Protein AF-D7G3A2-F1 (afdb_monomer_lite)

Structure (mmCIF, N/CA/C/O backbone):
data_AF-D7G3A2-F1
#
_entry.id   AF-D7G3A2-F1
#
loop_
_atom_site.group_PDB
_atom_site.id
_atom_site.type_symbol
_atom_site.label_atom_id
_atom_site.label_alt_id
_atom_site.label_comp_id
_atom_site.label_asym_id
_atom_site.label_entity_id
_atom_site.label_seq_id
_atom_site.pdbx_PDB_ins_code
_atom_site.Cartn_x
_atom_site.Cartn_y
_atom_site.Cartn_z
_atom_site.occupancy
_atom_site.B_iso_or_equiv
_atom_site.auth_seq_id
_atom_site.auth_comp_id
_atom_site.auth_asym_id
_atom_site.auth_atom_id
_atom_site.pdbx_PDB_model_num
ATOM 1 N N . MET A 1 1 ? 29.003 0.854 -50.034 1.00 80.81 1 MET A N 1
ATOM 2 C CA . MET A 1 1 ? 29.160 0.686 -48.576 1.00 80.81 1 MET A CA 1
ATOM 3 C C . MET A 1 1 ? 28.612 -0.667 -48.191 1.00 80.81 1 MET A C 1
ATOM 5 O O . MET A 1 1 ? 27.633 -1.093 -48.797 1.00 80.81 1 MET A O 1
ATOM 9 N N . VAL A 1 2 ? 29.247 -1.328 -47.236 1.00 87.69 2 VAL A N 1
ATOM 10 C CA . VAL A 1 2 ? 28.751 -2.548 -46.598 1.00 87.69 2 VAL A CA 1
ATOM 11 C C . VAL A 1 2 ? 28.602 -2.225 -45.119 1.00 87.69 2 VAL A C 1
ATOM 13 O O . VAL A 1 2 ? 29.496 -1.612 -44.547 1.00 87.69 2 VAL A O 1
ATOM 16 N N . TYR A 1 3 ? 27.470 -2.584 -44.533 1.00 91.50 3 TYR A N 1
ATOM 17 C CA . TYR A 1 3 ? 27.213 -2.417 -43.108 1.00 91.50 3 TYR A CA 1
ATOM 18 C C . TYR A 1 3 ? 27.202 -3.797 -42.465 1.00 91.50 3 TYR A C 1
ATOM 20 O O . TYR A 1 3 ? 26.539 -4.695 -42.995 1.00 91.50 3 TYR A O 1
ATOM 28 N N . SER A 1 4 ? 27.921 -3.951 -41.361 1.00 92.75 4 SER A N 1
ATOM 29 C CA . SER A 1 4 ? 27.917 -5.153 -40.531 1.00 92.75 4 SER A CA 1
ATOM 30 C C . SER A 1 4 ? 27.535 -4.789 -39.105 1.00 92.75 4 SER A C 1
ATOM 32 O O . SER A 1 4 ? 27.973 -3.767 -38.580 1.00 92.75 4 SER A O 1
ATOM 34 N N . TRP A 1 5 ? 26.710 -5.629 -38.495 1.00 93.62 5 TRP A N 1
ATOM 35 C CA . TRP A 1 5 ? 26.276 -5.492 -37.115 1.00 93.62 5 TRP A CA 1
ATOM 36 C C . TRP A 1 5 ? 26.764 -6.695 -36.325 1.00 93.62 5 TRP A C 1
ATOM 38 O O . TRP A 1 5 ? 26.601 -7.827 -36.780 1.00 93.62 5 TRP A O 1
ATOM 48 N N . THR A 1 6 ? 27.298 -6.455 -35.137 1.00 93.06 6 THR A N 1
ATOM 49 C CA . THR A 1 6 ? 27.676 -7.492 -34.180 1.00 93.06 6 THR A CA 1
ATOM 50 C C . THR A 1 6 ? 26.867 -7.281 -32.912 1.00 93.06 6 THR A C 1
ATOM 52 O O . THR A 1 6 ? 26.945 -6.218 -32.301 1.00 93.06 6 THR A O 1
ATOM 55 N N . VAL A 1 7 ? 26.100 -8.288 -32.508 1.00 89.62 7 VAL A N 1
ATOM 56 C CA . VAL A 1 7 ? 25.327 -8.282 -31.264 1.00 89.62 7 VAL A CA 1
ATOM 57 C C . VAL A 1 7 ? 25.908 -9.333 -30.332 1.00 89.62 7 VAL A C 1
ATOM 59 O O . VAL A 1 7 ? 25.965 -10.514 -30.675 1.00 89.62 7 VAL A O 1
ATOM 62 N N . ARG A 1 8 ? 26.350 -8.905 -29.151 1.00 88.44 8 ARG A N 1
ATOM 63 C CA . ARG A 1 8 ? 26.962 -9.772 -28.143 1.00 88.44 8 ARG A CA 1
ATOM 64 C C . ARG A 1 8 ? 26.253 -9.600 -26.797 1.00 88.44 8 ARG A C 1
ATOM 66 O O . ARG A 1 8 ? 26.230 -8.480 -26.290 1.00 88.44 8 ARG A O 1
ATOM 73 N N . PRO A 1 9 ? 25.729 -10.669 -26.185 1.00 83.62 9 PRO A N 1
ATOM 74 C CA . PRO A 1 9 ? 25.286 -10.642 -24.794 1.00 83.62 9 PRO A CA 1
ATOM 75 C C . PRO A 1 9 ? 26.445 -10.253 -23.870 1.00 83.62 9 PRO A C 1
ATOM 77 O O . PRO A 1 9 ? 27.557 -10.763 -24.007 1.00 83.62 9 PRO A O 1
ATOM 80 N N . VAL A 1 10 ? 26.212 -9.338 -22.932 1.00 77.81 10 VAL A N 1
ATOM 81 C CA . VAL A 1 10 ? 27.227 -8.960 -21.940 1.00 77.81 10 VAL A CA 1
ATOM 82 C C . VAL A 1 10 ? 27.063 -9.869 -20.728 1.00 77.81 10 VAL A C 1
ATOM 84 O O . VAL A 1 10 ? 26.243 -9.609 -19.849 1.00 77.81 10 VAL A O 1
ATOM 87 N N . THR A 1 11 ? 27.825 -10.961 -20.686 1.00 64.62 11 THR A N 1
ATOM 88 C CA . THR A 1 11 ? 27.866 -11.873 -19.538 1.00 64.62 11 THR A CA 1
ATOM 89 C C . THR A 1 11 ? 29.026 -11.507 -18.613 1.00 64.62 11 THR A C 1
ATOM 91 O O . THR A 1 11 ? 30.179 -11.492 -19.028 1.00 64.62 11 THR A O 1
ATOM 94 N N . GLU A 1 12 ? 28.748 -11.255 -17.332 1.00 57.28 12 GLU A N 1
ATOM 95 C CA . GLU A 1 12 ? 29.796 -11.025 -16.316 1.00 57.28 12 GLU A CA 1
ATOM 96 C C . GLU A 1 12 ? 30.506 -12.316 -15.858 1.00 57.28 12 GLU A C 1
ATOM 98 O O . GLU A 1 12 ? 31.401 -12.264 -15.019 1.00 57.28 12 GLU A O 1
ATOM 103 N N . VAL A 1 13 ? 30.095 -13.483 -16.364 1.00 49.91 13 VAL A N 1
ATOM 104 C CA . VAL A 1 13 ? 30.685 -14.784 -16.025 1.00 49.91 13 VAL A CA 1
ATOM 105 C C . VAL A 1 13 ? 31.540 -15.253 -17.202 1.00 49.91 13 VAL A C 1
ATOM 107 O O . VAL A 1 13 ? 31.019 -15.436 -18.298 1.00 49.91 13 VAL A O 1
ATOM 110 N N . GLU A 1 14 ? 32.837 -15.466 -16.966 1.00 46.47 14 GLU A N 1
ATOM 111 C CA . GLU A 1 14 ? 33.860 -15.894 -17.944 1.00 46.47 14 GLU A CA 1
ATOM 112 C C . GLU A 1 14 ? 33.610 -17.270 -18.617 1.00 46.47 14 GLU A C 1
ATOM 114 O O . GLU A 1 14 ? 34.461 -17.735 -19.369 1.00 46.47 14 GLU A O 1
ATOM 119 N N . GLU A 1 15 ? 32.482 -17.953 -18.384 1.00 43.78 15 GLU A N 1
ATOM 120 C CA . GLU A 1 15 ? 32.335 -19.381 -18.728 1.00 43.78 15 GLU A CA 1
ATOM 121 C C . GLU A 1 15 ? 31.338 -19.739 -19.842 1.00 43.78 15 GLU A C 1
ATOM 123 O O . GLU A 1 15 ? 31.163 -20.923 -20.132 1.00 43.78 15 GLU A O 1
ATOM 128 N N . GLN A 1 16 ? 30.747 -18.774 -20.552 1.00 50.62 16 GLN A N 1
ATOM 129 C CA . GLN A 1 16 ? 30.072 -19.071 -21.824 1.00 50.62 16 GLN A CA 1
ATOM 130 C C . GLN A 1 16 ? 30.489 -18.074 -22.907 1.00 50.62 16 GLN A C 1
ATOM 132 O O . GLN A 1 16 ? 29.977 -16.963 -22.982 1.00 50.62 16 GLN A O 1
ATOM 137 N N . ASP A 1 17 ? 31.426 -18.505 -23.759 1.00 52.22 17 ASP A N 1
ATOM 138 C CA . ASP A 1 17 ? 31.760 -17.879 -25.045 1.00 52.22 17 ASP A CA 1
ATOM 139 C C . ASP A 1 17 ? 30.542 -18.001 -25.985 1.00 52.22 17 ASP A C 1
ATOM 141 O O . ASP A 1 17 ? 30.496 -18.831 -26.900 1.00 52.22 17 ASP A O 1
ATOM 145 N N . GLU A 1 18 ? 29.492 -17.217 -25.735 1.00 65.31 18 GLU A N 1
ATOM 146 C CA . GLU A 1 18 ? 28.405 -17.090 -26.698 1.00 65.31 18 GLU A CA 1
ATOM 147 C C . GLU A 1 18 ? 28.941 -16.365 -27.932 1.00 65.31 18 GLU A C 1
ATOM 149 O O . GLU A 1 18 ? 29.471 -15.250 -27.877 1.00 65.31 18 GLU A O 1
ATOM 154 N N . THR A 1 19 ? 28.856 -17.049 -29.072 1.00 73.88 19 THR A N 1
ATOM 155 C CA . THR A 1 19 ? 29.357 -16.519 -30.336 1.00 73.88 19 THR A CA 1
ATOM 156 C C . THR A 1 19 ? 28.526 -15.287 -30.702 1.00 73.88 19 THR A C 1
ATOM 158 O O . THR A 1 19 ? 27.298 -15.392 -30.720 1.00 73.88 19 THR A O 1
ATOM 161 N N . PRO A 1 20 ? 29.146 -14.127 -30.990 1.00 81.25 20 PRO A N 1
ATOM 162 C CA . PRO A 1 20 ? 28.399 -12.934 -31.366 1.00 81.25 20 PRO A CA 1
ATOM 163 C C . PRO A 1 20 ? 27.511 -13.212 -32.576 1.00 81.25 20 PRO A C 1
ATOM 165 O O . PRO A 1 20 ? 27.952 -13.839 -33.541 1.00 81.25 20 PRO A O 1
ATOM 168 N N . ALA A 1 21 ? 26.274 -12.728 -32.537 1.00 87.81 21 ALA A N 1
ATOM 169 C CA . ALA A 1 21 ? 25.399 -12.786 -33.693 1.00 87.81 21 ALA A CA 1
ATOM 170 C C . ALA A 1 21 ? 25.807 -11.682 -34.678 1.00 87.81 21 ALA A C 1
ATOM 172 O O . ALA A 1 21 ? 25.877 -10.505 -34.313 1.00 87.81 21 ALA A O 1
ATOM 173 N N . GLU A 1 22 ? 26.087 -12.068 -35.921 1.00 91.94 22 GLU A N 1
ATOM 174 C CA . GLU A 1 22 ? 26.492 -11.155 -36.987 1.00 91.94 22 GLU A CA 1
ATOM 175 C C . GLU A 1 22 ? 25.373 -10.972 -38.008 1.00 91.94 22 GLU A C 1
ATOM 177 O O . GLU A 1 22 ? 24.740 -11.931 -38.454 1.00 91.94 22 GLU A O 1
ATOM 182 N N . TYR A 1 23 ? 25.164 -9.727 -38.421 1.00 93.00 23 TYR A N 1
ATOM 183 C CA . TYR A 1 23 ? 24.139 -9.358 -39.388 1.00 93.00 23 TYR A CA 1
ATOM 184 C C . TYR A 1 23 ? 24.705 -8.377 -40.419 1.00 93.00 23 TYR A C 1
ATOM 186 O O . TYR A 1 23 ? 25.680 -7.672 -40.164 1.00 93.00 23 TYR A O 1
ATOM 194 N N . GLY A 1 24 ? 24.085 -8.306 -41.599 1.00 92.12 24 GLY A N 1
ATOM 195 C CA . GLY A 1 24 ? 24.519 -7.428 -42.685 1.00 92.12 24 GLY A CA 1
ATOM 196 C C . GLY A 1 24 ? 23.375 -6.604 -43.259 1.00 92.12 24 GLY A C 1
ATOM 197 O O . GLY A 1 24 ? 22.268 -7.105 -43.431 1.00 92.12 24 GLY A O 1
ATOM 198 N N . GLY A 1 25 ? 23.661 -5.351 -43.611 1.00 91.75 25 GLY A N 1
ATOM 199 C CA . GLY A 1 25 ? 22.688 -4.437 -44.213 1.00 91.75 25 GLY A CA 1
ATOM 200 C C . GLY A 1 25 ? 22.557 -3.110 -43.465 1.00 91.75 25 GLY A C 1
ATOM 201 O O . GLY A 1 25 ? 23.063 -2.967 -42.357 1.00 91.75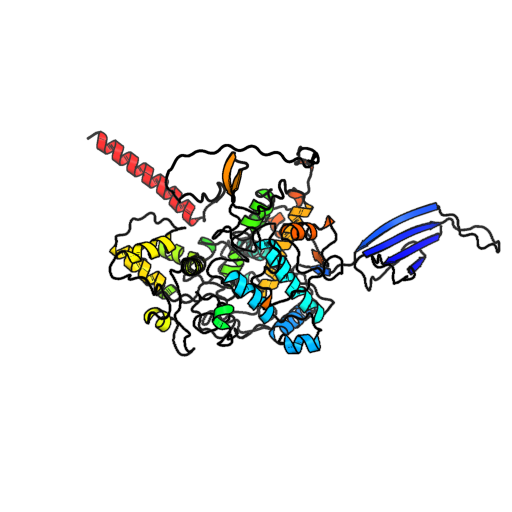 25 GLY A O 1
ATOM 202 N N . PRO A 1 26 ? 21.906 -2.103 -44.072 1.00 90.31 26 PRO A N 1
ATOM 203 C CA . PRO A 1 26 ? 21.779 -0.766 -43.484 1.00 90.31 26 PRO A CA 1
ATOM 204 C C . PRO A 1 26 ? 20.906 -0.724 -42.216 1.00 90.31 26 PRO A C 1
ATOM 206 O O . PRO A 1 26 ? 20.939 0.272 -41.501 1.00 90.31 26 PRO A O 1
ATOM 209 N N . SER A 1 27 ? 20.133 -1.779 -41.949 1.00 92.06 27 SER A N 1
ATOM 210 C CA . SER A 1 27 ? 19.292 -1.967 -40.765 1.00 92.06 27 SER A CA 1
ATOM 211 C C . SER A 1 27 ? 19.134 -3.459 -40.478 1.00 92.06 27 SER A C 1
ATOM 213 O O . SER A 1 27 ? 19.160 -4.262 -41.416 1.00 92.06 27 SER A O 1
ATOM 215 N N . VAL A 1 28 ? 18.950 -3.817 -39.207 1.00 92.00 28 VAL A N 1
ATOM 216 C CA . VAL A 1 28 ? 18.735 -5.196 -38.748 1.00 92.00 28 VAL A CA 1
ATOM 217 C C . VAL A 1 28 ? 17.681 -5.210 -37.646 1.00 92.00 28 VAL A C 1
ATOM 219 O O . VAL A 1 28 ? 17.677 -4.319 -36.801 1.00 92.00 28 VAL A O 1
ATOM 222 N N . ASP A 1 29 ? 16.819 -6.224 -37.659 1.00 91.12 29 ASP A N 1
ATOM 223 C CA . ASP A 1 29 ? 15.854 -6.481 -36.591 1.00 91.12 29 ASP A CA 1
ATOM 224 C C . ASP A 1 29 ? 16.385 -7.638 -35.743 1.00 91.12 29 ASP A C 1
ATOM 226 O O . ASP A 1 29 ? 16.700 -8.708 -36.271 1.00 91.12 29 ASP A O 1
ATOM 230 N N . VAL A 1 30 ? 16.515 -7.415 -34.437 1.00 87.12 30 VAL A N 1
ATOM 231 C CA . VAL A 1 30 ? 17.084 -8.387 -33.498 1.00 87.12 30 VAL A CA 1
ATOM 232 C C . VAL A 1 30 ? 16.123 -8.559 -32.331 1.00 87.12 30 VAL A C 1
ATOM 234 O O . VAL A 1 30 ? 15.716 -7.580 -31.712 1.00 87.12 30 VAL A O 1
ATOM 237 N N . VAL A 1 31 ? 15.769 -9.810 -32.036 1.00 86.62 31 VAL A N 1
ATOM 238 C CA . VAL A 1 31 ? 14.978 -10.176 -30.857 1.00 86.62 31 VAL A CA 1
ATOM 239 C C . VAL A 1 31 ? 15.934 -10.682 -29.785 1.00 86.62 31 VAL A C 1
ATOM 241 O O . VAL A 1 31 ? 16.692 -11.623 -30.015 1.00 86.62 31 VAL A O 1
ATOM 244 N N . PHE A 1 32 ? 15.910 -10.046 -28.619 1.00 82.12 32 PHE A N 1
ATOM 245 C CA . PHE A 1 32 ? 16.715 -10.441 -27.470 1.00 82.12 32 PHE A CA 1
ATOM 246 C C . PHE A 1 32 ? 15.974 -11.511 -26.669 1.00 82.12 32 PHE A C 1
ATOM 248 O O . PHE A 1 32 ? 14.980 -11.223 -26.011 1.00 82.12 32 PHE A O 1
ATOM 255 N N . GLU A 1 33 ? 16.437 -12.759 -26.735 1.00 71.88 33 GLU A N 1
ATOM 256 C CA . GLU A 1 33 ? 15.730 -13.882 -26.101 1.00 71.88 33 GLU A CA 1
ATOM 257 C C . GLU A 1 33 ? 16.113 -14.090 -24.627 1.00 71.88 33 GLU A C 1
ATOM 259 O O . GLU A 1 33 ? 15.381 -14.750 -23.891 1.00 71.88 33 GLU A O 1
ATOM 264 N N . ARG A 1 34 ? 17.287 -13.605 -24.195 1.00 67.00 34 ARG A N 1
ATOM 265 C CA . ARG A 1 34 ? 17.893 -13.866 -22.869 1.00 67.00 34 ARG A CA 1
ATOM 266 C C . ARG A 1 34 ? 18.817 -12.715 -22.464 1.00 67.00 34 ARG A C 1
ATOM 268 O O . ARG A 1 34 ? 19.132 -11.897 -23.299 1.00 67.00 34 ARG A O 1
ATOM 275 N N . ALA A 1 35 ? 19.301 -12.662 -21.229 1.00 62.78 35 ALA A N 1
ATOM 276 C CA . ALA A 1 35 ? 20.241 -11.653 -20.712 1.00 62.78 35 ALA A CA 1
ATOM 277 C C . ALA A 1 35 ? 19.757 -10.174 -20.731 1.00 62.78 35 ALA A C 1
ATOM 279 O O . ALA A 1 35 ? 19.276 -9.657 -21.736 1.00 62.78 35 ALA A O 1
ATOM 280 N N . PRO A 1 36 ? 19.936 -9.430 -19.627 1.00 75.06 36 PRO A N 1
ATOM 281 C CA . PRO A 1 36 ? 19.433 -8.062 -19.515 1.00 75.06 36 PRO A CA 1
ATOM 282 C C . PRO A 1 36 ? 20.279 -7.019 -20.263 1.00 75.06 36 PRO A C 1
ATOM 284 O O . PRO A 1 36 ? 19.882 -5.858 -20.292 1.00 75.06 36 PRO A O 1
ATOM 287 N N . LYS A 1 37 ? 21.441 -7.383 -20.837 1.00 84.06 37 LYS A N 1
ATOM 288 C CA . LYS A 1 37 ? 22.416 -6.446 -21.423 1.00 84.06 37 LYS A CA 1
ATOM 289 C C . LYS A 1 37 ? 23.107 -7.011 -22.670 1.00 84.06 37 LYS A C 1
ATOM 291 O O . LYS A 1 37 ? 23.589 -8.143 -22.661 1.00 84.06 37 LYS A O 1
ATOM 296 N N . TYR A 1 38 ? 23.231 -6.179 -23.700 1.00 86.50 38 TYR A N 1
ATOM 297 C CA . TYR A 1 38 ? 23.846 -6.482 -24.989 1.00 86.50 38 TYR A CA 1
ATOM 298 C C . TYR A 1 38 ? 24.784 -5.363 -25.432 1.00 86.50 38 TYR A C 1
ATOM 300 O O . TYR A 1 38 ? 24.446 -4.188 -25.326 1.00 86.50 38 TYR A O 1
ATOM 308 N N . GLN A 1 39 ? 25.927 -5.734 -25.999 1.00 90.19 39 GLN A N 1
ATOM 309 C CA . GLN A 1 39 ? 26.767 -4.839 -26.777 1.00 90.19 39 GLN A CA 1
ATOM 310 C C . GLN A 1 39 ? 26.377 -4.967 -28.249 1.00 90.19 39 GLN A C 1
ATOM 312 O O . GLN A 1 39 ? 26.469 -6.054 -28.827 1.00 90.19 39 GLN A O 1
ATOM 317 N N . VAL A 1 40 ? 25.972 -3.859 -28.862 1.00 92.62 40 VAL A N 1
ATOM 318 C CA . VAL A 1 40 ? 25.664 -3.780 -30.291 1.00 92.62 40 VAL A CA 1
ATOM 319 C C . VAL A 1 40 ? 26.714 -2.907 -30.963 1.00 92.62 40 VAL A C 1
ATOM 321 O O . VAL A 1 40 ? 26.897 -1.754 -30.589 1.00 92.62 40 VAL A O 1
ATOM 324 N N . VAL A 1 41 ? 27.408 -3.453 -31.957 1.00 94.62 41 VAL A N 1
ATOM 325 C CA . VAL A 1 41 ? 28.421 -2.747 -32.748 1.00 94.62 41 VAL A CA 1
ATOM 326 C C . VAL A 1 41 ? 27.940 -2.657 -34.189 1.00 94.62 41 VAL A C 1
ATOM 328 O O . VAL A 1 41 ? 27.618 -3.674 -34.793 1.00 94.62 41 VAL A O 1
ATOM 331 N N . LEU A 1 42 ? 27.902 -1.449 -34.742 1.00 94.88 42 LEU A N 1
ATOM 332 C CA . LEU A 1 42 ? 27.651 -1.164 -36.151 1.00 94.88 42 LEU A CA 1
ATOM 333 C C . LEU A 1 42 ? 28.952 -0.716 -36.808 1.00 94.88 42 LEU A C 1
ATOM 335 O O . LEU A 1 42 ? 29.500 0.328 -36.464 1.00 94.88 42 LEU A O 1
ATOM 339 N N . GLU A 1 43 ? 29.386 -1.440 -37.828 1.00 94.44 43 GLU A N 1
ATOM 340 C CA . GLU A 1 43 ? 30.523 -1.077 -38.660 1.00 94.44 43 GLU A CA 1
ATOM 341 C C . GLU A 1 43 ? 30.074 -0.716 -40.077 1.00 94.44 43 GLU A C 1
ATOM 343 O O . GLU A 1 43 ? 29.362 -1.464 -40.748 1.00 94.44 43 GLU A O 1
ATOM 348 N N . GLU A 1 44 ? 30.533 0.431 -40.572 1.00 92.75 44 GLU A N 1
ATOM 349 C CA . GLU A 1 44 ? 30.442 0.796 -41.981 1.00 92.75 44 GLU A CA 1
ATOM 350 C C . GLU A 1 44 ? 31.792 0.538 -42.646 1.00 92.75 44 GLU A C 1
ATOM 352 O O . GLU A 1 44 ? 32.815 1.114 -42.270 1.00 92.75 44 GLU A O 1
ATOM 357 N N . ARG A 1 45 ? 31.792 -0.303 -43.677 1.00 89.50 45 ARG A N 1
ATOM 358 C CA . ARG A 1 45 ? 32.975 -0.699 -44.441 1.00 89.50 45 ARG A CA 1
ATOM 359 C C . ARG A 1 45 ? 32.851 -0.270 -45.901 1.00 89.50 45 ARG A C 1
ATOM 361 O O . ARG A 1 45 ? 31.757 -0.181 -46.476 1.00 89.50 45 ARG A O 1
ATOM 368 N N . ALA A 1 46 ? 33.985 0.020 -46.533 1.00 87.25 46 ALA A N 1
ATOM 369 C CA . ALA A 1 46 ? 34.021 0.389 -47.943 1.00 87.25 46 ALA A CA 1
ATOM 370 C C . ALA A 1 46 ? 33.510 -0.772 -48.812 1.00 87.25 46 ALA A C 1
ATOM 372 O O . ALA A 1 46 ? 33.887 -1.920 -48.619 1.00 87.25 46 ALA A O 1
ATOM 373 N N . SER A 1 47 ? 32.661 -0.502 -49.807 1.00 76.62 47 SER A N 1
ATOM 374 C CA . SER A 1 47 ? 32.321 -1.543 -50.789 1.00 76.62 47 SER A CA 1
ATOM 375 C C . SER A 1 47 ? 33.551 -1.822 -51.646 1.00 76.62 47 SER A C 1
ATOM 377 O O . SER A 1 47 ? 33.954 -0.950 -52.416 1.00 76.62 47 SER A O 1
ATOM 379 N N . GLY A 1 48 ? 34.146 -3.007 -51.505 1.00 67.25 48 GLY A N 1
ATOM 380 C CA . GLY A 1 48 ? 35.300 -3.409 -52.301 1.00 67.25 48 GLY A CA 1
ATOM 381 C C . GLY A 1 48 ? 34.985 -3.355 -53.796 1.00 67.25 48 GLY A C 1
ATOM 382 O O . GLY A 1 48 ? 34.134 -4.089 -54.291 1.00 67.25 48 GLY A O 1
ATOM 383 N N . THR A 1 49 ? 35.674 -2.488 -54.536 1.00 54.97 49 THR A N 1
ATOM 384 C CA . THR A 1 49 ? 35.733 -2.536 -56.002 1.00 54.97 49 THR A CA 1
ATOM 385 C C . THR A 1 49 ? 37.043 -3.208 -56.401 1.00 54.97 49 THR A C 1
ATOM 387 O O . THR A 1 49 ? 38.001 -2.531 -56.764 1.00 54.97 49 THR A O 1
ATOM 390 N N . GLY A 1 50 ? 37.140 -4.530 -56.291 1.00 48.47 50 GLY A N 1
ATOM 391 C CA . GLY A 1 50 ? 38.372 -5.210 -56.684 1.00 48.47 50 GLY A CA 1
ATOM 392 C C . GLY A 1 50 ? 38.294 -6.712 -56.525 1.00 48.47 50 GLY A C 1
ATOM 393 O O . GLY A 1 50 ? 38.373 -7.218 -55.415 1.00 48.47 50 GLY A O 1
ATOM 394 N N . GLY A 1 51 ? 38.144 -7.418 -57.645 1.00 49.81 51 GLY A N 1
ATOM 395 C CA . GLY A 1 51 ? 38.358 -8.857 -57.691 1.00 49.81 51 GLY A CA 1
ATOM 396 C C . GLY A 1 51 ? 39.800 -9.183 -57.311 1.00 49.81 51 GLY A C 1
ATOM 397 O O . GLY A 1 51 ? 40.738 -8.656 -57.906 1.00 49.81 51 GLY A O 1
ATOM 398 N N . GLY A 1 52 ? 39.959 -10.053 -56.327 1.00 48.47 52 GLY A N 1
ATOM 399 C CA . GLY A 1 52 ? 41.244 -10.555 -55.875 1.00 48.47 52 GLY A CA 1
ATOM 400 C C . GLY A 1 52 ? 41.012 -11.509 -54.719 1.00 48.47 52 GLY A C 1
ATOM 401 O O . GLY A 1 52 ? 40.458 -11.120 -53.703 1.00 48.47 52 GLY A O 1
ATOM 402 N N . ASP A 1 53 ? 41.399 -12.761 -54.920 1.00 51.78 53 ASP A N 1
ATOM 403 C CA . ASP A 1 53 ? 41.242 -13.930 -54.045 1.00 51.78 53 ASP A CA 1
ATOM 404 C C . ASP A 1 53 ? 42.153 -13.862 -52.795 1.00 51.78 53 ASP A C 1
ATOM 406 O O . ASP A 1 53 ? 42.805 -14.825 -52.399 1.00 51.78 53 ASP A O 1
ATOM 410 N N . THR A 1 54 ? 42.273 -12.674 -52.205 1.00 52.69 54 THR A N 1
ATOM 411 C CA . THR A 1 54 ? 42.973 -12.417 -50.949 1.00 52.69 54 THR A CA 1
ATOM 412 C C . THR A 1 54 ? 41.901 -11.990 -49.967 1.00 52.69 54 THR A C 1
ATOM 414 O O . THR A 1 54 ? 41.315 -10.931 -50.160 1.00 52.69 54 THR A O 1
ATOM 417 N N . GLY A 1 55 ? 41.602 -12.813 -48.961 1.00 54.78 55 GLY A N 1
ATOM 418 C CA . GLY A 1 55 ? 40.587 -12.556 -47.929 1.00 54.78 55 GLY A CA 1
ATOM 419 C C . GLY A 1 55 ? 40.885 -11.359 -47.013 1.00 54.78 55 GLY A C 1
ATOM 420 O O . GLY A 1 55 ? 40.750 -11.476 -45.802 1.00 54.78 55 GLY A O 1
ATOM 421 N N . GLU A 1 56 ? 41.331 -10.233 -47.569 1.00 59.31 56 GLU A N 1
ATOM 422 C CA . GLU A 1 56 ? 41.416 -8.949 -46.889 1.00 59.31 56 GLU A CA 1
ATOM 423 C C . GLU A 1 56 ? 40.000 -8.404 -46.704 1.00 59.31 56 GLU A C 1
ATOM 425 O O . GLU A 1 56 ? 39.263 -8.171 -47.667 1.00 59.31 56 GLU A O 1
ATOM 430 N N . GLU A 1 57 ? 39.614 -8.219 -45.445 1.00 64.25 57 GLU A N 1
ATOM 431 C CA . GLU A 1 57 ? 38.362 -7.567 -45.098 1.00 64.25 57 GLU A CA 1
ATOM 432 C C . GLU A 1 57 ? 38.296 -6.156 -45.691 1.00 64.25 57 GLU A C 1
ATOM 434 O O . GLU A 1 57 ? 39.280 -5.412 -45.721 1.00 64.25 57 GLU A O 1
ATOM 439 N N . ALA A 1 58 ? 37.101 -5.760 -46.130 1.00 76.25 58 ALA A N 1
ATOM 440 C CA . ALA A 1 58 ? 36.849 -4.406 -46.595 1.00 76.25 58 ALA A CA 1
ATOM 441 C C . ALA A 1 58 ? 37.275 -3.362 -45.535 1.00 76.25 58 ALA A C 1
ATOM 443 O O . ALA A 1 58 ? 36.936 -3.539 -44.358 1.00 76.25 58 ALA A O 1
ATOM 444 N N . PRO A 1 59 ? 37.953 -2.260 -45.931 1.00 85.75 59 PRO A N 1
ATOM 445 C CA . PRO A 1 59 ? 38.400 -1.232 -44.997 1.00 85.75 59 PRO A CA 1
ATOM 446 C C . PRO A 1 59 ? 37.251 -0.669 -44.157 1.00 85.75 59 PRO A C 1
ATOM 448 O O . PRO A 1 59 ? 36.242 -0.215 -44.710 1.00 85.75 59 PRO A O 1
ATOM 451 N N . LEU A 1 60 ? 37.430 -0.665 -42.834 1.00 88.69 60 LEU A N 1
ATOM 452 C CA . LEU A 1 60 ? 36.545 0.007 -41.885 1.00 88.69 60 LEU A CA 1
ATOM 453 C C . LEU A 1 60 ? 36.588 1.521 -42.117 1.00 88.69 60 LEU A C 1
ATOM 455 O O . LEU A 1 60 ? 37.656 2.131 -42.103 1.00 88.69 60 LEU A O 1
ATOM 459 N N . ILE A 1 61 ? 35.421 2.120 -42.346 1.00 93.50 61 ILE A N 1
ATOM 460 C CA . ILE A 1 61 ? 35.251 3.566 -42.534 1.00 93.50 61 ILE A CA 1
ATOM 461 C C . ILE A 1 61 ? 34.914 4.218 -41.196 1.00 93.50 61 ILE A C 1
ATOM 463 O O . ILE A 1 61 ? 35.530 5.212 -40.818 1.00 93.50 61 ILE A O 1
ATOM 467 N N . ARG A 1 62 ? 33.936 3.655 -40.482 1.00 93.88 62 ARG A N 1
ATOM 468 C CA . ARG A 1 62 ? 33.533 4.077 -39.137 1.00 93.88 62 ARG A CA 1
ATOM 469 C C . ARG A 1 62 ? 32.881 2.919 -38.394 1.00 93.88 62 ARG A C 1
ATOM 471 O O . ARG A 1 62 ? 32.334 2.015 -39.022 1.00 93.88 62 ARG A O 1
ATOM 478 N N . SER A 1 63 ? 32.914 2.995 -37.072 1.00 93.75 63 SER A N 1
ATOM 479 C CA . SER A 1 63 ? 32.207 2.093 -36.171 1.00 93.75 63 SER A CA 1
ATOM 480 C C . SER A 1 63 ? 31.453 2.916 -35.129 1.00 93.75 63 SER A C 1
ATOM 482 O O . SER A 1 63 ? 31.865 4.034 -34.811 1.00 93.75 63 SER A O 1
ATOM 484 N N . SER A 1 64 ? 30.337 2.384 -34.651 1.00 94.38 64 SER A N 1
ATOM 485 C CA . SER A 1 64 ? 29.596 2.881 -33.499 1.00 94.38 64 SER A CA 1
ATOM 486 C C . SER A 1 64 ? 29.226 1.691 -32.642 1.00 94.38 64 SER A C 1
ATOM 488 O O . SER A 1 64 ? 28.816 0.658 -33.165 1.00 94.38 64 SER A O 1
ATOM 490 N N . ASP A 1 65 ? 29.306 1.856 -31.337 1.00 93.25 65 ASP A N 1
ATOM 491 C CA . ASP A 1 65 ? 28.925 0.834 -30.385 1.00 93.25 65 ASP A CA 1
ATOM 492 C C . ASP A 1 65 ? 27.930 1.408 -29.371 1.00 93.25 65 ASP A C 1
ATOM 494 O O . ASP A 1 65 ? 27.955 2.601 -29.064 1.00 93.25 65 ASP A O 1
ATOM 498 N N . VAL A 1 66 ? 26.982 0.583 -28.933 1.00 91.56 66 VAL A N 1
ATOM 499 C CA . VAL A 1 66 ? 25.948 0.966 -27.972 1.00 91.56 66 VAL A CA 1
ATOM 500 C C . VAL A 1 66 ? 25.603 -0.213 -27.073 1.00 91.56 66 VAL A C 1
ATOM 502 O O . VAL A 1 66 ? 25.567 -1.364 -27.515 1.00 91.56 66 VAL A O 1
ATOM 505 N N . GLU A 1 67 ? 25.331 0.090 -25.809 1.00 88.19 67 GLU A N 1
ATOM 506 C CA . GLU A 1 67 ? 24.778 -0.868 -24.860 1.00 88.19 67 GLU A CA 1
ATOM 507 C C . GLU A 1 67 ? 23.250 -0.836 -24.932 1.00 88.19 67 GLU A C 1
ATOM 509 O O . GLU A 1 67 ? 22.630 0.225 -24.845 1.00 88.19 67 GLU A O 1
ATOM 514 N N . VAL A 1 68 ? 22.640 -2.006 -25.102 1.00 87.56 68 VAL A N 1
ATOM 515 C CA . VAL A 1 68 ? 21.186 -2.181 -25.155 1.00 87.56 68 VAL A CA 1
ATOM 516 C C . VAL A 1 68 ? 20.754 -3.083 -24.012 1.00 87.56 68 VAL A C 1
ATOM 518 O O . VAL A 1 68 ? 21.380 -4.112 -23.757 1.00 87.56 68 VAL A O 1
ATOM 521 N N . PHE A 1 69 ? 19.674 -2.707 -23.333 1.00 84.31 69 PHE A N 1
ATOM 522 C CA . PHE A 1 69 ? 19.131 -3.459 -22.209 1.00 84.31 69 PHE A CA 1
ATOM 523 C C . PHE A 1 69 ? 17.784 -4.079 -22.569 1.00 84.31 69 PHE A C 1
ATOM 525 O O . PHE A 1 69 ? 16.948 -3.425 -23.189 1.00 84.31 69 PHE A O 1
ATOM 532 N N . SER A 1 70 ? 17.577 -5.331 -22.161 1.00 86.00 70 SER A N 1
ATOM 533 C CA . SER A 1 70 ? 16.291 -6.022 -22.279 1.00 86.00 70 SER A CA 1
ATOM 534 C C . SER A 1 70 ? 15.652 -6.106 -20.899 1.00 86.00 70 SER A C 1
ATOM 536 O O . SER A 1 70 ? 16.228 -6.710 -19.991 1.00 86.00 70 SER A O 1
ATOM 538 N N . LYS A 1 71 ? 14.497 -5.461 -20.729 1.00 88.06 71 LYS A N 1
ATOM 539 C CA . LYS A 1 71 ? 13.803 -5.322 -19.445 1.00 88.06 71 LYS A CA 1
ATOM 540 C C . LYS A 1 71 ? 12.306 -5.507 -19.603 1.00 88.06 71 LYS A C 1
ATOM 542 O O . LYS A 1 71 ? 11.750 -5.215 -20.659 1.00 88.06 71 LYS A O 1
ATOM 547 N N . TYR A 1 72 ? 11.669 -5.925 -18.518 1.00 92.00 72 TYR A N 1
ATOM 548 C CA . TYR A 1 72 ? 10.221 -5.855 -18.397 1.00 92.00 72 TYR A CA 1
ATOM 549 C C . TYR A 1 72 ? 9.738 -4.403 -18.387 1.00 92.00 72 TYR A C 1
ATOM 551 O O . TYR A 1 72 ? 10.473 -3.496 -17.993 1.00 92.00 72 TYR A O 1
ATOM 559 N N . VAL A 1 73 ? 8.491 -4.186 -18.798 1.00 94.44 73 VAL A N 1
ATOM 560 C CA . VAL A 1 73 ? 7.896 -2.850 -18.865 1.00 94.44 73 VAL A CA 1
ATOM 561 C C . VAL A 1 73 ? 6.624 -2.828 -18.029 1.00 94.44 73 VAL A C 1
ATOM 563 O O . VAL A 1 73 ? 5.601 -3.388 -18.422 1.00 94.44 73 VAL A O 1
ATOM 566 N N . ARG A 1 74 ? 6.674 -2.143 -16.886 1.00 97.56 74 ARG A N 1
ATOM 567 C CA . ARG A 1 74 ? 5.493 -1.860 -16.071 1.00 97.56 74 ARG A CA 1
ATOM 568 C C . ARG A 1 74 ? 4.687 -0.748 -16.735 1.00 97.56 74 ARG A C 1
ATOM 570 O O . ARG A 1 74 ? 5.216 0.328 -17.009 1.00 97.56 74 ARG A O 1
ATOM 577 N N . ARG A 1 75 ? 3.413 -1.025 -16.998 1.00 98.19 75 ARG A N 1
ATOM 578 C CA . ARG A 1 75 ? 2.474 -0.139 -17.701 1.00 98.19 75 ARG A CA 1
ATOM 579 C C . ARG A 1 75 ? 1.307 0.220 -16.794 1.00 98.19 75 ARG A C 1
ATOM 581 O O . ARG A 1 75 ? 1.007 -0.513 -15.851 1.00 98.19 75 ARG A O 1
ATOM 588 N N . GLU A 1 76 ? 0.624 1.315 -17.105 1.00 98.38 76 GLU A N 1
ATOM 589 C CA . GLU A 1 76 ? -0.621 1.667 -16.424 1.00 98.38 76 GLU A CA 1
ATOM 590 C C . GLU A 1 76 ? -1.664 0.566 -16.676 1.00 98.38 76 GLU A C 1
ATOM 592 O O . GLU A 1 76 ? -1.839 0.131 -17.820 1.00 98.38 76 GLU A O 1
ATOM 597 N N . ILE A 1 77 ? -2.351 0.103 -15.630 1.00 98.31 77 ILE A N 1
ATOM 598 C CA . ILE A 1 77 ? -3.218 -1.084 -15.680 1.00 98.31 77 ILE A CA 1
ATOM 599 C C . ILE A 1 77 ? -4.348 -0.989 -16.722 1.00 98.31 77 ILE A C 1
ATOM 601 O O . ILE A 1 77 ? -4.738 -2.003 -17.300 1.00 98.31 77 ILE A O 1
ATOM 605 N N . ARG A 1 78 ? -4.846 0.217 -17.026 1.00 97.50 78 ARG A N 1
ATOM 606 C CA . ARG A 1 78 ? -5.879 0.471 -18.049 1.00 97.50 78 ARG A CA 1
ATOM 607 C C . ARG A 1 78 ? -5.328 0.574 -19.461 1.00 97.50 78 ARG A C 1
ATOM 609 O O . ARG A 1 78 ? -6.104 0.525 -20.410 1.00 97.50 78 ARG A O 1
ATOM 616 N N . SER A 1 79 ? -4.013 0.694 -19.613 1.00 97.06 79 SER A N 1
ATOM 617 C CA . SER A 1 79 ? -3.361 0.681 -20.923 1.00 97.06 79 SER A CA 1
ATOM 618 C C . SER A 1 79 ? -3.113 -0.734 -21.457 1.00 97.06 79 SER A C 1
ATOM 620 O O . SER A 1 79 ? -2.836 -0.888 -22.649 1.00 97.06 79 SER A O 1
ATOM 622 N N . LEU A 1 80 ? -3.195 -1.758 -20.599 1.00 97.06 80 LEU A N 1
ATOM 623 C CA . LEU A 1 80 ? -3.078 -3.158 -21.007 1.00 97.06 80 LEU A CA 1
ATOM 624 C C . LEU A 1 80 ? -4.213 -3.532 -21.965 1.00 97.06 80 LEU A C 1
ATOM 626 O O . LEU A 1 80 ? -5.365 -3.139 -21.753 1.00 97.06 80 LEU A O 1
ATOM 630 N N . PHE A 1 81 ? -3.902 -4.321 -22.995 1.00 96.12 81 PHE A N 1
ATOM 631 C CA . PHE A 1 81 ? -4.950 -4.923 -23.817 1.00 96.12 81 PHE A CA 1
ATOM 632 C C . PHE A 1 81 ? -5.787 -5.897 -22.979 1.00 96.12 81 PHE A C 1
ATOM 634 O O . PHE A 1 81 ? -5.321 -6.419 -21.967 1.00 96.12 81 PHE A O 1
ATOM 641 N N . ASP A 1 82 ? -7.034 -6.142 -23.386 1.00 95.81 82 ASP A N 1
ATOM 642 C CA . ASP A 1 82 ? -7.948 -6.994 -22.616 1.00 95.81 82 ASP A CA 1
ATOM 643 C C . ASP A 1 82 ? -7.377 -8.402 -22.379 1.00 95.81 82 ASP A C 1
ATOM 645 O O . ASP A 1 82 ? -7.463 -8.916 -21.268 1.00 95.81 82 ASP A O 1
ATOM 649 N N . ASP A 1 83 ? -6.720 -8.990 -23.381 1.00 96.81 83 ASP A N 1
ATOM 650 C CA . ASP A 1 83 ? -6.082 -10.305 -23.292 1.00 96.81 83 ASP A CA 1
ATOM 651 C C . ASP A 1 83 ? -4.788 -10.306 -22.462 1.00 96.81 83 ASP A C 1
ATOM 653 O O . ASP A 1 83 ? -4.504 -11.292 -21.780 1.00 96.81 83 ASP A O 1
ATOM 657 N N . GLU A 1 84 ? -4.013 -9.218 -22.486 1.00 96.31 84 GLU A N 1
ATOM 658 C CA . GLU A 1 84 ? -2.864 -9.021 -21.588 1.00 96.31 84 GLU A CA 1
ATOM 659 C C . GLU A 1 84 ? -3.328 -8.900 -20.131 1.00 96.31 84 GLU A C 1
ATOM 661 O O . GLU A 1 84 ? -2.755 -9.522 -19.236 1.00 96.31 84 GLU A O 1
ATOM 666 N N . ARG A 1 85 ? -4.389 -8.121 -19.894 1.00 97.31 85 ARG A N 1
ATOM 667 C CA . ARG A 1 85 ? -4.980 -7.917 -18.570 1.00 97.31 85 ARG A CA 1
ATOM 668 C C . ARG A 1 85 ? -5.576 -9.210 -18.023 1.00 97.31 85 ARG A C 1
ATOM 670 O O . ARG A 1 85 ? -5.358 -9.521 -16.857 1.00 97.31 85 ARG A O 1
ATOM 677 N N . ASP A 1 86 ? -6.276 -9.982 -18.849 1.00 98.00 86 ASP A N 1
ATOM 678 C CA . ASP A 1 86 ? -6.804 -11.283 -18.443 1.00 98.00 86 ASP A CA 1
ATOM 679 C C . ASP A 1 86 ? -5.680 -12.262 -18.085 1.00 98.00 86 ASP A C 1
ATOM 681 O O . ASP A 1 86 ? -5.743 -12.886 -17.029 1.00 98.00 86 ASP A O 1
ATOM 685 N N . GLN A 1 87 ? -4.613 -12.338 -18.890 1.00 97.88 87 GLN A N 1
ATOM 686 C CA . GLN A 1 87 ? -3.438 -13.158 -18.563 1.00 97.88 87 GLN A CA 1
ATOM 687 C C . GLN A 1 87 ? -2.760 -12.712 -17.265 1.00 97.88 87 GLN A C 1
ATOM 689 O O . GLN A 1 87 ? -2.355 -13.558 -16.465 1.00 97.88 87 GLN A O 1
ATOM 694 N N . MET A 1 88 ? -2.649 -11.399 -17.048 1.00 98.06 88 MET A N 1
ATOM 695 C CA . MET A 1 88 ? -2.137 -10.823 -15.809 1.00 98.06 88 MET A CA 1
ATOM 696 C C . MET A 1 88 ? -2.989 -11.250 -14.613 1.00 98.06 88 MET A C 1
ATOM 698 O O . MET A 1 88 ? -2.463 -11.808 -13.655 1.00 98.06 88 MET A O 1
ATOM 702 N N . PHE A 1 89 ? -4.304 -11.041 -14.668 1.00 98.56 89 PHE A N 1
ATOM 703 C CA . PHE A 1 89 ? -5.187 -11.356 -13.550 1.00 98.56 89 PHE A CA 1
ATOM 704 C C . PHE A 1 89 ? -5.350 -12.857 -13.310 1.00 98.56 89 PHE A C 1
ATOM 706 O O . PHE A 1 89 ? -5.476 -13.263 -12.157 1.00 98.56 89 PHE A O 1
ATOM 713 N N . ASP A 1 90 ? -5.304 -13.688 -14.350 1.00 98.56 90 ASP A N 1
ATOM 714 C CA . ASP A 1 90 ? -5.293 -15.145 -14.206 1.00 98.56 90 ASP A CA 1
ATOM 715 C C . ASP A 1 90 ? -4.018 -15.611 -13.494 1.00 98.56 90 ASP A C 1
ATOM 717 O O . ASP A 1 90 ? -4.095 -16.380 -12.537 1.00 98.56 90 ASP A O 1
ATOM 721 N N . ALA A 1 91 ? -2.849 -15.100 -13.897 1.00 98.50 91 ALA A N 1
ATOM 722 C CA . ALA A 1 91 ? -1.583 -15.423 -13.244 1.00 98.50 91 ALA A CA 1
ATOM 723 C C . ALA A 1 91 ? -1.518 -14.881 -11.810 1.00 98.50 91 ALA A C 1
ATOM 725 O O . ALA A 1 91 ? -1.079 -15.597 -10.917 1.00 98.50 91 ALA A O 1
ATOM 726 N N . MET A 1 92 ? -2.018 -13.665 -11.556 1.00 98.50 92 MET A N 1
ATOM 727 C CA . MET A 1 92 ? -2.188 -13.165 -10.192 1.00 98.50 92 MET A CA 1
ATOM 728 C C . MET A 1 92 ? -3.069 -14.122 -9.396 1.00 98.50 92 MET A C 1
ATOM 730 O O . MET A 1 92 ? -2.680 -14.523 -8.311 1.00 98.50 92 MET A O 1
ATOM 734 N N . LYS A 1 93 ? -4.221 -14.546 -9.929 1.00 98.31 93 LYS A N 1
ATOM 735 C CA . LYS A 1 93 ? -5.163 -15.406 -9.206 1.00 98.31 93 LYS A CA 1
ATOM 736 C C . LYS A 1 93 ? -4.572 -16.768 -8.828 1.00 98.31 93 LYS A C 1
ATOM 738 O O . LYS A 1 93 ? -4.928 -17.279 -7.766 1.00 98.31 93 LYS A O 1
ATOM 743 N N . VAL A 1 94 ? -3.632 -17.302 -9.614 1.00 98.56 94 VAL A N 1
ATOM 744 C CA . VAL A 1 94 ? -2.851 -18.498 -9.245 1.00 98.56 94 VAL A CA 1
ATOM 745 C C . VAL A 1 94 ? -2.163 -18.318 -7.890 1.00 98.56 94 VAL A C 1
ATOM 747 O O . VAL A 1 94 ? -2.224 -19.239 -7.085 1.00 98.56 94 VAL A O 1
ATOM 750 N N . LEU A 1 95 ? -1.614 -17.137 -7.582 1.00 98.12 95 LEU A N 1
ATOM 751 C CA . LEU A 1 95 ? -0.970 -16.871 -6.287 1.00 98.12 95 LEU A CA 1
ATOM 752 C C . LEU A 1 95 ? -1.962 -16.906 -5.108 1.00 98.12 95 LEU A C 1
ATOM 754 O O . LEU A 1 95 ? -1.534 -17.093 -3.976 1.00 98.12 95 LEU A O 1
ATOM 758 N N . TRP A 1 96 ? -3.272 -16.754 -5.341 1.00 97.81 96 TRP A N 1
ATOM 759 C CA . TRP A 1 96 ? -4.307 -16.955 -4.310 1.00 97.81 96 TRP A CA 1
ATOM 760 C C . TRP A 1 96 ? -4.792 -18.410 -4.228 1.00 97.81 96 TRP A C 1
ATOM 762 O O . TRP A 1 96 ? -5.299 -18.804 -3.181 1.00 97.81 96 TRP A O 1
ATOM 772 N N . ASP A 1 97 ? -4.730 -19.171 -5.326 1.00 97.25 97 ASP A N 1
ATOM 773 C CA . ASP A 1 97 ? -5.296 -20.530 -5.409 1.00 97.25 97 ASP A CA 1
ATOM 774 C C . ASP A 1 97 ? -4.295 -21.642 -5.117 1.00 97.25 97 ASP A C 1
ATOM 776 O O . ASP A 1 97 ? -4.698 -22.710 -4.661 1.00 97.25 97 ASP A O 1
ATOM 780 N N . VAL A 1 98 ? -3.020 -21.421 -5.426 1.00 97.69 98 VAL A N 1
ATOM 781 C CA . VAL A 1 98 ? -1.968 -22.425 -5.298 1.00 97.69 98 VAL A CA 1
ATOM 782 C C . VAL A 1 98 ? -1.104 -22.060 -4.108 1.00 97.69 98 VAL A C 1
ATOM 784 O O . VAL A 1 98 ? -0.375 -21.066 -4.157 1.00 97.69 98 VAL A O 1
ATOM 787 N N . ASP A 1 99 ? -1.193 -22.874 -3.058 1.00 95.25 99 ASP A N 1
ATOM 788 C CA . ASP A 1 99 ? -0.404 -22.689 -1.847 1.00 95.25 99 ASP A CA 1
ATOM 789 C C . ASP A 1 99 ? 1.103 -22.850 -2.100 1.00 95.25 99 ASP A C 1
ATOM 791 O O . ASP A 1 99 ? 1.549 -23.343 -3.142 1.00 95.25 99 ASP A O 1
ATOM 795 N N . ILE A 1 100 ? 1.911 -22.400 -1.146 1.00 93.12 100 ILE A N 1
ATOM 796 C CA . ILE A 1 100 ? 3.367 -22.390 -1.266 1.00 93.12 100 ILE A CA 1
ATOM 797 C C . ILE A 1 100 ? 3.978 -23.779 -1.493 1.00 93.12 100 ILE A C 1
ATOM 799 O O . ILE A 1 100 ? 4.970 -23.889 -2.219 1.00 93.12 100 ILE A O 1
ATOM 803 N N . ASP A 1 101 ? 3.416 -24.838 -0.911 1.00 94.62 101 ASP A N 1
ATOM 804 C CA . ASP A 1 101 ? 3.969 -26.188 -1.025 1.00 94.62 101 ASP A CA 1
ATOM 805 C C . ASP A 1 101 ? 3.697 -26.766 -2.416 1.00 94.62 101 ASP A C 1
ATOM 807 O O . ASP A 1 101 ? 4.616 -27.263 -3.079 1.00 94.62 101 ASP A O 1
ATOM 811 N N . GLU A 1 102 ? 2.457 -26.655 -2.897 1.00 97.75 102 GLU A N 1
ATOM 812 C CA . GLU A 1 102 ? 2.088 -27.050 -4.255 1.00 97.75 102 GLU A CA 1
ATOM 813 C C . GLU A 1 102 ? 2.810 -26.182 -5.294 1.00 97.75 102 GLU A C 1
ATOM 815 O O . GLU A 1 102 ? 3.399 -26.690 -6.254 1.00 97.75 102 GLU A O 1
ATOM 820 N N . GLY A 1 103 ? 2.835 -24.869 -5.087 1.00 97.19 103 GLY A N 1
ATOM 821 C CA . GLY A 1 103 ? 3.422 -23.921 -6.018 1.00 97.19 103 GLY A CA 1
ATOM 822 C C . GLY A 1 103 ? 4.935 -24.065 -6.148 1.00 97.19 103 GLY A C 1
ATOM 823 O O . GLY A 1 103 ? 5.457 -23.971 -7.258 1.00 97.19 103 GLY A O 1
ATOM 824 N N . LYS A 1 104 ? 5.652 -24.429 -5.076 1.00 95.44 104 LYS A N 1
ATOM 825 C CA . LYS A 1 104 ? 7.083 -24.766 -5.172 1.00 95.44 104 LYS A CA 1
ATOM 826 C C . LYS A 1 104 ? 7.353 -25.997 -6.032 1.00 95.44 104 LYS A C 1
ATOM 828 O O . LYS A 1 104 ? 8.398 -26.076 -6.683 1.00 95.44 104 LYS A O 1
ATOM 833 N N . VAL A 1 105 ? 6.426 -26.955 -6.053 1.00 97.56 105 VAL A N 1
ATOM 834 C CA . VAL A 1 105 ? 6.509 -28.137 -6.921 1.00 97.56 105 VAL A CA 1
ATOM 835 C C . VAL A 1 105 ? 6.189 -27.776 -8.374 1.00 97.56 105 VAL A C 1
ATOM 837 O O . VAL A 1 105 ? 6.865 -28.272 -9.276 1.00 97.56 105 VAL A O 1
ATOM 840 N N . LEU A 1 106 ? 5.185 -26.926 -8.607 1.00 97.88 106 LEU A N 1
ATOM 841 C CA . LEU A 1 106 ? 4.720 -26.562 -9.951 1.00 97.88 106 LEU A CA 1
ATOM 842 C C . LEU A 1 106 ? 5.610 -25.525 -10.649 1.00 97.88 106 LEU A C 1
ATOM 844 O O . LEU A 1 106 ? 5.951 -25.698 -11.819 1.00 97.88 106 LEU A O 1
ATOM 848 N N . TYR A 1 107 ? 5.984 -24.466 -9.936 1.00 96.75 107 TYR A N 1
ATOM 849 C CA . TYR A 1 107 ? 6.616 -23.262 -10.485 1.00 96.75 107 TYR A CA 1
ATOM 850 C C . TYR A 1 107 ? 8.079 -23.094 -10.048 1.00 96.75 107 TYR A C 1
ATOM 852 O O . TYR A 1 107 ? 8.805 -22.266 -10.594 1.00 96.75 107 TYR A O 1
ATOM 860 N N . GLY A 1 108 ? 8.546 -23.930 -9.118 1.00 94.38 108 GLY A N 1
ATOM 861 C CA . GLY A 1 108 ? 9.934 -23.977 -8.668 1.00 94.38 108 GLY A CA 1
ATOM 862 C C . GLY A 1 108 ? 10.145 -23.419 -7.257 1.00 94.38 108 GLY A C 1
ATOM 863 O O . GLY A 1 108 ? 9.267 -22.781 -6.685 1.00 94.38 108 GLY A O 1
ATOM 864 N N . PRO A 1 109 ? 11.334 -23.644 -6.670 1.00 91.19 109 PRO A N 1
ATOM 865 C CA . PRO A 1 109 ? 11.581 -23.452 -5.237 1.00 91.19 109 PRO A CA 1
ATOM 866 C C . PRO A 1 109 ? 11.450 -22.004 -4.746 1.00 91.19 109 PRO A C 1
ATOM 868 O O . PRO A 1 109 ? 11.319 -21.794 -3.542 1.00 91.19 109 PRO A O 1
ATOM 871 N N . ASP A 1 110 ? 11.504 -21.033 -5.658 1.00 90.00 110 ASP A N 1
ATOM 872 C CA . ASP A 1 110 ? 11.417 -19.605 -5.348 1.00 90.00 110 ASP A CA 1
ATOM 873 C C . ASP A 1 110 ? 9.964 -19.075 -5.368 1.00 90.00 110 ASP A C 1
ATOM 875 O O . ASP A 1 110 ? 9.758 -17.886 -5.139 1.00 90.00 110 ASP A O 1
ATOM 879 N N . TYR A 1 111 ? 8.965 -19.924 -5.647 1.00 94.25 111 TYR A N 1
ATOM 880 C CA . TYR A 1 111 ? 7.552 -19.537 -5.639 1.00 94.25 111 TYR A CA 1
ATOM 881 C C . TYR A 1 111 ? 7.067 -19.172 -4.230 1.00 94.25 111 TYR A C 1
ATOM 883 O O . TYR A 1 111 ? 7.300 -19.917 -3.271 1.00 94.25 111 TYR A O 1
ATOM 891 N N . LEU A 1 112 ? 6.347 -18.052 -4.138 1.00 94.44 112 LEU A N 1
ATOM 892 C CA . LEU A 1 112 ? 5.580 -17.620 -2.975 1.00 94.44 112 LEU A CA 1
ATOM 893 C C . LEU A 1 112 ? 4.116 -17.428 -3.389 1.00 94.44 112 LEU A C 1
ATOM 895 O O . LEU A 1 112 ? 3.830 -16.789 -4.404 1.00 94.44 112 LEU A O 1
ATOM 899 N N . ASP A 1 113 ? 3.196 -17.961 -2.590 1.00 95.62 113 ASP A N 1
ATOM 900 C CA . ASP A 1 113 ? 1.777 -17.634 -2.706 1.00 95.62 113 ASP A CA 1
ATOM 901 C C . ASP A 1 113 ? 1.482 -16.270 -2.052 1.00 95.62 113 ASP A C 1
ATOM 903 O O . ASP A 1 113 ? 2.317 -15.688 -1.348 1.00 95.62 113 ASP A O 1
ATOM 907 N N . VAL A 1 114 ? 0.282 -15.734 -2.285 1.00 96.00 114 VAL A N 1
ATOM 908 C CA . VAL A 1 114 ? -0.133 -14.453 -1.695 1.00 96.00 114 VAL A CA 1
ATOM 909 C C . VAL A 1 114 ? -0.154 -14.525 -0.168 1.00 96.00 114 VAL A C 1
ATOM 911 O O . VAL A 1 114 ? 0.164 -13.539 0.490 1.00 96.00 114 VAL A O 1
ATOM 914 N N . TRP A 1 115 ? -0.476 -15.692 0.398 1.00 92.81 115 TRP A N 1
ATOM 915 C CA . TRP A 1 115 ? -0.577 -15.893 1.840 1.00 92.81 115 TRP A CA 1
ATOM 916 C C . TRP A 1 115 ? 0.759 -15.718 2.536 1.00 92.81 115 TRP A C 1
ATOM 918 O O . TRP A 1 115 ? 0.851 -15.017 3.536 1.00 92.81 115 TRP A O 1
ATOM 928 N N . THR A 1 116 ? 1.808 -16.301 1.976 1.00 92.25 116 THR A N 1
ATOM 929 C CA . THR A 1 116 ? 3.166 -16.209 2.497 1.00 92.25 116 THR A CA 1
ATOM 930 C C . THR A 1 116 ? 3.669 -14.767 2.463 1.00 92.25 116 THR A C 1
ATOM 932 O O . THR A 1 116 ? 4.325 -14.306 3.399 1.00 92.25 116 THR A O 1
ATOM 935 N N . ILE A 1 117 ? 3.354 -14.024 1.397 1.00 94.25 117 ILE A N 1
ATOM 936 C CA . ILE A 1 117 ? 3.745 -12.612 1.293 1.00 94.25 117 ILE A CA 1
ATOM 937 C C . ILE A 1 117 ? 2.909 -11.742 2.246 1.00 94.25 117 ILE A C 1
ATOM 939 O O . ILE A 1 117 ? 3.437 -10.809 2.851 1.00 94.25 117 ILE A O 1
ATOM 943 N N . ASP A 1 118 ? 1.631 -12.062 2.436 1.00 94.31 118 ASP A N 1
ATOM 944 C CA . ASP A 1 118 ? 0.780 -11.365 3.397 1.00 94.31 118 ASP A CA 1
ATOM 945 C C . ASP A 1 118 ? 1.209 -11.616 4.845 1.00 94.31 118 ASP A C 1
ATOM 947 O O . ASP A 1 118 ? 1.250 -10.674 5.625 1.00 94.31 118 ASP A O 1
ATOM 951 N N . GLN A 1 119 ? 1.648 -12.828 5.201 1.00 92.62 119 GLN A N 1
ATOM 952 C CA . GLN A 1 119 ? 2.228 -13.111 6.521 1.00 92.62 119 GLN A CA 1
ATOM 953 C C . GLN A 1 119 ? 3.448 -12.233 6.814 1.00 92.62 119 GLN A C 1
ATOM 955 O O . GLN A 1 119 ? 3.571 -11.697 7.916 1.00 92.62 119 GLN A O 1
ATOM 960 N N . PHE A 1 120 ? 4.332 -12.049 5.827 1.00 91.69 120 PHE A N 1
ATOM 961 C CA . PHE A 1 120 ? 5.466 -11.131 5.949 1.00 91.69 120 PHE A CA 1
ATOM 962 C C . PHE A 1 120 ? 4.992 -9.713 6.287 1.00 91.69 120 PHE A C 1
ATOM 964 O O . PHE A 1 120 ? 5.474 -9.097 7.242 1.00 91.69 120 PHE A O 1
ATOM 971 N N . HIS A 1 121 ? 4.016 -9.211 5.530 1.00 94.56 121 HIS A N 1
ATOM 972 C CA . HIS A 1 121 ? 3.489 -7.870 5.737 1.00 94.56 121 HIS A CA 1
ATOM 973 C C . HIS A 1 121 ? 2.759 -7.740 7.083 1.00 94.56 121 HIS A C 1
ATOM 975 O O . HIS A 1 121 ? 2.969 -6.781 7.822 1.00 94.56 121 HIS A O 1
ATOM 981 N N . GLN A 1 122 ? 1.959 -8.741 7.442 1.00 93.69 122 GLN A N 1
ATOM 982 C CA . GLN A 1 122 ? 1.210 -8.824 8.686 1.00 93.69 122 GLN A CA 1
ATOM 983 C C . GLN A 1 122 ? 2.141 -8.754 9.898 1.00 93.69 122 GLN A C 1
ATOM 985 O O . GLN A 1 122 ? 1.905 -7.934 10.781 1.00 93.69 122 GLN A O 1
ATOM 990 N N . ILE A 1 123 ? 3.210 -9.553 9.946 1.00 91.50 123 ILE A N 1
ATOM 991 C CA . ILE A 1 123 ? 4.176 -9.532 11.059 1.00 91.50 123 ILE A CA 1
ATOM 992 C C . ILE A 1 123 ? 4.820 -8.151 11.174 1.00 91.50 123 ILE A C 1
ATOM 994 O O . ILE A 1 123 ? 4.842 -7.563 12.253 1.00 91.50 123 ILE A O 1
ATOM 998 N N . GLY A 1 124 ? 5.292 -7.597 10.054 1.00 91.31 124 GLY A N 1
ATOM 999 C CA . GLY A 1 124 ? 5.943 -6.291 10.059 1.00 91.31 124 GLY A CA 1
ATOM 1000 C C . GLY A 1 124 ? 5.014 -5.136 10.430 1.00 91.31 124 GLY A C 1
ATOM 1001 O O . GLY A 1 124 ? 5.445 -4.200 11.100 1.00 91.31 124 GLY A O 1
ATOM 1002 N N . ALA A 1 125 ? 3.744 -5.192 10.035 1.00 92.75 125 ALA A N 1
ATOM 1003 C CA . ALA A 1 125 ? 2.789 -4.107 10.240 1.00 92.75 125 ALA A CA 1
ATOM 1004 C C . ALA A 1 125 ? 1.947 -4.240 11.520 1.00 92.75 125 ALA A C 1
ATOM 1006 O O . ALA A 1 125 ? 1.304 -3.263 11.911 1.00 92.75 125 ALA A O 1
ATOM 1007 N N . SER A 1 126 ? 1.909 -5.408 12.170 1.00 92.25 126 SER A N 1
ATOM 1008 C CA . SER A 1 126 ? 1.082 -5.661 13.365 1.00 92.25 126 SER A CA 1
ATOM 1009 C C . SER A 1 126 ? 1.857 -5.780 14.677 1.00 92.25 126 SER A C 1
ATOM 1011 O O . SER A 1 126 ? 1.228 -5.937 15.726 1.00 92.25 126 SER A O 1
ATOM 1013 N N . ASP A 1 127 ? 3.186 -5.659 14.639 1.00 89.50 127 ASP A N 1
ATOM 1014 C CA . ASP A 1 127 ? 4.015 -5.685 15.841 1.00 89.50 127 ASP A CA 1
ATOM 1015 C C . ASP A 1 127 ? 3.564 -4.620 16.869 1.00 89.50 127 ASP A C 1
ATOM 1017 O O . ASP A 1 127 ? 3.135 -3.502 16.541 1.00 89.50 127 ASP A O 1
ATOM 1021 N N . LEU A 1 128 ? 3.586 -5.019 18.145 1.00 88.62 128 LEU A N 1
ATOM 1022 C CA . LEU A 1 128 ? 3.110 -4.197 19.254 1.00 88.62 128 LEU A CA 1
ATOM 1023 C C . LEU A 1 128 ? 4.030 -2.996 19.501 1.00 88.62 128 LEU A C 1
ATOM 1025 O O . LEU A 1 128 ? 3.546 -1.904 19.795 1.00 88.62 128 LEU A O 1
ATOM 1029 N N . GLU A 1 129 ? 5.343 -3.199 19.400 1.00 86.19 129 GLU A N 1
ATOM 1030 C CA . GLU A 1 129 ? 6.356 -2.180 19.661 1.00 86.19 129 GLU A CA 1
ATOM 1031 C C . GLU A 1 129 ? 6.542 -1.257 18.453 1.00 86.19 129 GLU A C 1
ATOM 1033 O O . GLU A 1 129 ? 6.838 -0.070 18.633 1.00 86.19 129 GLU A O 1
ATOM 1038 N N . CYS A 1 130 ? 6.341 -1.759 17.227 1.00 87.19 130 CYS A N 1
ATOM 1039 C CA . CYS A 1 130 ? 6.472 -0.928 16.036 1.00 87.19 130 CYS A CA 1
ATOM 1040 C C . CYS A 1 130 ? 5.607 -1.310 14.821 1.00 87.19 130 CYS A C 1
ATOM 1042 O O . CYS A 1 130 ? 5.008 -2.371 14.726 1.00 87.19 130 CYS A O 1
ATOM 1044 N N . ASP A 1 131 ? 5.518 -0.391 13.862 1.00 91.19 131 ASP A N 1
ATOM 1045 C CA . ASP A 1 131 ? 5.189 -0.684 12.470 1.00 91.19 131 ASP A CA 1
ATOM 1046 C C . ASP A 1 131 ? 6.497 -0.688 11.667 1.00 91.19 131 ASP A C 1
ATOM 1048 O O . ASP A 1 131 ? 7.108 0.360 11.478 1.00 91.19 131 ASP A O 1
ATOM 1052 N N . HIS A 1 132 ? 6.974 -1.858 11.253 1.00 92.38 132 HIS A N 1
ATOM 1053 C CA . HIS A 1 132 ? 8.264 -2.024 10.571 1.00 92.38 132 HIS A CA 1
ATOM 1054 C C . HIS A 1 132 ? 8.211 -1.690 9.076 1.00 92.38 132 HIS A C 1
ATOM 1056 O O . HIS A 1 132 ? 9.248 -1.603 8.419 1.00 92.38 132 HIS A O 1
ATOM 1062 N N . LEU A 1 133 ? 7.005 -1.532 8.526 1.00 92.81 133 LEU A N 1
ATOM 1063 C CA . LEU A 1 133 ? 6.775 -1.349 7.092 1.00 92.81 133 LEU A CA 1
ATOM 1064 C C . LEU A 1 133 ? 6.192 0.036 6.776 1.00 92.81 133 LEU A C 1
ATOM 1066 O O . LEU A 1 133 ? 6.370 0.528 5.662 1.00 92.81 133 LEU A O 1
ATOM 1070 N N . HIS A 1 134 ? 5.543 0.678 7.752 1.00 92.88 134 HIS A N 1
ATOM 1071 C CA . HIS A 1 134 ? 4.909 1.993 7.621 1.00 92.88 134 HIS A CA 1
ATOM 1072 C C . HIS A 1 134 ? 5.385 2.972 8.700 1.00 92.88 134 HIS A C 1
ATOM 1074 O O . HIS A 1 134 ? 6.172 2.630 9.578 1.00 92.88 134 HIS A O 1
ATOM 1080 N N . ASP A 1 135 ? 4.874 4.207 8.645 1.00 88.19 135 ASP A N 1
ATOM 1081 C CA . ASP A 1 135 ? 5.111 5.249 9.650 1.00 88.19 135 ASP A CA 1
ATOM 1082 C C . ASP A 1 135 ? 6.598 5.525 9.921 1.00 88.19 135 ASP A C 1
ATOM 1084 O O . ASP A 1 135 ? 7.009 5.814 11.052 1.00 88.19 135 ASP A O 1
ATOM 1088 N N . GLY A 1 136 ? 7.400 5.462 8.857 1.00 88.12 136 GLY A N 1
ATOM 1089 C CA . GLY A 1 136 ? 8.827 5.721 8.905 1.00 88.12 136 GLY A CA 1
ATOM 1090 C C . GLY A 1 136 ? 9.484 5.703 7.529 1.00 88.12 136 GLY A C 1
ATOM 1091 O O . GLY A 1 136 ? 8.887 5.356 6.511 1.00 88.12 136 GLY A O 1
ATOM 1092 N N . ILE A 1 137 ? 10.747 6.110 7.490 1.00 87.12 137 ILE A N 1
ATOM 1093 C CA . ILE A 1 137 ? 11.473 6.403 6.242 1.00 87.12 137 ILE A CA 1
ATOM 1094 C C . ILE A 1 137 ? 11.858 5.157 5.418 1.00 87.12 137 ILE A C 1
ATOM 1096 O O . ILE A 1 137 ? 12.438 5.294 4.342 1.00 87.12 137 ILE A O 1
ATOM 1100 N N . GLY A 1 138 ? 11.533 3.952 5.898 1.00 90.00 138 GLY A N 1
ATOM 1101 C CA . GLY A 1 138 ? 11.639 2.695 5.148 1.00 90.00 138 GLY A CA 1
ATOM 1102 C C . GLY A 1 138 ? 10.526 2.450 4.138 1.00 90.00 138 GLY A C 1
ATOM 1103 O O . GLY A 1 138 ? 10.742 1.716 3.175 1.00 90.00 138 GLY A O 1
ATOM 1104 N N . PHE A 1 139 ? 9.368 3.093 4.321 1.00 92.62 139 PHE A N 1
ATOM 1105 C CA . PHE A 1 139 ? 8.111 2.753 3.651 1.00 92.62 139 PHE A CA 1
ATOM 1106 C C . PHE A 1 139 ? 8.243 2.441 2.152 1.00 92.62 139 PHE A C 1
ATOM 1108 O O . PHE A 1 139 ? 7.899 1.338 1.722 1.00 92.62 139 PHE A O 1
ATOM 1115 N N . GLY A 1 140 ? 8.754 3.394 1.362 1.00 91.12 140 GLY A N 1
ATOM 1116 C CA . GLY A 1 140 ? 8.744 3.289 -0.100 1.00 91.12 140 GLY A CA 1
ATOM 1117 C C . GLY A 1 140 ? 9.597 2.132 -0.619 1.00 91.12 140 GLY A C 1
ATOM 1118 O O . GLY A 1 140 ? 9.139 1.335 -1.432 1.00 91.12 140 GLY A O 1
ATOM 1119 N N . ILE A 1 141 ? 10.820 1.999 -0.101 1.00 90.69 141 ILE A N 1
ATOM 1120 C CA . ILE A 1 141 ? 11.745 0.936 -0.511 1.00 90.69 141 ILE A CA 1
ATOM 1121 C C . ILE A 1 141 ? 11.233 -0.430 -0.070 1.00 90.69 141 ILE A C 1
ATOM 1123 O O . ILE A 1 141 ? 11.255 -1.374 -0.857 1.00 90.69 141 ILE A O 1
ATOM 1127 N N . THR A 1 142 ? 10.734 -0.543 1.158 1.00 91.62 142 THR A N 1
ATOM 1128 C CA . THR A 1 142 ? 10.196 -1.800 1.679 1.00 91.62 142 THR A CA 1
ATOM 1129 C C . THR A 1 142 ? 9.028 -2.300 0.832 1.00 91.62 142 THR A C 1
ATOM 1131 O O . THR A 1 142 ? 9.023 -3.463 0.430 1.00 91.62 142 THR A O 1
ATOM 1134 N N . HIS A 1 143 ? 8.082 -1.428 0.473 1.00 95.75 143 HIS A N 1
ATOM 1135 C CA . HIS A 1 143 ? 6.945 -1.809 -0.369 1.00 95.75 143 HIS A CA 1
ATOM 1136 C C . HIS A 1 143 ? 7.345 -2.131 -1.811 1.00 95.75 143 HIS A C 1
ATOM 1138 O O . HIS A 1 143 ? 6.772 -3.043 -2.410 1.00 95.75 143 HIS A O 1
ATOM 1144 N N . SER A 1 144 ? 8.367 -1.467 -2.357 1.00 94.00 144 SER A N 1
ATOM 1145 C CA . SER A 1 144 ? 8.973 -1.871 -3.629 1.00 94.00 144 SER A CA 1
ATOM 1146 C C . SER A 1 144 ? 9.564 -3.281 -3.566 1.00 94.00 144 SER A C 1
ATOM 1148 O O . SER A 1 144 ? 9.343 -4.083 -4.473 1.00 94.00 144 SER A O 1
ATOM 1150 N N . MET A 1 145 ? 10.251 -3.634 -2.475 1.00 91.88 145 MET A N 1
ATOM 1151 C CA . MET A 1 145 ? 10.779 -4.988 -2.282 1.00 91.88 145 MET A CA 1
ATOM 1152 C C . MET A 1 145 ? 9.651 -6.022 -2.147 1.00 91.88 145 MET A C 1
ATOM 1154 O O . MET A 1 145 ? 9.685 -7.046 -2.825 1.00 91.88 145 MET A O 1
ATOM 1158 N N . VAL A 1 146 ? 8.610 -5.746 -1.357 1.00 93.25 146 VAL A N 1
ATOM 1159 C CA . VAL A 1 146 ? 7.430 -6.629 -1.237 1.00 93.25 146 VAL A CA 1
ATOM 1160 C C . VAL A 1 146 ? 6.737 -6.822 -2.590 1.00 93.25 146 VAL A C 1
ATOM 1162 O O . VAL A 1 146 ? 6.419 -7.946 -2.977 1.00 93.25 146 VAL A O 1
ATOM 1165 N N . THR A 1 147 ? 6.584 -5.748 -3.363 1.00 95.69 147 THR A N 1
ATOM 1166 C CA . THR A 1 147 ? 6.043 -5.792 -4.730 1.00 95.69 147 THR A CA 1
ATOM 1167 C C . THR A 1 147 ? 6.897 -6.679 -5.640 1.00 95.69 147 THR A C 1
ATOM 1169 O O . THR A 1 147 ? 6.362 -7.488 -6.396 1.00 95.69 147 THR A O 1
ATOM 1172 N N . MET A 1 148 ? 8.228 -6.591 -5.542 1.00 92.50 148 MET A N 1
ATOM 1173 C CA . MET A 1 148 ? 9.138 -7.459 -6.298 1.00 92.50 148 MET A CA 1
ATOM 1174 C C . MET A 1 148 ? 9.038 -8.933 -5.884 1.00 92.50 148 MET A C 1
ATOM 1176 O O . MET A 1 148 ? 9.194 -9.799 -6.739 1.00 92.50 148 MET A O 1
ATOM 1180 N N . MET A 1 149 ? 8.764 -9.252 -4.614 1.00 92.19 149 MET A N 1
ATOM 1181 C CA . MET A 1 149 ? 8.536 -10.645 -4.194 1.00 92.19 149 MET A CA 1
ATOM 1182 C C . MET A 1 149 ? 7.321 -11.254 -4.898 1.00 92.19 149 MET A C 1
ATOM 1184 O O . MET A 1 149 ? 7.380 -12.393 -5.370 1.00 92.19 149 MET A O 1
ATOM 1188 N N . PHE A 1 150 ? 6.238 -10.482 -4.998 1.00 96.19 150 PHE A N 1
ATOM 1189 C CA . PHE A 1 150 ? 5.039 -10.894 -5.719 1.00 96.19 150 PHE A CA 1
ATOM 1190 C C . PHE A 1 150 ? 5.298 -11.000 -7.220 1.00 96.19 150 PHE A C 1
ATOM 1192 O O . PHE A 1 150 ? 4.963 -12.016 -7.822 1.00 96.19 150 PHE A O 1
ATOM 1199 N N . GLU A 1 151 ? 5.943 -9.998 -7.828 1.00 96.00 151 GLU A N 1
ATOM 1200 C CA . GLU A 1 151 ? 6.264 -10.017 -9.260 1.00 96.00 151 GLU A CA 1
ATOM 1201 C C . GLU A 1 151 ? 7.173 -11.195 -9.634 1.00 96.00 151 GLU A C 1
ATOM 1203 O O . GLU A 1 151 ? 6.949 -11.838 -10.656 1.00 96.00 151 GLU A O 1
ATOM 1208 N N . ASN A 1 152 ? 8.149 -11.541 -8.790 1.00 93.38 152 ASN A N 1
ATOM 1209 C CA . ASN A 1 152 ? 8.996 -12.711 -9.017 1.00 93.38 152 ASN A CA 1
ATOM 1210 C C . ASN A 1 152 ? 8.165 -14.001 -9.036 1.00 93.38 152 ASN A C 1
ATOM 1212 O O . ASN A 1 152 ? 8.338 -14.821 -9.934 1.00 93.38 152 ASN A O 1
ATOM 1216 N N . SER A 1 153 ? 7.227 -14.166 -8.099 1.00 95.25 153 SER A N 1
ATOM 1217 C CA . SER A 1 153 ? 6.345 -15.343 -8.062 1.00 95.25 153 SER A CA 1
ATOM 1218 C C . SER A 1 153 ? 5.370 -15.367 -9.243 1.00 95.25 153 SER A C 1
ATOM 1220 O O . SER A 1 153 ? 5.187 -16.409 -9.871 1.00 95.25 153 SER A O 1
ATOM 1222 N N . LEU A 1 154 ? 4.828 -14.208 -9.624 1.00 97.19 154 LEU A N 1
ATOM 1223 C CA . LEU A 1 154 ? 4.013 -14.029 -10.826 1.00 97.19 154 LEU A CA 1
ATOM 1224 C C . LEU A 1 154 ? 4.773 -14.459 -12.092 1.00 97.19 154 LEU A C 1
ATOM 1226 O O . LEU A 1 154 ? 4.213 -15.146 -12.944 1.00 97.19 154 LEU A O 1
ATOM 1230 N N . GLN A 1 155 ? 6.054 -14.106 -12.205 1.00 95.38 155 GLN A N 1
ATOM 1231 C CA . GLN A 1 155 ? 6.895 -14.460 -13.351 1.00 95.38 155 GLN A CA 1
ATOM 1232 C C . GLN A 1 155 ? 7.289 -15.941 -13.390 1.00 95.38 155 GLN A C 1
ATOM 1234 O O . GLN A 1 155 ? 7.548 -16.470 -14.472 1.00 95.38 155 GLN A O 1
ATOM 1239 N N . LEU A 1 156 ? 7.292 -16.639 -12.250 1.00 95.06 156 LEU A N 1
ATOM 1240 C CA . LEU A 1 156 ? 7.424 -18.100 -12.231 1.00 95.06 156 LEU A CA 1
ATOM 1241 C C . LEU A 1 156 ? 6.172 -18.791 -12.790 1.00 95.06 156 LEU A C 1
ATOM 1243 O O . LEU A 1 156 ? 6.287 -19.834 -13.434 1.00 95.06 156 LEU A O 1
ATOM 1247 N N . VAL A 1 157 ? 4.990 -18.198 -12.587 1.00 97.81 157 VAL A N 1
ATOM 1248 C CA . VAL A 1 157 ? 3.733 -18.664 -13.194 1.00 97.81 157 VAL A CA 1
ATOM 1249 C C . VAL A 1 157 ? 3.693 -18.325 -14.685 1.00 97.81 157 VAL A C 1
ATOM 1251 O O . VAL A 1 157 ? 3.385 -19.184 -15.512 1.00 97.81 157 VAL A O 1
ATOM 1254 N N . ASN A 1 158 ? 4.017 -17.081 -15.047 1.00 96.81 158 ASN A N 1
ATOM 1255 C CA . ASN A 1 158 ? 4.078 -16.633 -16.433 1.00 96.81 158 ASN A CA 1
ATOM 1256 C C . ASN A 1 158 ? 5.219 -15.614 -16.644 1.00 96.81 158 ASN A C 1
ATOM 1258 O O . ASN A 1 158 ? 5.068 -14.438 -16.303 1.00 96.81 158 ASN A O 1
ATOM 1262 N N . PRO A 1 159 ? 6.333 -16.021 -17.285 1.00 93.06 159 PRO A N 1
ATOM 1263 C CA . PRO A 1 159 ? 7.528 -15.190 -17.425 1.00 93.06 159 PRO A CA 1
ATOM 1264 C C . PRO A 1 159 ? 7.381 -14.053 -18.443 1.00 93.06 159 PRO A C 1
ATOM 1266 O O . PRO A 1 159 ? 8.330 -13.317 -18.657 1.00 93.06 159 PRO A O 1
ATOM 1269 N N . MET A 1 160 ? 6.236 -13.900 -19.116 1.00 91.44 160 MET A N 1
ATOM 1270 C CA . MET A 1 160 ? 5.998 -12.750 -20.001 1.00 91.44 160 MET A CA 1
ATOM 1271 C C . MET A 1 160 ? 5.454 -11.529 -19.250 1.00 91.44 160 MET A C 1
ATOM 1273 O O . MET A 1 160 ? 5.359 -10.451 -19.832 1.00 91.44 160 MET A O 1
ATOM 1277 N N . LEU A 1 161 ? 5.055 -11.695 -17.987 1.00 94.88 161 LEU A N 1
ATOM 1278 C CA . LEU A 1 161 ? 4.310 -10.686 -17.247 1.00 94.88 161 LEU A CA 1
ATOM 1279 C C . LEU A 1 161 ? 5.210 -9.775 -16.412 1.00 94.88 161 LEU A C 1
ATOM 1281 O O . LEU A 1 161 ? 6.222 -10.192 -15.853 1.00 94.88 161 LEU A O 1
ATOM 1285 N N . SER A 1 162 ? 4.771 -8.533 -16.256 1.00 95.12 162 SER A N 1
ATOM 1286 C CA . SER A 1 162 ? 5.288 -7.589 -15.267 1.00 95.12 162 SER A CA 1
ATOM 1287 C C . SER A 1 162 ? 4.144 -6.818 -14.647 1.00 95.12 162 SER A C 1
ATOM 1289 O O . SER A 1 162 ? 3.193 -6.469 -15.350 1.00 95.12 162 SER A O 1
ATOM 1291 N N . LEU A 1 163 ? 4.231 -6.560 -13.346 1.00 96.94 163 LEU A N 1
ATOM 1292 C CA . LEU A 1 163 ? 3.164 -5.921 -12.592 1.00 96.94 163 LEU A CA 1
ATOM 1293 C C . LEU A 1 163 ? 2.809 -4.554 -13.193 1.00 96.94 163 LEU A C 1
ATOM 1295 O O . LEU A 1 163 ? 3.702 -3.739 -13.445 1.00 96.94 163 LEU A O 1
ATOM 1299 N N . PRO A 1 164 ? 1.517 -4.266 -13.413 1.00 98.19 164 PRO A N 1
ATOM 1300 C CA . PRO A 1 164 ? 1.097 -2.941 -13.819 1.00 98.19 164 PRO A CA 1
ATOM 1301 C C . PRO A 1 164 ? 1.053 -2.002 -12.612 1.00 98.19 164 PRO A C 1
ATOM 1303 O O . PRO A 1 164 ? 0.895 -2.442 -11.471 1.00 98.19 164 PRO A O 1
ATOM 1306 N N . TYR A 1 165 ? 1.120 -0.700 -12.875 1.00 98.50 165 TYR A N 1
ATOM 1307 C CA . TYR A 1 165 ? 0.831 0.325 -11.874 1.00 98.50 165 TYR A CA 1
ATOM 1308 C C . TYR A 1 165 ? -0.594 0.863 -12.041 1.00 98.50 165 TYR A C 1
ATOM 1310 O O . TYR A 1 165 ? -1.134 0.899 -13.148 1.00 98.50 165 TYR A O 1
ATOM 1318 N N . TRP A 1 166 ? -1.208 1.284 -10.938 1.00 98.19 166 TRP A N 1
ATOM 1319 C CA . TRP A 1 166 ? -2.516 1.932 -10.913 1.00 98.19 166 TRP A CA 1
ATOM 1320 C C . TRP A 1 166 ? -2.343 3.416 -10.603 1.00 98.19 166 TRP A C 1
ATOM 1322 O O . TRP A 1 166 ? -2.163 3.809 -9.448 1.00 98.19 166 TRP A O 1
ATOM 1332 N N . ASP A 1 167 ? -2.409 4.258 -11.635 1.00 98.00 167 ASP A N 1
ATOM 1333 C CA . ASP A 1 167 ? -2.379 5.707 -11.439 1.00 98.00 167 ASP A CA 1
ATOM 1334 C C . ASP A 1 167 ? -3.733 6.208 -10.924 1.00 98.00 167 ASP A C 1
ATOM 1336 O O . ASP A 1 167 ? -4.622 6.599 -11.687 1.00 98.00 167 ASP A O 1
ATOM 1340 N N . PHE A 1 168 ? -3.885 6.189 -9.604 1.00 96.69 168 PHE A N 1
ATOM 1341 C CA . PHE A 1 168 ? -5.100 6.621 -8.927 1.00 96.69 168 PHE A CA 1
ATOM 1342 C C . PHE A 1 168 ? -5.353 8.136 -9.007 1.00 96.69 168 PHE A C 1
ATOM 1344 O O . PHE A 1 168 ? -6.445 8.581 -8.648 1.00 96.69 168 PHE A O 1
ATOM 1351 N N . THR A 1 169 ? -4.421 8.944 -9.537 1.00 97.50 169 THR A N 1
ATOM 1352 C CA . THR A 1 169 ? -4.710 10.363 -9.817 1.00 97.50 169 THR A CA 1
ATOM 1353 C C . THR A 1 169 ? -5.664 10.539 -10.994 1.00 97.50 169 THR A C 1
ATOM 1355 O O . THR A 1 169 ? -6.330 11.570 -11.086 1.00 97.50 169 THR A O 1
ATOM 1358 N N . ILE A 1 170 ? -5.790 9.525 -11.861 1.00 97.69 170 ILE A N 1
ATOM 1359 C CA . ILE A 1 170 ? -6.792 9.514 -12.930 1.00 97.69 170 ILE A CA 1
ATOM 1360 C C . ILE A 1 170 ? -8.199 9.466 -12.329 1.00 97.69 170 ILE A C 1
ATOM 1362 O O . ILE A 1 170 ? -9.056 10.237 -12.755 1.00 97.69 170 ILE A O 1
ATOM 1366 N N . GLU A 1 171 ? -8.441 8.626 -11.316 1.00 95.50 171 GLU A N 1
ATOM 1367 C CA . GLU A 1 171 ? -9.713 8.625 -10.586 1.00 95.50 171 GLU A CA 1
ATOM 1368 C C . GLU A 1 171 ? -10.006 10.000 -9.976 1.00 95.50 171 GLU A C 1
ATOM 1370 O O . GLU A 1 171 ? -11.112 10.510 -10.148 1.00 95.50 171 GLU A O 1
ATOM 1375 N N . GLY A 1 172 ? -9.009 10.635 -9.348 1.00 93.38 172 GLY A N 1
ATOM 1376 C CA . GLY A 1 172 ? -9.145 12.002 -8.833 1.00 93.38 172 GLY A CA 1
ATOM 1377 C C . GLY A 1 172 ? -9.543 13.008 -9.915 1.00 93.38 172 GLY A C 1
ATOM 1378 O O . GLY A 1 172 ? -10.530 13.725 -9.768 1.00 93.38 172 GLY A O 1
ATOM 1379 N N . ALA A 1 173 ? -8.850 12.997 -11.055 1.00 95.31 173 ALA A N 1
ATOM 1380 C CA . ALA A 1 173 ? -9.142 13.888 -12.176 1.00 95.31 173 ALA A CA 1
ATOM 1381 C C . ALA A 1 173 ? -10.541 13.662 -12.779 1.00 95.31 173 ALA A C 1
ATOM 1383 O O . ALA A 1 173 ? -11.243 14.621 -13.109 1.00 95.31 173 ALA A O 1
ATOM 1384 N N . VAL A 1 174 ? -10.965 12.401 -12.928 1.00 95.44 174 VAL A N 1
ATOM 1385 C CA . VAL A 1 174 ? -12.308 12.050 -13.416 1.00 95.44 174 VAL A CA 1
ATOM 1386 C C . VAL A 1 174 ? -13.371 12.546 -12.441 1.00 95.44 174 VAL A C 1
ATOM 1388 O O . VAL A 1 174 ? -14.336 13.177 -12.866 1.00 95.44 174 VAL A O 1
ATOM 1391 N N . ILE A 1 175 ? -13.190 12.315 -11.141 1.00 92.56 175 ILE A N 1
ATOM 1392 C CA . ILE A 1 175 ? -14.153 12.718 -10.112 1.00 92.56 175 ILE A CA 1
ATOM 1393 C C . ILE A 1 175 ? -14.283 14.236 -10.030 1.00 92.56 175 ILE A C 1
ATOM 1395 O O . ILE A 1 175 ? -15.402 14.757 -10.024 1.00 92.56 175 ILE A O 1
ATOM 1399 N N . ASP A 1 176 ? -13.167 14.957 -10.042 1.00 91.00 176 ASP A N 1
ATOM 1400 C CA . ASP A 1 176 ? -13.174 16.417 -10.030 1.00 91.00 176 ASP A CA 1
ATOM 1401 C C . ASP A 1 176 ? -13.902 16.977 -11.265 1.00 91.00 176 ASP A C 1
ATOM 1403 O O . ASP A 1 176 ? -14.740 17.876 -11.151 1.00 91.00 176 ASP A O 1
ATOM 1407 N N . ARG A 1 177 ? -13.640 16.411 -12.452 1.00 92.81 177 ARG A N 1
ATOM 1408 C CA . ARG A 1 177 ? -14.203 16.883 -13.726 1.00 92.81 177 ARG A CA 1
ATOM 1409 C C . ARG A 1 177 ? -15.670 16.504 -13.933 1.00 92.81 177 ARG A C 1
ATOM 1411 O O . ARG A 1 177 ? -16.439 17.314 -14.449 1.00 92.81 177 ARG A O 1
ATOM 1418 N N . GLU A 1 178 ? -16.051 15.273 -13.608 1.00 94.50 178 GLU A N 1
ATOM 1419 C CA . GLU A 1 178 ? -17.340 14.681 -14.001 1.00 94.50 178 GLU A CA 1
ATOM 1420 C C . GLU A 1 178 ? -18.342 14.618 -12.848 1.00 94.50 178 GLU A C 1
ATOM 1422 O O . GLU A 1 178 ? -19.554 14.666 -13.079 1.00 94.50 178 GLU A O 1
ATOM 1427 N N . PHE A 1 179 ? -17.849 14.572 -11.610 1.00 91.06 179 PHE A N 1
ATOM 1428 C CA . PHE A 1 179 ? -18.668 14.459 -10.403 1.00 91.0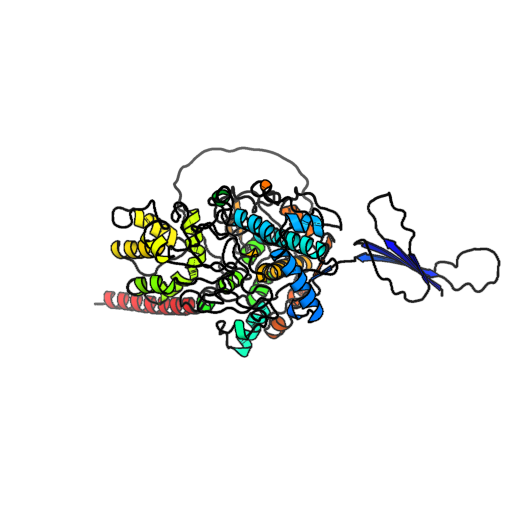6 179 PHE A CA 1
ATOM 1429 C C . PHE A 1 179 ? -18.497 15.645 -9.448 1.00 91.06 179 PHE A C 1
ATOM 1431 O O . PHE A 1 179 ? -19.069 15.642 -8.363 1.00 91.06 179 PHE A O 1
ATOM 1438 N N . GLY A 1 180 ? -17.769 16.692 -9.853 1.00 88.44 180 GLY A N 1
ATOM 1439 C CA . GLY A 1 180 ? -17.613 17.917 -9.067 1.00 88.44 180 GLY A CA 1
ATOM 1440 C C . GLY A 1 180 ? -16.904 17.694 -7.731 1.00 88.44 180 GLY A C 1
ATOM 1441 O O . GLY A 1 180 ? -17.219 18.386 -6.765 1.00 88.44 180 GLY A O 1
ATOM 1442 N N . GLY A 1 181 ? -15.997 16.715 -7.671 1.00 85.81 181 GLY A N 1
ATOM 1443 C CA . GLY A 1 181 ? -15.290 16.343 -6.445 1.00 85.81 181 GLY A CA 1
ATOM 1444 C C . GLY A 1 181 ? -16.085 15.414 -5.520 1.00 85.81 181 GLY A C 1
ATOM 1445 O O . GLY A 1 181 ? -15.688 15.219 -4.377 1.00 85.81 181 GLY A O 1
ATOM 1446 N N . ASP A 1 182 ? -17.205 14.841 -5.972 1.00 86.25 182 ASP A N 1
ATOM 1447 C CA . ASP A 1 182 ? -17.957 13.841 -5.206 1.00 86.25 182 ASP A CA 1
ATOM 1448 C C . ASP A 1 182 ? -17.292 12.458 -5.314 1.00 86.25 182 ASP A C 1
ATOM 1450 O O . ASP A 1 182 ? -17.629 11.635 -6.172 1.00 86.25 182 ASP A O 1
ATOM 1454 N N . TYR A 1 183 ? -16.332 12.184 -4.429 1.00 83.75 183 TYR A N 1
ATOM 1455 C CA . TYR A 1 183 ? -15.615 10.906 -4.430 1.00 83.75 183 TYR A CA 1
ATOM 1456 C C . TYR A 1 183 ? -16.456 9.723 -3.936 1.00 83.75 183 TYR A C 1
ATOM 1458 O O . TYR A 1 183 ? -16.032 8.577 -4.094 1.00 83.75 183 TYR A O 1
ATOM 1466 N N . THR A 1 184 ? -17.684 9.930 -3.443 1.00 82.81 184 THR A N 1
ATOM 1467 C CA . THR A 1 184 ? -18.606 8.801 -3.207 1.00 82.81 184 THR A CA 1
ATOM 1468 C C . THR A 1 184 ? -18.935 8.053 -4.510 1.00 82.81 184 THR A C 1
ATOM 1470 O O . THR A 1 184 ? -19.341 6.887 -4.488 1.00 82.81 184 THR A O 1
ATOM 1473 N N . ARG A 1 185 ? -18.672 8.695 -5.659 1.00 87.69 185 ARG A N 1
ATOM 1474 C CA . ARG A 1 185 ? -18.800 8.168 -7.022 1.00 87.69 185 ARG A CA 1
ATOM 1475 C C . ARG A 1 185 ? -17.549 7.432 -7.518 1.00 87.69 185 ARG A C 1
ATOM 1477 O O . ARG A 1 185 ? -17.484 7.113 -8.700 1.00 87.69 185 ARG A O 1
ATOM 1484 N N . LEU A 1 186 ? -16.575 7.103 -6.659 1.00 88.88 186 LEU A N 1
ATOM 1485 C CA . LEU A 1 186 ? -15.345 6.382 -7.044 1.00 88.88 186 LEU A CA 1
ATOM 1486 C C . LEU A 1 186 ? -15.622 5.111 -7.867 1.00 88.88 186 LEU A C 1
ATOM 1488 O O . LEU A 1 186 ? -14.963 4.859 -8.873 1.00 88.88 186 LEU A O 1
ATOM 1492 N N . THR A 1 187 ? -16.637 4.335 -7.474 1.00 90.31 187 THR A N 1
ATOM 1493 C CA . THR A 1 187 ? -17.038 3.113 -8.202 1.00 90.31 187 THR A CA 1
ATOM 1494 C C . THR A 1 187 ? -17.618 3.369 -9.593 1.00 90.31 187 THR A C 1
ATOM 1496 O O . THR A 1 187 ? -17.623 2.472 -10.426 1.00 90.31 187 THR A O 1
ATOM 1499 N N . GLU A 1 188 ? -18.081 4.588 -9.860 1.00 91.69 188 GLU A N 1
ATOM 1500 C CA . GLU A 1 188 ? -18.573 5.013 -11.172 1.00 91.69 188 GLU A CA 1
ATOM 1501 C C . GLU A 1 188 ? -17.473 5.681 -12.002 1.00 91.69 188 GLU A C 1
ATOM 1503 O O . GLU A 1 188 ? -17.512 5.627 -13.228 1.00 91.69 188 GLU A O 1
ATOM 1508 N N . ALA A 1 189 ? -16.481 6.277 -11.336 1.00 92.00 189 ALA A N 1
ATOM 1509 C CA . ALA A 1 189 ? -15.309 6.880 -11.959 1.00 92.00 189 ALA A CA 1
ATOM 1510 C C . ALA A 1 189 ? -14.272 5.851 -12.436 1.00 92.00 189 ALA A C 1
ATOM 1512 O O . ALA A 1 189 ? -13.464 6.169 -13.307 1.00 92.00 189 ALA A O 1
ATOM 1513 N N . SER A 1 190 ? -14.273 4.638 -11.869 1.00 94.69 190 SER A N 1
ATOM 1514 C CA . SER A 1 190 ? -13.227 3.643 -12.112 1.00 94.69 190 SER A CA 1
ATOM 1515 C C . SER A 1 190 ? -13.778 2.272 -12.516 1.00 94.69 190 SER A C 1
ATOM 1517 O O . SER A 1 190 ? -14.615 1.717 -11.799 1.00 94.69 190 SER A O 1
ATOM 1519 N N . PRO A 1 191 ? -13.263 1.653 -13.599 1.00 95.31 191 PRO A N 1
ATOM 1520 C CA . PRO A 1 191 ? -13.646 0.294 -13.986 1.00 95.31 191 PRO A CA 1
ATOM 1521 C C . PRO A 1 191 ? -13.092 -0.778 -13.034 1.00 95.31 191 PRO A C 1
ATOM 1523 O O . PRO A 1 191 ? -13.543 -1.924 -13.079 1.00 95.31 191 PRO A O 1
ATOM 1526 N N . LEU A 1 192 ? -12.143 -0.414 -12.163 1.00 96.19 192 LEU A N 1
ATOM 1527 C CA . LEU A 1 192 ? -11.409 -1.328 -11.284 1.00 96.19 192 LEU A CA 1
ATOM 1528 C C . LEU A 1 192 ? -12.315 -2.115 -10.323 1.00 96.19 192 LEU A C 1
ATOM 1530 O O . LEU A 1 192 ? -11.938 -3.192 -9.873 1.00 96.19 192 LEU A O 1
ATOM 1534 N N . TRP A 1 193 ? -13.526 -1.619 -10.061 1.00 95.19 193 TRP A N 1
ATOM 1535 C CA . TRP A 1 193 ? -14.498 -2.185 -9.117 1.00 95.19 193 TRP A CA 1
ATOM 1536 C C . TRP A 1 193 ? -15.578 -3.041 -9.789 1.00 95.19 193 TRP A C 1
ATOM 1538 O O . TRP A 1 193 ? -16.721 -3.092 -9.334 1.00 95.19 193 TRP A O 1
ATOM 1548 N N . THR A 1 194 ? -15.236 -3.683 -10.903 1.00 95.38 194 THR A N 1
ATOM 1549 C CA . THR A 1 194 ? -16.137 -4.556 -11.668 1.00 95.38 194 THR A CA 1
ATOM 1550 C C . THR A 1 194 ? -15.586 -5.980 -11.745 1.00 95.38 194 THR A C 1
ATOM 1552 O O . THR A 1 194 ? -14.404 -6.210 -11.486 1.00 95.38 194 THR A O 1
ATOM 1555 N N . ALA A 1 195 ? -16.437 -6.944 -12.109 1.00 96.31 195 ALA A N 1
ATOM 1556 C CA . ALA A 1 195 ? -16.083 -8.365 -12.169 1.00 96.31 195 ALA A CA 1
ATOM 1557 C C . ALA A 1 195 ? -14.898 -8.682 -13.105 1.00 96.31 195 ALA A C 1
ATOM 1559 O O . ALA A 1 195 ? -14.126 -9.596 -12.825 1.00 96.31 195 ALA A O 1
ATOM 1560 N N . ASP A 1 196 ? -14.733 -7.920 -14.191 1.00 96.38 196 ASP A N 1
ATOM 1561 C CA . ASP A 1 196 ? -13.633 -8.108 -15.151 1.00 96.38 196 ASP A CA 1
ATOM 1562 C C . ASP A 1 196 ? -12.297 -7.524 -14.642 1.00 96.38 196 ASP A C 1
ATOM 1564 O O . ASP A 1 196 ? -11.249 -7.708 -15.263 1.00 96.38 196 ASP A O 1
ATOM 1568 N N . TRP A 1 197 ? -12.338 -6.821 -13.506 1.00 97.31 197 TRP A N 1
ATOM 1569 C CA . TRP A 1 197 ? -11.205 -6.188 -12.837 1.00 97.31 197 TRP A CA 1
ATOM 1570 C C . TRP A 1 197 ? -11.036 -6.760 -11.424 1.00 97.31 197 TRP A C 1
ATOM 1572 O O . TRP A 1 197 ? -11.053 -7.977 -11.244 1.00 97.31 197 TRP A O 1
ATOM 1582 N N . PHE A 1 198 ? -10.872 -5.915 -10.402 1.00 97.25 198 PHE A N 1
ATOM 1583 C CA . PHE A 1 198 ? -10.622 -6.350 -9.029 1.00 97.25 198 PHE A CA 1
ATOM 1584 C C . PHE A 1 198 ? -11.882 -6.795 -8.272 1.00 97.25 198 PHE A C 1
ATOM 1586 O O . PHE A 1 198 ? -11.788 -7.097 -7.081 1.00 97.25 198 PHE A O 1
ATOM 1593 N N . GLY A 1 199 ? -13.041 -6.845 -8.931 1.00 96.50 199 GLY A N 1
ATOM 1594 C CA . GLY A 1 199 ? -14.310 -7.286 -8.357 1.00 96.50 199 GLY A CA 1
ATOM 1595 C C . GLY A 1 199 ? -15.102 -6.169 -7.671 1.00 96.50 199 GLY A C 1
ATOM 1596 O O . GLY A 1 199 ? -14.551 -5.256 -7.047 1.00 96.50 199 GLY A O 1
ATOM 1597 N N . GLY A 1 200 ? -16.422 -6.264 -7.787 1.00 94.81 200 GLY A N 1
ATOM 1598 C CA . GLY A 1 200 ? -17.406 -5.401 -7.151 1.00 94.81 200 GLY A CA 1
ATOM 1599 C C . GLY A 1 200 ? -17.742 -5.820 -5.719 1.00 94.81 200 GLY A C 1
ATOM 1600 O O . GLY A 1 200 ? -17.551 -6.967 -5.302 1.00 94.81 200 GLY A O 1
ATOM 1601 N N . VAL A 1 201 ? -18.271 -4.860 -4.960 1.00 92.69 201 VAL A N 1
ATOM 1602 C CA . VAL A 1 201 ? -18.552 -4.981 -3.522 1.00 92.69 201 VAL A CA 1
ATOM 1603 C C . VAL A 1 201 ? -20.052 -4.890 -3.254 1.00 92.69 201 VAL A C 1
ATOM 1605 O O . VAL A 1 201 ? -20.722 -3.982 -3.751 1.00 92.69 201 VAL A O 1
ATOM 1608 N N . ASP A 1 202 ? -20.583 -5.782 -2.416 1.00 89.12 202 ASP A N 1
ATOM 1609 C CA . ASP A 1 202 ? -21.933 -5.627 -1.861 1.00 89.12 202 ASP A CA 1
ATOM 1610 C C . ASP A 1 202 ? -21.872 -4.800 -0.573 1.00 89.12 202 ASP A C 1
ATOM 1612 O O . ASP A 1 202 ? -21.406 -5.275 0.454 1.00 89.12 202 ASP A O 1
ATOM 1616 N N . LYS A 1 203 ? -22.388 -3.567 -0.590 1.00 86.31 203 LYS A N 1
ATOM 1617 C CA . LYS A 1 203 ? -22.380 -2.676 0.586 1.00 86.31 203 LYS A CA 1
ATOM 1618 C C . LYS A 1 203 ? -23.191 -3.192 1.788 1.00 86.31 203 LYS A C 1
ATOM 1620 O O . LYS A 1 203 ? -23.144 -2.578 2.847 1.00 86.31 203 LYS A O 1
ATOM 1625 N N . LYS A 1 204 ? -23.962 -4.280 1.661 1.00 88.31 204 LYS A N 1
ATOM 1626 C CA . LYS A 1 204 ? -24.675 -4.881 2.804 1.00 88.31 204 LYS A CA 1
ATOM 1627 C C . LYS A 1 204 ? -23.751 -5.643 3.738 1.00 88.31 204 LYS A C 1
ATOM 1629 O O . LYS A 1 204 ? -23.982 -5.645 4.942 1.00 88.31 204 LYS A O 1
ATOM 1634 N N . ASP A 1 205 ? -22.763 -6.328 3.179 1.00 90.62 205 ASP A N 1
ATOM 1635 C CA . ASP A 1 205 ? -21.806 -7.130 3.937 1.00 90.62 205 ASP A CA 1
ATOM 1636 C C . ASP A 1 205 ? -20.350 -6.780 3.617 1.00 90.62 205 ASP A C 1
ATOM 1638 O O . ASP A 1 205 ? -19.451 -7.387 4.187 1.00 90.62 205 ASP A O 1
ATOM 1642 N N . TYR A 1 206 ? -20.127 -5.765 2.781 1.00 94.62 206 TYR A N 1
ATOM 1643 C CA . TYR A 1 206 ? -18.839 -5.223 2.347 1.00 94.62 206 TYR A CA 1
ATOM 1644 C C . TYR A 1 206 ? -17.927 -6.239 1.657 1.00 94.62 206 TYR A C 1
ATOM 1646 O O . TYR A 1 206 ? -16.748 -5.976 1.454 1.00 94.62 206 TYR A O 1
ATOM 1654 N N . GLN A 1 207 ? -18.454 -7.395 1.259 1.00 95.00 207 GLN A N 1
ATOM 1655 C CA . GLN A 1 207 ? -17.665 -8.448 0.640 1.00 95.00 207 GLN A CA 1
ATOM 1656 C C . GLN A 1 207 ? -17.453 -8.185 -0.858 1.00 95.00 207 GLN A C 1
ATOM 1658 O O . GLN A 1 207 ? -18.375 -7.761 -1.559 1.00 95.00 207 GLN A O 1
ATOM 1663 N N . VAL A 1 208 ? -16.277 -8.555 -1.374 1.00 95.44 208 VAL A N 1
ATOM 1664 C CA . VAL A 1 208 ? -16.038 -8.696 -2.822 1.00 95.44 208 VAL A CA 1
ATOM 1665 C C . VAL A 1 208 ? -16.781 -9.931 -3.353 1.00 95.44 208 VAL A C 1
ATOM 1667 O O . VAL A 1 208 ? -16.489 -11.065 -2.957 1.00 95.44 208 VAL A O 1
ATOM 1670 N N . LYS A 1 209 ? -17.791 -9.732 -4.211 1.00 92.25 209 LYS A N 1
ATOM 1671 C CA . LYS A 1 209 ? -18.759 -10.788 -4.584 1.00 92.25 209 LYS A CA 1
ATOM 1672 C C . LYS A 1 209 ? -18.496 -11.465 -5.922 1.00 92.25 209 LYS A C 1
ATOM 1674 O O . LYS A 1 209 ? -18.937 -12.599 -6.104 1.00 92.25 209 LYS A O 1
ATOM 1679 N N . ASP A 1 210 ? -17.835 -10.787 -6.846 1.00 95.81 210 ASP A N 1
ATOM 1680 C CA . ASP A 1 210 ? -17.683 -11.236 -8.226 1.00 95.81 210 ASP A CA 1
ATOM 1681 C C . ASP A 1 210 ? -16.241 -11.090 -8.732 1.00 95.81 210 ASP A C 1
ATOM 1683 O O . ASP A 1 210 ? -15.333 -10.692 -7.999 1.00 95.81 210 ASP A O 1
ATOM 1687 N N . GLY A 1 211 ? -16.028 -11.496 -9.984 1.00 96.31 211 GLY A N 1
ATOM 1688 C CA . GLY A 1 211 ? -14.709 -11.536 -10.601 1.00 96.31 211 GLY A CA 1
ATOM 1689 C C . GLY A 1 211 ? -13.794 -12.607 -10.015 1.00 96.31 211 GLY A C 1
ATOM 1690 O O . GLY A 1 211 ? -14.219 -13.497 -9.275 1.00 96.31 211 GLY A O 1
ATOM 1691 N N . ARG A 1 212 ? -12.507 -12.517 -10.360 1.00 97.06 212 ARG A N 1
ATOM 1692 C CA . ARG A 1 212 ? -11.479 -13.493 -9.956 1.00 97.06 212 ARG A CA 1
ATOM 1693 C C . ARG A 1 212 ? -11.298 -13.560 -8.444 1.00 97.06 212 ARG A C 1
ATOM 1695 O O . ARG A 1 212 ? -11.076 -14.639 -7.910 1.00 97.06 212 ARG A O 1
ATOM 1702 N N . TRP A 1 213 ? -11.448 -12.434 -7.753 1.00 97.12 213 TRP A N 1
ATOM 1703 C CA . TRP A 1 213 ? -11.316 -12.349 -6.296 1.00 97.12 213 TRP A CA 1
ATOM 1704 C C . TRP A 1 213 ? -12.659 -12.408 -5.553 1.00 97.12 213 TRP A C 1
ATOM 1706 O O . TRP A 1 213 ? -12.721 -12.167 -4.346 1.00 97.12 213 TRP A O 1
ATOM 1716 N N . GLY A 1 214 ? -13.739 -12.767 -6.253 1.00 95.94 214 GLY A N 1
ATOM 1717 C CA . GLY A 1 214 ? -15.051 -12.962 -5.652 1.00 95.94 214 GLY A CA 1
ATOM 1718 C C . GLY A 1 214 ? -15.013 -14.053 -4.585 1.00 95.94 214 GLY A C 1
ATOM 1719 O O . GLY A 1 214 ? -14.702 -15.207 -4.867 1.00 95.94 214 GLY A O 1
ATOM 1720 N N . SER A 1 215 ? -15.381 -13.701 -3.352 1.00 92.94 215 SER A N 1
ATOM 1721 C CA . SER A 1 215 ? -15.386 -14.620 -2.203 1.00 92.94 215 SER A CA 1
ATOM 1722 C C . SER A 1 215 ? -14.029 -15.262 -1.883 1.00 92.94 215 SER A C 1
ATOM 1724 O O . SER A 1 215 ? -13.989 -16.397 -1.406 1.00 92.94 215 SER A O 1
ATOM 1726 N N . VAL A 1 216 ? -12.922 -14.539 -2.090 1.00 94.56 216 VAL A N 1
ATOM 1727 C CA . VAL A 1 216 ? -11.617 -14.931 -1.530 1.00 94.56 216 VAL A CA 1
ATOM 1728 C C . VAL A 1 216 ? -11.730 -14.996 -0.002 1.00 94.56 216 VAL A C 1
ATOM 1730 O O . VAL A 1 216 ? -12.111 -13.993 0.611 1.00 94.56 216 VAL A O 1
ATOM 1733 N N . PRO A 1 217 ? -11.476 -16.158 0.628 1.00 94.94 217 PRO A N 1
ATOM 1734 C CA . PRO A 1 217 ? -11.546 -16.293 2.076 1.00 94.94 217 PRO A CA 1
ATOM 1735 C C . PRO A 1 217 ? -10.377 -15.567 2.733 1.00 94.94 217 PRO A C 1
ATOM 1737 O O . PRO A 1 217 ? -9.266 -15.616 2.223 1.00 94.94 217 PRO A O 1
ATOM 1740 N N . VAL A 1 218 ? -10.610 -14.951 3.890 1.00 95.12 218 VAL A N 1
ATOM 1741 C CA . VAL A 1 218 ? -9.515 -14.511 4.764 1.00 95.12 218 VAL A CA 1
ATOM 1742 C C . VAL A 1 218 ? -9.045 -15.725 5.574 1.00 95.12 218 VAL A C 1
ATOM 1744 O O . VAL A 1 218 ? -9.901 -16.386 6.178 1.00 95.12 218 VAL A O 1
ATOM 1747 N N . PRO A 1 219 ? -7.744 -16.055 5.619 1.00 93.12 219 PRO A N 1
ATOM 1748 C CA . PRO A 1 219 ? -7.247 -17.270 6.236 1.00 93.12 219 PRO A CA 1
ATOM 1749 C C . PRO A 1 219 ? -7.486 -17.240 7.718 1.00 93.12 219 PRO A C 1
ATOM 1751 O O . PRO A 1 219 ? -7.506 -16.184 8.354 1.00 93.12 219 PRO A O 1
ATOM 1754 N N . ILE A 1 220 ? -7.596 -18.442 8.251 1.00 93.31 220 ILE A N 1
ATOM 1755 C CA . ILE A 1 220 ? -7.538 -18.692 9.675 1.00 93.31 220 ILE A CA 1
ATOM 1756 C C . ILE A 1 220 ? -6.129 -19.192 9.945 1.00 93.31 220 ILE A C 1
ATOM 1758 O O . ILE A 1 220 ? -5.673 -20.126 9.293 1.00 93.31 220 ILE A O 1
ATOM 1762 N N . VAL A 1 221 ? -5.457 -18.544 10.884 1.00 92.19 221 VAL A N 1
ATOM 1763 C CA . VAL A 1 221 ? -4.115 -18.906 11.315 1.00 92.19 221 VAL A CA 1
ATOM 1764 C C . VAL A 1 221 ? -4.194 -20.096 12.273 1.00 92.19 221 VAL A C 1
ATOM 1766 O O . VAL A 1 221 ? -5.079 -20.155 13.147 1.00 92.19 221 VAL A O 1
ATOM 1769 N N . ASP A 1 222 ? -3.255 -21.026 12.115 1.00 90.50 222 ASP A N 1
ATOM 1770 C CA . ASP A 1 222 ? -3.103 -22.185 12.989 1.00 90.50 222 ASP A CA 1
ATOM 1771 C C . ASP A 1 222 ? -2.898 -21.756 14.447 1.00 90.50 222 ASP A C 1
ATOM 1773 O O . ASP A 1 222 ? -2.269 -20.741 14.745 1.00 90.50 222 ASP A O 1
ATOM 1777 N N . GLU A 1 223 ? -3.502 -22.493 15.385 1.00 88.00 223 GLU A N 1
ATOM 1778 C CA . GLU A 1 223 ? -3.635 -22.067 16.789 1.00 88.00 223 GLU A CA 1
ATOM 1779 C C . GLU A 1 223 ? -2.307 -21.714 17.468 1.00 88.00 223 GLU A C 1
ATOM 1781 O O . GLU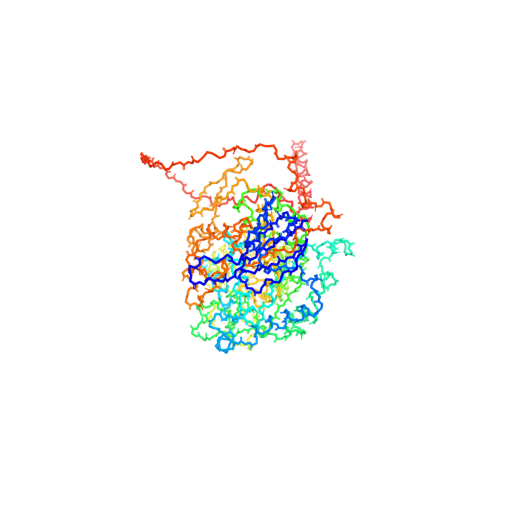 A 1 223 ? -2.268 -20.796 18.291 1.00 88.00 223 GLU A O 1
ATOM 1786 N N . ASP A 1 224 ? -1.235 -22.427 17.135 1.00 89.44 224 ASP A N 1
ATOM 1787 C CA . ASP A 1 224 ? 0.114 -22.221 17.654 1.00 89.44 224 ASP A CA 1
ATOM 1788 C C . ASP A 1 224 ? 0.845 -21.033 17.013 1.00 89.44 224 ASP A C 1
ATOM 1790 O O . ASP A 1 224 ? 1.737 -20.463 17.643 1.00 89.44 224 ASP A O 1
ATOM 1794 N N . GLU A 1 225 ? 0.414 -20.591 15.832 1.00 88.31 225 GLU A N 1
ATOM 1795 C CA . GLU A 1 225 ? 1.010 -19.475 15.092 1.00 88.31 225 GLU A CA 1
ATOM 1796 C C . GLU A 1 225 ? 0.291 -18.139 15.321 1.00 88.31 225 GLU A C 1
ATOM 1798 O O . GLU A 1 225 ? 0.875 -17.079 15.098 1.00 88.31 225 GLU A O 1
ATOM 1803 N N . ARG A 1 226 ? -0.954 -18.146 15.820 1.00 87.81 226 ARG A N 1
ATOM 1804 C CA . ARG A 1 226 ? -1.795 -16.932 15.937 1.00 87.81 226 ARG A CA 1
ATOM 1805 C C . ARG A 1 226 ? -1.125 -15.762 16.649 1.00 87.81 226 ARG A C 1
ATOM 1807 O O . ARG A 1 226 ? -1.275 -14.624 16.218 1.00 87.81 226 ARG A O 1
ATOM 1814 N N . ASN A 1 227 ? -0.408 -16.029 17.741 1.00 84.19 227 ASN A N 1
ATOM 1815 C CA . ASN A 1 227 ? 0.279 -14.972 18.488 1.00 84.19 227 ASN A CA 1
ATOM 1816 C C . ASN A 1 227 ? 1.491 -14.430 17.726 1.00 84.19 227 ASN A C 1
ATOM 1818 O O . ASN A 1 227 ? 1.767 -13.240 17.801 1.00 84.19 227 ASN A O 1
ATOM 1822 N N . PHE A 1 228 ? 2.212 -15.303 17.019 1.00 85.94 228 PHE A N 1
ATOM 1823 C CA . PHE A 1 228 ? 3.388 -14.928 16.242 1.00 85.94 228 PHE A CA 1
ATOM 1824 C C . PHE A 1 228 ? 3.001 -14.113 15.002 1.00 85.94 228 PHE A C 1
ATOM 1826 O O . PHE A 1 228 ? 3.599 -13.076 14.746 1.00 85.94 228 PHE A O 1
ATOM 1833 N N . LEU A 1 229 ? 1.946 -14.523 14.293 1.00 87.62 229 LEU A N 1
ATOM 1834 C CA . LEU A 1 229 ? 1.427 -13.813 13.118 1.00 87.62 229 LEU A CA 1
ATOM 1835 C C . LEU A 1 229 ? 0.533 -12.613 13.471 1.00 87.62 229 LEU A C 1
ATOM 1837 O O . LEU A 1 229 ? -0.032 -11.991 12.576 1.00 87.62 229 LEU A O 1
ATOM 1841 N N . GLY A 1 230 ? 0.343 -12.298 14.757 1.00 89.25 230 GLY A N 1
ATOM 1842 C CA . GLY A 1 230 ? -0.499 -11.179 15.184 1.00 89.25 230 GLY A CA 1
ATOM 1843 C C . GLY A 1 230 ? -1.945 -11.278 14.683 1.00 89.25 230 GLY A C 1
ATOM 1844 O O . GLY A 1 230 ? -2.500 -10.280 14.235 1.00 89.25 230 GLY A O 1
ATOM 1845 N N . ALA A 1 231 ? -2.541 -12.473 14.705 1.00 94.12 231 ALA A N 1
ATOM 1846 C CA . ALA A 1 231 ? -3.905 -12.697 14.227 1.00 94.12 231 ALA A CA 1
ATOM 1847 C C . ALA A 1 231 ? -4.955 -11.930 15.056 1.00 94.12 231 ALA A C 1
ATOM 1849 O O . ALA A 1 231 ? -4.742 -11.613 16.231 1.00 94.12 231 ALA A O 1
ATOM 1850 N N . ASP A 1 232 ? -6.122 -11.682 14.459 1.00 95.44 232 ASP A N 1
ATOM 1851 C CA . ASP A 1 232 ? -7.234 -11.029 15.150 1.00 95.44 232 ASP A CA 1
ATOM 1852 C C . ASP A 1 232 ? -7.910 -11.927 16.204 1.00 95.44 232 ASP A C 1
ATOM 1854 O O . ASP A 1 232 ? -7.558 -13.093 16.413 1.00 95.44 232 ASP A O 1
ATOM 1858 N N . VAL A 1 233 ? -8.928 -11.388 16.885 1.00 95.75 233 VAL A N 1
ATOM 1859 C CA . VAL A 1 233 ? -9.681 -12.123 17.916 1.00 95.75 233 VAL A CA 1
ATOM 1860 C C . VAL A 1 233 ? -10.371 -13.383 17.383 1.00 95.75 233 VAL A C 1
ATOM 1862 O O . VAL A 1 233 ? -10.614 -14.311 18.148 1.00 95.75 233 VAL A O 1
ATOM 1865 N N . TYR A 1 234 ? -10.658 -13.467 16.086 1.00 96.00 234 TYR A N 1
ATOM 1866 C CA . TYR A 1 234 ? -11.230 -14.655 15.456 1.00 96.00 234 TYR A CA 1
ATOM 1867 C C . TYR A 1 234 ? -10.159 -15.607 14.903 1.00 96.00 234 TYR A C 1
ATOM 1869 O O . TYR A 1 234 ? -10.486 -16.613 14.271 1.00 96.00 234 TYR A O 1
ATOM 1877 N N . GLY A 1 235 ? -8.878 -15.304 15.132 1.00 95.38 235 GLY A N 1
ATOM 1878 C CA . GLY A 1 235 ? -7.750 -16.054 14.599 1.00 95.38 235 GLY A CA 1
ATOM 1879 C C . GLY A 1 235 ? -7.576 -15.883 13.092 1.00 95.38 235 GLY A C 1
ATOM 1880 O O . GLY A 1 235 ? -6.951 -16.738 12.468 1.00 95.38 235 GLY A O 1
ATOM 1881 N N . ARG A 1 236 ? -8.140 -14.833 12.486 1.00 94.75 236 ARG A N 1
ATOM 1882 C CA . ARG A 1 236 ? -7.940 -14.529 11.067 1.00 94.75 236 ARG A CA 1
ATOM 1883 C C . ARG A 1 236 ? -6.663 -13.732 10.854 1.00 94.75 236 ARG A C 1
ATOM 1885 O O . ARG A 1 236 ? -6.221 -13.004 11.742 1.00 94.75 236 ARG A O 1
ATOM 1892 N N . MET A 1 237 ? -6.108 -13.838 9.649 1.00 93.12 237 MET A N 1
ATOM 1893 C CA . MET A 1 237 ? -5.012 -12.984 9.185 1.00 93.12 237 MET A CA 1
ATOM 1894 C C . MET A 1 237 ? -5.540 -11.564 8.950 1.00 93.12 237 MET A C 1
ATOM 1896 O O . MET A 1 237 ? -5.891 -11.169 7.845 1.00 93.12 237 MET A O 1
ATOM 1900 N N . ARG A 1 238 ? -5.714 -10.843 10.052 1.00 95.38 238 ARG A N 1
ATOM 1901 C CA . ARG A 1 238 ? -6.102 -9.441 10.147 1.00 95.38 238 ARG A CA 1
ATOM 1902 C C . ARG A 1 238 ? -5.358 -8.844 11.328 1.00 95.38 238 ARG A C 1
ATOM 1904 O O . ARG A 1 238 ? -4.905 -9.571 12.209 1.00 95.38 238 ARG A O 1
ATOM 1911 N N . SER A 1 239 ? -5.253 -7.523 11.375 1.00 95.25 239 SER A N 1
ATOM 1912 C CA . SER A 1 239 ? -4.631 -6.850 12.511 1.00 95.25 239 SER A CA 1
ATOM 1913 C C . SER A 1 239 ? -5.244 -7.264 13.855 1.00 95.25 239 SER A C 1
ATOM 1915 O O . SER A 1 239 ? -6.469 -7.359 13.961 1.00 95.25 239 SER A O 1
ATOM 1917 N N . PRO A 1 240 ? -4.437 -7.368 14.923 1.00 95.12 240 PRO A N 1
ATOM 1918 C CA . PRO A 1 240 ? -4.894 -7.800 16.248 1.00 95.12 240 PRO A CA 1
ATOM 1919 C C . PRO A 1 240 ? -5.869 -6.812 16.914 1.00 95.12 240 PRO A C 1
ATOM 1921 O O . PRO A 1 240 ? -6.496 -7.122 17.928 1.00 95.12 240 PRO A O 1
ATOM 1924 N N . TRP A 1 241 ? -6.017 -5.611 16.348 1.00 94.00 241 TRP A N 1
ATOM 1925 C CA . TRP A 1 241 ? -6.967 -4.585 16.779 1.00 94.00 241 TRP A CA 1
ATOM 1926 C C . TRP A 1 241 ? -8.258 -4.522 15.947 1.00 94.00 241 TRP A C 1
ATOM 1928 O O . TRP A 1 241 ? -9.157 -3.735 16.272 1.00 94.00 241 TRP A O 1
ATOM 1938 N N . ASN A 1 242 ? -8.350 -5.326 14.886 1.00 94.50 242 ASN A N 1
ATOM 1939 C CA . ASN A 1 242 ? -9.528 -5.458 14.038 1.00 94.50 242 ASN A CA 1
ATOM 1940 C C . ASN A 1 242 ? -10.472 -6.511 14.637 1.00 94.50 242 ASN A C 1
ATOM 1942 O O . ASN A 1 242 ? -10.035 -7.575 15.061 1.00 94.50 242 ASN A O 1
ATOM 1946 N N . VAL A 1 243 ? -11.771 -6.217 14.686 1.00 93.25 243 VAL A N 1
ATOM 1947 C CA . VAL A 1 243 ? -12.800 -7.156 15.174 1.00 93.25 243 VAL A CA 1
ATOM 1948 C C . VAL A 1 243 ? -13.781 -7.543 14.070 1.00 93.25 243 VAL A C 1
ATOM 1950 O O . VAL A 1 243 ? -14.896 -7.956 14.355 1.00 93.25 243 VAL A O 1
ATOM 1953 N N . ASN A 1 244 ? -13.366 -7.430 12.808 1.00 93.81 244 ASN A N 1
ATOM 1954 C CA . ASN A 1 244 ? -14.143 -7.865 11.655 1.00 93.81 244 ASN A CA 1
ATOM 1955 C C . ASN A 1 244 ? -14.245 -9.402 11.621 1.00 93.81 244 ASN A C 1
ATOM 1957 O O . ASN A 1 244 ? -13.253 -10.105 11.448 1.00 93.81 244 ASN A O 1
ATOM 1961 N N . SER A 1 245 ? -15.458 -9.930 11.741 1.00 93.44 245 SER A N 1
ATOM 1962 C CA . SER A 1 245 ? -15.773 -11.366 11.764 1.00 93.44 245 SER A CA 1
ATOM 1963 C C . SER A 1 245 ? -15.941 -11.987 10.372 1.00 93.44 245 SER A C 1
ATOM 1965 O O . SER A 1 245 ? -15.988 -13.215 10.228 1.00 93.44 245 SER A O 1
ATOM 1967 N N . ARG A 1 246 ? -16.020 -11.157 9.321 1.00 92.88 246 ARG A N 1
ATOM 1968 C CA . ARG A 1 246 ? -16.392 -11.587 7.965 1.00 92.88 246 ARG A CA 1
ATOM 1969 C C . ARG A 1 246 ? -15.422 -12.629 7.408 1.00 92.88 246 ARG A C 1
ATOM 1971 O O . ARG A 1 246 ? -14.211 -12.434 7.509 1.00 92.88 246 ARG A O 1
ATOM 1978 N N . PRO A 1 247 ? -15.913 -13.705 6.771 1.00 93.88 247 PRO A N 1
ATOM 1979 C CA . PRO A 1 247 ? -15.052 -14.784 6.296 1.00 93.88 247 PRO A CA 1
ATOM 1980 C C . PRO A 1 247 ? -14.292 -14.485 5.005 1.00 93.88 247 PRO A C 1
ATOM 1982 O O . PRO A 1 247 ? -13.380 -15.233 4.668 1.00 93.88 247 PRO A O 1
ATOM 1985 N N . TYR A 1 248 ? -14.661 -13.424 4.293 1.00 95.62 248 TYR A N 1
ATOM 1986 C CA . TYR A 1 248 ? -14.146 -13.107 2.967 1.00 95.62 248 TYR A CA 1
ATOM 1987 C C . TYR A 1 248 ? -13.564 -11.695 2.913 1.00 95.62 248 TYR A C 1
ATOM 1989 O O . TYR A 1 248 ? -13.848 -10.870 3.789 1.00 95.62 248 TYR A O 1
ATOM 1997 N N . LEU A 1 249 ? -12.788 -11.440 1.858 1.00 95.50 249 LEU A N 1
ATOM 1998 C CA . LEU A 1 249 ? -12.243 -10.130 1.519 1.00 95.50 249 LEU A CA 1
ATOM 1999 C C . LEU A 1 249 ? -13.343 -9.053 1.564 1.00 95.50 249 LEU A C 1
ATOM 2001 O O . LEU A 1 249 ? -14.384 -9.164 0.910 1.00 95.50 249 LEU A O 1
ATOM 2005 N N . THR A 1 250 ? -13.087 -8.034 2.369 1.00 95.75 250 THR A N 1
ATOM 2006 C CA . THR A 1 250 ? -13.940 -6.929 2.788 1.00 95.75 250 THR A CA 1
ATOM 2007 C C . THR A 1 250 ? -13.370 -5.603 2.272 1.00 95.75 250 THR A C 1
ATOM 2009 O O . THR A 1 250 ? -12.213 -5.262 2.507 1.00 95.75 250 THR A O 1
ATOM 2012 N N . ARG A 1 251 ? -14.212 -4.802 1.619 1.00 95.44 251 ARG A N 1
ATOM 2013 C CA . ARG A 1 251 ? -13.898 -3.445 1.159 1.00 95.44 251 ARG A CA 1
ATOM 2014 C C . ARG A 1 251 ? -15.003 -2.478 1.560 1.00 95.44 251 ARG A C 1
ATOM 2016 O O . ARG A 1 251 ? -16.176 -2.717 1.280 1.00 95.44 251 ARG A O 1
ATOM 2023 N N . GLY A 1 252 ? -14.632 -1.354 2.157 1.00 93.00 252 GLY A N 1
ATOM 2024 C CA . GLY A 1 252 ? -15.566 -0.280 2.485 1.00 93.00 252 GLY A CA 1
ATOM 2025 C C . GLY A 1 252 ? -15.871 0.647 1.306 1.00 93.00 252 GLY A C 1
ATOM 2026 O O . GLY A 1 252 ? -16.977 1.179 1.239 1.00 93.00 252 GLY A O 1
ATOM 2027 N N . LEU A 1 253 ? -14.927 0.831 0.370 1.00 91.12 253 LEU A N 1
ATOM 2028 C CA . LEU A 1 253 ? -15.041 1.745 -0.784 1.00 91.12 253 LEU A CA 1
ATOM 2029 C C . LEU A 1 253 ? -15.621 3.124 -0.409 1.00 91.12 253 LEU A C 1
ATOM 2031 O O . LEU A 1 253 ? -16.674 3.534 -0.905 1.00 91.12 253 LEU A O 1
ATOM 2035 N N . GLY A 1 254 ? -14.927 3.820 0.494 1.00 87.75 254 GLY A N 1
ATOM 2036 C CA . GLY A 1 254 ? -15.305 5.137 1.017 1.00 87.75 254 GLY A CA 1
ATOM 2037 C C . GLY A 1 254 ? -16.233 5.104 2.234 1.00 87.75 254 GLY A C 1
ATOM 2038 O O . GLY A 1 254 ? -16.506 6.153 2.810 1.00 87.75 254 GLY A O 1
ATOM 2039 N N . GLU A 1 255 ? -16.705 3.931 2.675 1.00 90.69 255 GLU A N 1
ATOM 2040 C CA . GLU A 1 255 ? -17.428 3.838 3.947 1.00 90.69 255 GLU A CA 1
ATOM 2041 C C . GLU A 1 255 ? -16.503 4.190 5.119 1.00 90.69 255 GLU A C 1
ATOM 2043 O O . GLU A 1 255 ? -15.512 3.508 5.387 1.00 90.69 255 GLU A O 1
ATOM 2048 N N . MET A 1 256 ? -16.856 5.267 5.819 1.00 88.94 256 MET A N 1
ATOM 2049 C CA . MET A 1 256 ? -16.144 5.794 6.984 1.00 88.94 256 MET A CA 1
ATOM 2050 C C . MET A 1 256 ? -17.136 6.128 8.103 1.00 88.94 256 MET A C 1
ATOM 2052 O O . MET A 1 256 ? -17.090 7.196 8.707 1.00 88.94 256 MET A O 1
ATOM 2056 N N . CYS A 1 257 ? -18.097 5.241 8.365 1.00 88.81 257 CYS A N 1
ATOM 2057 C CA . CYS A 1 257 ? -19.094 5.390 9.428 1.00 88.81 257 CYS A CA 1
ATOM 2058 C C . CYS A 1 257 ? -19.880 6.707 9.374 1.00 88.81 257 CYS A C 1
ATOM 2060 O O . CYS A 1 257 ? -20.077 7.418 10.371 1.00 88.81 257 CYS A O 1
ATOM 2062 N N . GLY A 1 258 ? -20.372 6.996 8.169 1.00 84.81 258 GLY A N 1
ATOM 2063 C CA . GLY A 1 258 ? -21.181 8.170 7.843 1.00 84.81 258 GLY A CA 1
ATOM 2064 C C . GLY A 1 258 ? -20.401 9.473 7.669 1.00 84.81 258 GLY A C 1
ATOM 2065 O O . GLY A 1 258 ? -21.034 10.517 7.549 1.00 84.81 258 GLY A O 1
ATOM 2066 N N . LEU A 1 259 ? -19.069 9.434 7.704 1.00 84.38 259 LEU A N 1
ATOM 2067 C CA . LEU A 1 259 ? -18.222 10.529 7.240 1.00 84.38 259 LEU A CA 1
ATOM 2068 C C . LEU A 1 259 ? -18.100 10.478 5.718 1.00 84.38 259 LEU A C 1
ATOM 2070 O O . LEU A 1 259 ? -17.844 9.412 5.161 1.00 84.38 259 LEU A O 1
ATOM 2074 N N . ASP A 1 260 ? -18.245 11.632 5.069 1.00 80.69 260 ASP A N 1
ATOM 2075 C CA . ASP A 1 260 ? -17.771 11.794 3.700 1.00 80.69 260 ASP A CA 1
ATOM 2076 C C . ASP A 1 260 ? -16.241 11.749 3.731 1.00 80.69 260 ASP A C 1
ATOM 2078 O O . ASP A 1 260 ? -15.571 12.637 4.265 1.00 80.69 260 ASP A O 1
ATOM 2082 N N . SER A 1 261 ? -15.678 10.670 3.199 1.00 71.62 261 SER A N 1
ATOM 2083 C CA . SER A 1 261 ? -14.246 10.403 3.233 1.00 71.62 261 SER A CA 1
ATOM 2084 C C . SER A 1 261 ? -13.412 11.491 2.544 1.00 71.62 261 SER A C 1
ATOM 2086 O O . SER A 1 261 ? -12.227 11.621 2.855 1.00 71.62 261 SER A O 1
ATOM 2088 N N . THR A 1 262 ? -14.014 12.335 1.695 1.00 71.50 262 THR A N 1
ATOM 2089 C CA . THR A 1 262 ? -13.344 13.504 1.098 1.00 71.50 262 THR A CA 1
ATOM 2090 C C . THR A 1 262 ? -12.981 14.580 2.110 1.00 71.50 262 THR A C 1
ATOM 2092 O O . THR A 1 262 ? -11.953 15.236 1.941 1.00 71.50 262 THR A O 1
ATOM 2095 N N . GLU A 1 263 ? -13.782 14.748 3.166 1.00 68.56 263 GLU A N 1
ATOM 2096 C CA . GLU A 1 263 ? -13.606 15.799 4.173 1.00 68.56 263 GLU A CA 1
ATOM 2097 C C . GLU A 1 263 ? -12.451 15.505 5.133 1.00 68.56 263 GLU A C 1
ATOM 2099 O O . GLU A 1 263 ? -11.880 16.421 5.726 1.00 68.56 263 GLU A O 1
ATOM 2104 N N . PHE A 1 264 ? -12.111 14.228 5.295 1.00 69.75 264 PHE A N 1
ATOM 2105 C CA . PHE A 1 264 ? -11.075 13.774 6.214 1.00 69.75 264 PHE A CA 1
ATOM 2106 C C . PHE A 1 264 ? -9.768 13.451 5.501 1.00 69.75 264 PHE A C 1
ATOM 2108 O O . PHE A 1 264 ? -8.712 13.967 5.866 1.00 69.75 264 PHE A O 1
ATOM 2115 N N . TYR A 1 265 ? -9.844 12.581 4.495 1.00 75.75 265 TYR A N 1
ATOM 2116 C CA . TYR A 1 265 ? -8.677 12.049 3.815 1.00 75.75 265 TYR A CA 1
ATOM 2117 C C . TYR A 1 265 ? -8.989 11.949 2.332 1.00 75.75 265 TYR A C 1
ATOM 2119 O O . TYR A 1 265 ? -9.377 10.902 1.814 1.00 75.75 265 TYR A O 1
ATOM 2127 N N . SER A 1 266 ? -8.898 13.104 1.673 1.00 84.38 266 SER A N 1
ATOM 2128 C CA . SER A 1 266 ? -9.180 13.246 0.252 1.00 84.38 266 SER A CA 1
ATOM 2129 C C . SER A 1 266 ? -8.340 12.260 -0.554 1.00 84.38 266 SER A C 1
ATOM 2131 O O . SER A 1 266 ? -7.152 12.074 -0.290 1.00 84.38 266 SER A O 1
ATOM 2133 N N . TRP A 1 267 ? -8.977 11.624 -1.532 1.00 90.75 267 TRP A N 1
ATOM 2134 C CA . TRP A 1 267 ? -8.302 10.731 -2.463 1.00 90.75 267 TRP A CA 1
ATOM 2135 C C . TRP A 1 267 ? -7.151 11.463 -3.172 1.00 90.75 267 TRP A C 1
ATOM 2137 O O . TRP A 1 267 ? -7.286 12.660 -3.458 1.00 90.75 267 TRP A O 1
ATOM 2147 N N . PRO A 1 268 ? -6.029 10.796 -3.487 1.00 93.06 268 PRO A N 1
ATOM 2148 C CA . PRO A 1 268 ? -4.895 11.500 -4.057 1.00 93.06 268 PRO A CA 1
ATOM 2149 C C . PRO A 1 268 ? -5.190 11.932 -5.498 1.00 93.06 268 PRO A C 1
ATOM 2151 O O . PRO A 1 268 ? -5.554 11.124 -6.353 1.00 93.06 268 PRO A O 1
ATOM 2154 N N . GLY A 1 269 ? -5.014 13.223 -5.768 1.00 93.88 269 GLY A N 1
ATOM 2155 C CA . GLY A 1 269 ? -5.134 13.811 -7.101 1.00 93.88 269 GLY A CA 1
ATOM 2156 C C . GLY A 1 269 ? -3.792 14.283 -7.657 1.00 93.88 269 GLY A C 1
ATOM 2157 O O . GLY A 1 269 ? -2.753 14.193 -6.994 1.00 93.88 269 GLY A O 1
ATOM 2158 N N . CYS A 1 270 ? -3.833 14.866 -8.856 1.00 96.50 270 CYS A N 1
ATOM 2159 C CA . CYS A 1 270 ? -2.664 15.423 -9.542 1.00 96.50 270 CYS A CA 1
ATOM 2160 C C . CYS A 1 270 ? -1.854 16.394 -8.676 1.00 96.50 270 CYS A C 1
ATOM 2162 O O . CYS A 1 270 ? -0.628 16.336 -8.674 1.00 96.50 270 CYS A O 1
ATOM 2164 N N . SER A 1 271 ? -2.532 17.231 -7.884 1.00 94.88 271 SER A N 1
ATOM 2165 C CA . SER A 1 271 ? -1.888 18.167 -6.959 1.00 94.88 271 SER A CA 1
ATOM 2166 C C . SER A 1 271 ? -1.015 17.463 -5.925 1.00 94.88 271 SER A C 1
ATOM 2168 O O . SER A 1 271 ? 0.116 17.873 -5.709 1.00 94.88 271 SER A O 1
ATOM 2170 N N . SER A 1 272 ? -1.505 16.380 -5.318 1.00 94.38 272 SER A N 1
ATOM 2171 C CA . SER A 1 272 ? -0.784 15.659 -4.265 1.00 94.38 272 SER A CA 1
ATOM 2172 C C . SER A 1 272 ? 0.486 14.980 -4.781 1.00 94.38 272 SER A C 1
ATOM 2174 O O . SER A 1 272 ? 1.515 15.004 -4.106 1.00 94.38 272 SER A O 1
ATOM 2176 N N . HIS A 1 273 ? 0.439 14.414 -5.992 1.00 97.19 273 HIS A N 1
ATOM 2177 C CA . HIS A 1 273 ? 1.604 13.797 -6.631 1.00 97.19 273 HIS A CA 1
ATOM 2178 C C . HIS A 1 273 ? 2.584 14.849 -7.140 1.00 97.19 273 HIS A C 1
ATOM 2180 O O . HIS A 1 273 ? 3.784 14.688 -6.939 1.00 97.19 273 HIS A O 1
ATOM 2186 N N . TYR A 1 274 ? 2.095 15.940 -7.734 1.00 97.00 274 TYR A N 1
ATOM 2187 C CA . TYR A 1 274 ? 2.940 17.045 -8.184 1.00 97.00 274 TYR A CA 1
ATOM 2188 C C . TYR A 1 274 ? 3.645 17.726 -7.004 1.00 97.00 274 TYR A C 1
ATOM 2190 O O . TYR A 1 274 ? 4.856 17.924 -7.034 1.00 97.00 274 TYR A O 1
ATOM 2198 N N . ASP A 1 275 ? 2.917 18.006 -5.921 1.00 94.88 275 ASP A N 1
ATOM 2199 C CA . ASP A 1 275 ? 3.461 18.592 -4.694 1.00 94.88 275 ASP A CA 1
ATOM 2200 C C . ASP A 1 275 ? 4.525 17.698 -4.052 1.00 94.88 275 ASP A C 1
ATOM 2202 O O . ASP A 1 275 ? 5.511 18.209 -3.519 1.00 94.88 275 ASP A O 1
ATOM 2206 N N . LEU A 1 276 ? 4.358 16.371 -4.112 1.00 94.88 276 LEU A N 1
ATOM 2207 C CA . LEU A 1 276 ? 5.379 15.431 -3.651 1.00 94.88 276 LEU A CA 1
ATOM 2208 C C . LEU A 1 276 ? 6.695 15.613 -4.434 1.00 94.88 276 LEU A C 1
ATOM 2210 O O . LEU A 1 276 ? 7.774 15.535 -3.846 1.00 94.88 276 LEU A O 1
ATOM 2214 N N . GLN A 1 277 ? 6.614 15.904 -5.737 1.00 95.62 277 GLN A N 1
ATOM 2215 C CA . GLN A 1 277 ? 7.782 16.191 -6.573 1.00 95.62 277 GLN A CA 1
ATOM 2216 C C . GLN A 1 277 ? 8.340 17.601 -6.347 1.00 95.62 277 GLN A C 1
ATOM 2218 O O . GLN A 1 277 ? 9.554 17.760 -6.283 1.00 95.62 277 GLN A O 1
ATOM 2223 N N . ASP A 1 278 ? 7.498 18.616 -6.188 1.00 94.06 278 ASP A N 1
ATOM 2224 C CA . ASP A 1 278 ? 7.927 20.019 -6.102 1.00 94.06 278 ASP A CA 1
ATOM 2225 C C . ASP A 1 278 ? 8.470 20.403 -4.716 1.00 94.06 278 ASP A C 1
ATOM 2227 O O . ASP A 1 278 ? 9.527 21.026 -4.585 1.00 94.06 278 ASP A O 1
ATOM 2231 N N . LYS A 1 279 ? 7.768 19.995 -3.653 1.00 90.00 279 LYS A N 1
ATOM 2232 C CA . LYS A 1 279 ? 7.988 20.522 -2.297 1.00 90.00 279 LYS A CA 1
ATOM 2233 C C . LYS A 1 279 ? 9.032 19.747 -1.494 1.00 90.00 279 LYS A C 1
ATOM 2235 O O . LYS A 1 279 ? 9.562 20.278 -0.520 1.00 90.00 279 LYS A O 1
ATOM 2240 N N . PHE A 1 280 ? 9.361 18.514 -1.887 1.00 90.38 280 PHE A N 1
ATOM 2241 C CA . PHE A 1 280 ? 10.228 17.626 -1.105 1.00 90.38 280 PHE A CA 1
ATOM 2242 C C . PHE A 1 280 ? 11.515 17.278 -1.857 1.00 90.38 280 PHE A C 1
ATOM 2244 O O . PHE A 1 280 ? 11.554 16.374 -2.688 1.00 90.38 280 PHE A O 1
ATOM 2251 N N . ASN A 1 281 ? 12.600 17.987 -1.534 1.00 89.31 281 ASN A N 1
ATOM 2252 C CA . ASN A 1 281 ? 13.911 17.815 -2.176 1.00 89.31 281 ASN A CA 1
ATOM 2253 C C . ASN A 1 281 ? 14.931 17.044 -1.320 1.00 89.31 281 ASN A C 1
ATOM 2255 O O . ASN A 1 281 ? 16.060 16.839 -1.757 1.00 89.31 281 ASN A O 1
ATOM 2259 N N . SER A 1 282 ? 14.565 16.576 -0.126 1.00 89.38 282 SER A N 1
ATOM 2260 C CA . SER A 1 282 ? 15.346 15.577 0.616 1.00 89.38 282 SER A CA 1
ATOM 2261 C C . SER A 1 282 ? 14.671 14.211 0.533 1.00 89.38 282 SER A C 1
ATOM 2263 O O . SER A 1 282 ? 13.442 14.126 0.567 1.00 89.38 282 SER A O 1
ATOM 2265 N N . TYR A 1 283 ? 15.459 13.137 0.458 1.00 88.00 283 TYR A N 1
ATOM 2266 C CA . TYR A 1 283 ? 14.934 11.770 0.482 1.00 88.00 283 TYR A CA 1
ATOM 2267 C C . TYR A 1 283 ? 14.111 11.503 1.752 1.00 88.00 283 TYR A C 1
ATOM 2269 O O . TYR A 1 283 ? 13.035 10.908 1.674 1.00 88.00 283 TYR A O 1
ATOM 2277 N N . TYR A 1 284 ? 14.581 12.003 2.901 1.00 87.44 284 TYR A N 1
ATOM 2278 C CA . TYR A 1 284 ? 13.869 11.939 4.178 1.00 87.44 284 TYR A CA 1
ATOM 2279 C C . TYR A 1 284 ? 12.457 12.537 4.079 1.00 87.44 284 TYR A C 1
ATOM 2281 O O . TYR A 1 284 ? 11.474 11.846 4.341 1.00 87.44 284 TYR A O 1
ATOM 2289 N N . GLY A 1 285 ? 12.345 13.802 3.653 1.00 86.88 285 GLY A N 1
ATOM 2290 C CA . GLY A 1 285 ? 11.056 14.492 3.572 1.00 86.88 285 GLY A CA 1
ATOM 2291 C C . GLY A 1 285 ? 10.129 13.868 2.531 1.00 86.88 285 GLY A C 1
ATOM 2292 O O . GLY A 1 285 ? 8.940 13.699 2.787 1.00 86.88 285 GLY A O 1
ATOM 2293 N N . TYR A 1 286 ? 10.685 13.468 1.385 1.00 91.69 286 TYR A N 1
ATOM 2294 C CA . TYR A 1 286 ? 9.937 12.809 0.318 1.00 91.69 286 TYR A CA 1
ATOM 2295 C C . TYR A 1 286 ? 9.334 11.484 0.782 1.00 91.69 286 TYR A C 1
ATOM 2297 O O . TYR A 1 286 ? 8.138 11.267 0.619 1.00 91.69 286 TYR A O 1
ATOM 2305 N N . THR A 1 287 ? 10.141 10.607 1.383 1.00 89.88 287 THR A N 1
ATOM 2306 C CA . THR A 1 287 ? 9.676 9.274 1.793 1.00 89.88 287 THR A CA 1
ATOM 2307 C C . THR A 1 287 ? 8.680 9.358 2.941 1.00 89.88 287 THR A C 1
ATOM 2309 O O . THR A 1 287 ? 7.691 8.633 2.950 1.00 89.88 287 THR A O 1
ATOM 2312 N N . TRP A 1 288 ? 8.890 10.289 3.874 1.00 87.62 288 TRP A N 1
ATOM 2313 C CA . TRP A 1 288 ? 7.930 10.529 4.944 1.00 87.62 288 TRP A CA 1
ATOM 2314 C C . TRP A 1 288 ? 6.586 11.018 4.411 1.00 87.62 288 TRP A C 1
ATOM 2316 O O . TRP A 1 288 ? 5.539 10.604 4.894 1.00 87.62 288 TRP A O 1
ATOM 2326 N N . TRP A 1 289 ? 6.588 11.914 3.422 1.00 89.06 289 TRP A N 1
ATOM 2327 C CA . TRP A 1 289 ? 5.340 12.439 2.878 1.00 89.06 289 TRP A CA 1
ATOM 2328 C C . TRP A 1 289 ? 4.643 11.457 1.939 1.00 89.06 289 TRP A C 1
ATOM 2330 O O . TRP A 1 289 ? 3.413 11.401 1.925 1.00 89.06 289 TRP A O 1
ATOM 2340 N N . SER A 1 290 ? 5.405 10.660 1.185 1.00 93.06 290 SER A N 1
ATOM 2341 C CA . SER A 1 290 ? 4.866 9.754 0.170 1.00 93.06 290 SER A CA 1
ATOM 2342 C C . SER A 1 290 ? 3.909 8.711 0.745 1.00 93.06 290 SER A C 1
ATOM 2344 O O . SER A 1 290 ? 2.958 8.359 0.060 1.00 93.06 290 SER A O 1
ATOM 2346 N N . GLN A 1 291 ? 4.092 8.274 1.996 1.00 91.31 291 GLN A N 1
ATOM 2347 C CA . GLN A 1 291 ? 3.214 7.292 2.648 1.00 91.31 291 GLN A CA 1
ATOM 2348 C C . GLN A 1 291 ? 1.842 7.852 3.062 1.00 91.31 291 GLN A C 1
ATOM 2350 O O . GLN A 1 291 ? 0.897 7.085 3.249 1.00 91.31 291 GLN A O 1
ATOM 2355 N N . TYR A 1 292 ? 1.716 9.178 3.196 1.00 89.00 292 TYR A N 1
ATOM 2356 C CA . TYR A 1 292 ? 0.495 9.841 3.658 1.00 89.00 292 TYR A CA 1
ATOM 2357 C C . TYR A 1 292 ? -0.343 10.349 2.485 1.00 89.00 292 TYR A C 1
ATOM 2359 O O . TYR A 1 292 ? -0.830 9.543 1.707 1.00 89.00 292 TYR A O 1
ATOM 2367 N N . GLY A 1 293 ? -0.550 11.664 2.350 1.00 87.12 293 GLY A N 1
ATOM 2368 C CA . GLY A 1 293 ? -1.500 12.250 1.393 1.00 87.12 293 GLY A CA 1
ATOM 2369 C C . GLY A 1 293 ? -1.442 11.679 -0.036 1.00 87.12 293 GLY A C 1
ATOM 2370 O O . GLY A 1 293 ? -2.499 11.397 -0.591 1.00 87.12 293 GLY A O 1
ATOM 2371 N N . PRO A 1 294 ? -0.256 11.446 -0.626 1.00 93.31 294 PRO A N 1
ATOM 2372 C CA . PRO A 1 294 ? -0.125 10.859 -1.962 1.00 93.31 294 PRO A CA 1
ATOM 2373 C C . PRO A 1 294 ? -0.513 9.376 -2.097 1.00 93.31 294 PRO A C 1
ATOM 2375 O O . PRO A 1 294 ? -0.579 8.902 -3.226 1.00 93.31 294 PRO A O 1
ATOM 2378 N N . HIS A 1 295 ? -0.720 8.637 -1.001 1.00 95.50 295 HIS A N 1
ATOM 2379 C CA . HIS A 1 295 ? -0.828 7.170 -0.993 1.00 95.50 295 HIS A CA 1
ATOM 2380 C C . HIS A 1 295 ? -1.843 6.635 0.024 1.00 95.50 295 HIS A C 1
ATOM 2382 O O . HIS A 1 295 ? -2.814 5.979 -0.348 1.00 95.50 295 HIS A O 1
ATOM 2388 N N . GLY A 1 296 ? -1.642 6.939 1.309 1.00 92.50 296 GLY A N 1
ATOM 2389 C CA . GLY A 1 296 ? -2.433 6.448 2.433 1.00 92.50 296 GLY A CA 1
ATOM 2390 C C . GLY A 1 296 ? -3.951 6.548 2.245 1.00 92.50 296 GLY A C 1
ATOM 2391 O O . GLY A 1 296 ? -4.646 5.611 2.652 1.00 92.50 296 GLY A O 1
ATOM 2392 N N . PRO A 1 297 ? -4.509 7.609 1.617 1.00 91.69 297 PRO A N 1
ATOM 2393 C CA . PRO A 1 297 ? -5.944 7.672 1.386 1.00 91.69 297 PRO A CA 1
ATOM 2394 C C . PRO A 1 297 ? -6.471 6.515 0.548 1.00 91.69 297 PRO A C 1
ATOM 2396 O O . PRO A 1 297 ? -7.566 6.044 0.830 1.00 91.69 297 PRO A O 1
ATOM 2399 N N . VAL A 1 298 ? -5.703 5.989 -0.406 1.00 94.62 298 VAL A N 1
ATOM 2400 C CA . VAL A 1 298 ? -6.140 4.855 -1.231 1.00 94.62 298 VAL A CA 1
ATOM 2401 C C . VAL A 1 298 ? -6.428 3.637 -0.351 1.00 94.62 298 VAL A C 1
ATOM 2403 O O . VAL A 1 298 ? -7.522 3.083 -0.423 1.00 94.62 298 VAL A O 1
ATOM 2406 N N . HIS A 1 299 ? -5.521 3.283 0.565 1.00 95.12 299 HIS A N 1
ATOM 2407 C CA . HIS A 1 299 ? -5.727 2.186 1.519 1.00 95.12 299 HIS A CA 1
ATOM 2408 C C . HIS A 1 299 ? -6.978 2.378 2.381 1.00 95.12 299 HIS A C 1
ATOM 2410 O O . HIS A 1 299 ? -7.802 1.469 2.512 1.00 95.12 299 HIS A O 1
ATOM 2416 N N . VAL A 1 300 ? -7.132 3.575 2.958 1.00 91.75 300 VAL A N 1
ATOM 2417 C CA . VAL A 1 300 ? -8.259 3.902 3.842 1.00 91.75 300 VAL A CA 1
ATOM 2418 C C . VAL A 1 300 ? -9.578 3.863 3.081 1.00 91.75 300 VAL A C 1
ATOM 2420 O O . VAL A 1 300 ? -10.556 3.336 3.597 1.00 91.75 300 VAL A O 1
ATOM 2423 N N . TRP A 1 301 ? -9.619 4.371 1.853 1.00 92.19 301 TRP A N 1
ATOM 2424 C CA . TRP A 1 301 ? -10.822 4.357 1.030 1.00 92.19 301 TRP A CA 1
ATOM 2425 C C . TRP A 1 301 ? -11.193 2.949 0.574 1.00 92.19 301 TRP A C 1
ATOM 2427 O O . TRP A 1 301 ? -12.364 2.579 0.655 1.00 92.19 301 TRP A O 1
ATOM 2437 N N . VAL A 1 302 ? -10.226 2.157 0.104 1.00 94.69 302 VAL A N 1
ATOM 2438 C CA . VAL A 1 302 ? -10.494 0.796 -0.376 1.00 94.69 302 VAL A CA 1
ATOM 2439 C C . VAL A 1 302 ? -10.943 -0.099 0.779 1.00 94.69 302 VAL A C 1
ATOM 2441 O O . VAL A 1 302 ? -11.987 -0.749 0.679 1.00 94.69 302 VAL A O 1
ATOM 2444 N N . GLY A 1 303 ? -10.216 -0.083 1.900 1.00 94.69 303 GLY A N 1
ATOM 2445 C CA . GLY A 1 303 ? -10.532 -0.903 3.071 1.00 94.69 303 GLY A CA 1
ATOM 2446 C C . GLY A 1 303 ? -11.739 -0.391 3.860 1.00 94.69 303 GLY A C 1
ATOM 2447 O O . GLY A 1 303 ? -12.624 -1.171 4.201 1.00 94.69 303 GLY A O 1
ATOM 2448 N N . GLY A 1 304 ? -11.823 0.919 4.086 1.00 92.31 304 GLY A N 1
ATOM 2449 C CA . GLY A 1 304 ? -12.873 1.585 4.860 1.00 92.31 304 GLY A CA 1
ATOM 2450 C C . GLY A 1 304 ? -12.915 1.209 6.344 1.00 92.31 304 GLY A C 1
ATOM 2451 O O . GLY A 1 304 ? -12.181 0.337 6.818 1.00 92.31 304 GLY A O 1
ATOM 2452 N N . ASN A 1 305 ? -13.807 1.887 7.068 1.00 91.38 305 ASN A N 1
ATOM 2453 C CA . ASN A 1 305 ? -14.221 1.551 8.429 1.00 91.38 305 ASN A CA 1
ATOM 2454 C C . ASN A 1 305 ? -15.726 1.274 8.421 1.00 91.38 305 ASN A C 1
ATOM 2456 O O . ASN A 1 305 ? -16.528 2.172 8.160 1.00 91.38 305 ASN A O 1
ATOM 2460 N N . VAL A 1 306 ? -16.102 0.036 8.721 1.00 91.94 306 VAL A N 1
ATOM 2461 C CA . VAL A 1 306 ? -17.477 -0.459 8.655 1.00 91.94 306 VAL A CA 1
ATOM 2462 C C . VAL A 1 306 ? -18.025 -0.765 10.049 1.00 91.94 306 VAL A C 1
ATOM 2464 O O . VAL A 1 306 ? -17.283 -0.876 11.025 1.00 91.94 306 VAL A O 1
ATOM 2467 N N . ASP A 1 307 ? -19.352 -0.847 10.145 1.00 90.44 307 ASP A N 1
ATOM 2468 C CA . ASP A 1 307 ? -20.136 -1.189 11.346 1.00 90.44 307 ASP A CA 1
ATOM 2469 C C . ASP A 1 307 ? -20.016 -0.233 12.550 1.00 90.44 307 ASP A C 1
ATOM 2471 O O . ASP A 1 307 ? -20.844 -0.259 13.451 1.00 90.44 307 ASP A O 1
ATOM 2475 N N . CYS A 1 308 ? -19.107 0.737 12.534 1.00 89.56 308 CYS A N 1
ATOM 2476 C CA . CYS A 1 308 ? -18.895 1.671 13.642 1.00 89.56 308 CYS A CA 1
ATOM 2477 C C . CYS A 1 308 ? -19.930 2.794 13.806 1.00 89.56 308 CYS A C 1
ATOM 2479 O O . CYS A 1 308 ? -19.934 3.488 14.831 1.00 89.56 308 CYS A O 1
ATOM 2481 N N . LYS A 1 309 ? -20.831 3.007 12.837 1.00 87.38 309 LYS A N 1
ATOM 2482 C CA . LYS A 1 309 ? -21.750 4.158 12.854 1.00 87.38 309 LYS A CA 1
ATOM 2483 C C . LYS A 1 309 ? -22.673 4.153 14.074 1.00 87.38 309 LYS A C 1
ATOM 2485 O O . LYS A 1 309 ? -22.807 5.177 14.740 1.00 87.38 309 LYS A O 1
ATOM 2490 N N . LYS A 1 310 ? -23.272 3.003 14.400 1.00 86.81 310 LYS A N 1
ATOM 2491 C CA . LYS A 1 310 ? -24.170 2.854 15.560 1.00 86.81 310 LYS A CA 1
ATOM 2492 C C . 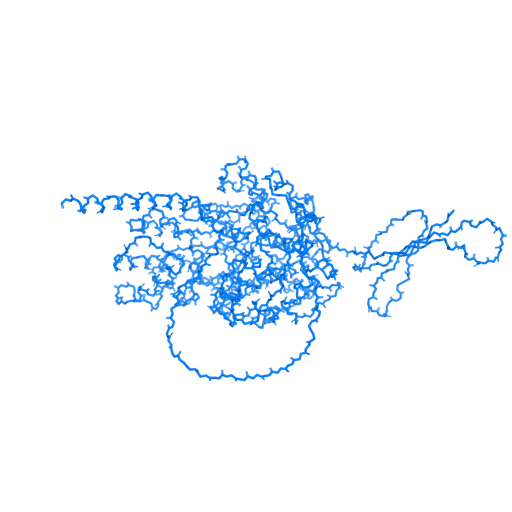LYS A 1 310 ? -23.458 3.225 16.860 1.00 86.81 310 LYS A C 1
ATOM 2494 O O . LYS A 1 310 ? -24.066 3.835 17.737 1.00 86.81 310 LYS A O 1
ATOM 2499 N N . ASN A 1 311 ? -22.182 2.863 16.987 1.00 86.19 311 ASN A N 1
ATOM 2500 C CA . ASN A 1 311 ? -21.381 3.209 18.150 1.00 86.19 311 ASN A CA 1
ATOM 2501 C C . ASN A 1 311 ? -21.072 4.710 18.210 1.00 86.19 311 ASN A C 1
ATOM 2503 O O . ASN A 1 311 ? -21.308 5.349 19.233 1.00 86.19 311 ASN A O 1
ATOM 2507 N N . LEU A 1 312 ? -20.614 5.291 17.101 1.00 86.94 312 LEU A N 1
ATOM 2508 C CA . LEU A 1 312 ? -20.271 6.711 17.047 1.00 86.94 312 LEU A CA 1
ATOM 2509 C C . LEU A 1 312 ? -21.491 7.632 17.189 1.00 86.94 312 LEU A C 1
ATOM 2511 O O . LEU A 1 312 ? -21.389 8.707 17.775 1.00 86.94 312 LEU A O 1
ATOM 2515 N N . ASP A 1 313 ? -22.675 7.215 16.747 1.00 87.94 313 ASP A N 1
ATOM 2516 C CA . ASP A 1 313 ? -23.899 8.003 16.929 1.00 87.94 313 ASP A CA 1
ATOM 2517 C C . ASP A 1 313 ? -24.272 8.175 18.417 1.00 87.94 313 ASP A C 1
ATOM 2519 O O . ASP A 1 313 ? -24.907 9.168 18.778 1.00 87.94 313 ASP A O 1
ATOM 2523 N N . LYS A 1 314 ? -23.827 7.275 19.311 1.00 86.25 314 LYS A N 1
ATOM 2524 C CA . LYS A 1 314 ? -24.056 7.399 20.765 1.00 86.25 314 LYS A CA 1
ATOM 2525 C C . LYS A 1 314 ? -23.314 8.587 21.376 1.00 86.25 314 LYS A C 1
ATOM 2527 O O . LYS A 1 314 ? -23.798 9.161 22.348 1.00 86.25 314 LYS A O 1
ATOM 2532 N N . VAL A 1 315 ? -22.156 8.956 20.824 1.00 86.62 315 VAL A N 1
ATOM 2533 C CA . VAL A 1 315 ? -21.349 10.078 21.333 1.00 86.62 315 VAL A CA 1
ATOM 2534 C C . VAL A 1 315 ? -21.705 11.410 20.687 1.00 86.62 315 VAL A C 1
ATOM 2536 O O . VAL A 1 315 ? -21.307 12.453 21.196 1.00 86.62 315 VAL A O 1
ATOM 2539 N N . MET A 1 316 ? -22.495 11.403 19.610 1.00 89.88 316 MET A N 1
ATOM 2540 C CA . MET A 1 316 ? -22.869 12.607 18.864 1.00 89.88 316 MET A CA 1
ATOM 2541 C C . MET A 1 316 ? -23.526 13.677 19.746 1.00 89.88 316 MET A C 1
ATOM 2543 O O . MET A 1 316 ? -23.289 14.861 19.543 1.00 89.88 316 MET A O 1
ATOM 2547 N N . ALA A 1 317 ? -24.319 13.282 20.746 1.00 86.81 317 ALA A N 1
ATOM 2548 C CA . ALA A 1 317 ? -24.950 14.228 21.669 1.00 86.81 317 ALA A CA 1
ATOM 2549 C C . ALA A 1 317 ? -23.953 14.935 22.608 1.00 86.81 317 ALA A C 1
ATOM 2551 O O . ALA A 1 317 ? -24.285 15.987 23.145 1.00 86.81 317 ALA A O 1
ATOM 2552 N N . ILE A 1 318 ? -22.765 14.354 22.809 1.00 89.19 318 ILE A N 1
ATOM 2553 C CA . ILE A 1 318 ? -21.695 14.890 23.661 1.00 89.19 318 ILE A CA 1
ATOM 2554 C C . ILE A 1 318 ? -20.743 15.736 22.823 1.00 89.19 318 ILE A C 1
ATOM 2556 O O . ILE A 1 318 ? -20.452 16.872 23.173 1.00 89.19 318 ILE A O 1
ATOM 2560 N N . VAL A 1 319 ? -20.254 15.179 21.711 1.00 86.88 319 VAL A N 1
ATOM 2561 C CA . VAL A 1 319 ? -19.207 15.838 20.925 1.00 86.88 319 VAL A CA 1
ATOM 2562 C C . VAL A 1 319 ? -19.760 16.736 19.823 1.00 86.88 319 VAL A C 1
ATOM 2564 O O . VAL A 1 319 ? -19.062 17.642 19.399 1.00 86.88 319 VAL A O 1
ATOM 2567 N N . GLY A 1 320 ? -21.001 16.543 19.375 1.00 89.62 320 GLY A N 1
ATOM 2568 C CA . GLY A 1 320 ? -21.551 17.196 18.186 1.00 89.62 320 GLY A CA 1
ATOM 2569 C C . GLY A 1 320 ? -21.233 16.443 16.888 1.00 89.62 320 GLY A C 1
ATOM 2570 O O . GLY A 1 320 ? -20.382 15.556 16.845 1.00 89.62 320 GLY A O 1
ATOM 2571 N N . GLU A 1 321 ? -21.945 16.772 15.809 1.00 88.31 321 GLU A N 1
ATOM 2572 C CA . GLU A 1 321 ? -21.838 16.059 14.525 1.00 88.31 321 GLU A CA 1
ATOM 2573 C C . GLU A 1 321 ? -20.447 16.179 13.890 1.00 88.31 321 GLU A C 1
ATOM 2575 O O . GLU A 1 321 ? -19.881 15.174 13.469 1.00 88.31 321 GLU A O 1
ATOM 2580 N N . GLU A 1 322 ? -19.869 17.378 13.896 1.00 84.62 322 GLU A N 1
ATOM 2581 C CA . GLU A 1 322 ? -18.539 17.659 13.345 1.00 84.62 322 GLU A CA 1
ATOM 2582 C C . GLU A 1 322 ? -17.448 16.793 13.996 1.00 84.62 322 GLU A C 1
ATOM 2584 O O . GLU A 1 322 ? -16.697 16.089 13.322 1.00 84.62 322 GLU A O 1
ATOM 2589 N N . TYR A 1 323 ? -17.407 16.770 15.328 1.00 83.25 323 TYR A N 1
ATOM 2590 C CA . TYR A 1 323 ? -16.449 15.958 16.070 1.00 83.25 323 TYR A CA 1
ATOM 2591 C C . TYR A 1 323 ? -16.715 14.460 15.904 1.00 83.25 323 TYR A C 1
ATOM 2593 O O . TYR A 1 323 ? -15.772 13.689 15.757 1.00 83.25 323 TYR A O 1
ATOM 2601 N N . ARG A 1 324 ? -17.983 14.031 15.855 1.00 87.44 324 ARG A N 1
ATOM 2602 C CA . ARG A 1 324 ? -18.355 12.635 15.569 1.00 87.44 324 ARG A CA 1
ATOM 2603 C C . ARG A 1 324 ? -17.862 12.187 14.185 1.00 87.44 324 ARG A C 1
ATOM 2605 O O . ARG A 1 324 ? -17.372 11.067 14.032 1.00 87.44 324 ARG A O 1
ATOM 2612 N N . LEU A 1 325 ? -17.980 13.052 13.179 1.00 85.31 325 LEU A N 1
ATOM 2613 C CA . LEU A 1 325 ? -17.458 12.830 11.829 1.00 85.31 325 LEU A CA 1
ATOM 2614 C C . LEU A 1 325 ? -15.928 12.727 11.849 1.00 85.31 325 LEU A C 1
ATOM 2616 O O . LEU A 1 325 ? -15.376 11.748 11.353 1.00 85.31 325 LEU A O 1
ATOM 2620 N N . SER A 1 326 ? -15.247 13.657 12.521 1.00 80.50 326 SER A N 1
ATOM 2621 C CA . SER A 1 326 ? -13.787 13.625 12.664 1.00 80.50 326 SER A CA 1
ATOM 2622 C C . SER A 1 326 ? -13.283 12.363 13.378 1.00 80.50 326 SER A C 1
ATOM 2624 O O . SER A 1 326 ? -12.339 11.719 12.920 1.00 80.50 326 SER A O 1
ATOM 2626 N N . MET A 1 327 ? -13.968 11.943 14.446 1.00 83.38 327 MET A N 1
ATOM 2627 C CA . MET A 1 327 ? -13.713 10.673 15.132 1.00 83.38 327 MET A CA 1
ATOM 2628 C C . MET A 1 327 ? -13.822 9.481 14.178 1.00 83.38 327 MET A C 1
ATOM 2630 O O . MET A 1 327 ? -12.985 8.587 14.242 1.00 83.38 327 MET A O 1
ATOM 2634 N N . SER A 1 328 ? -14.812 9.486 13.278 1.00 86.00 328 SER A N 1
ATOM 2635 C CA . SER A 1 328 ? -14.996 8.421 12.282 1.00 86.00 328 SER A CA 1
ATOM 2636 C C . SER A 1 328 ? -13.791 8.305 11.341 1.00 86.00 328 SER A C 1
ATOM 2638 O O . SER A 1 328 ? -13.343 7.199 11.049 1.00 86.00 328 SER A O 1
ATOM 2640 N N . GLY A 1 329 ? -13.226 9.440 10.918 1.00 82.00 329 GLY A N 1
ATOM 2641 C CA . GLY A 1 329 ? -12.040 9.484 10.060 1.00 82.00 329 GLY A CA 1
ATOM 2642 C C . GLY A 1 329 ? -10.817 8.830 10.702 1.00 82.00 329 GLY A C 1
ATOM 2643 O O . GLY A 1 329 ? -10.137 8.009 10.088 1.00 82.00 329 GLY A O 1
ATOM 2644 N N . TYR A 1 330 ? -10.575 9.131 11.977 1.00 83.19 330 TYR A N 1
ATOM 2645 C CA . TYR A 1 330 ? -9.395 8.652 12.697 1.00 83.19 330 TYR A CA 1
ATOM 2646 C C . TYR A 1 330 ? -9.522 7.236 13.280 1.00 83.19 330 TYR A C 1
ATOM 2648 O O . TYR A 1 330 ? -8.548 6.753 13.854 1.00 83.19 330 TYR A O 1
ATOM 2656 N N . LEU A 1 331 ? -10.663 6.547 13.138 1.00 85.62 331 LEU A N 1
ATOM 2657 C CA . LEU A 1 331 ? -10.882 5.206 13.711 1.00 85.62 331 LEU A CA 1
ATOM 2658 C C . LEU A 1 331 ? -9.769 4.214 13.360 1.00 85.62 331 LEU A C 1
ATOM 2660 O O . LEU A 1 331 ? -9.249 3.543 14.253 1.00 85.62 331 LEU A O 1
ATOM 2664 N N . PHE A 1 332 ? -9.395 4.162 12.079 1.00 83.75 332 PHE A N 1
ATOM 2665 C CA . PHE A 1 332 ? -8.337 3.292 11.567 1.00 83.75 332 PHE A CA 1
ATOM 2666 C C . PHE A 1 332 ? -7.020 3.502 12.333 1.00 83.75 332 PHE A C 1
ATOM 2668 O O . PHE A 1 332 ? -6.518 2.591 12.993 1.00 83.75 332 PHE A O 1
ATOM 2675 N N . VAL A 1 333 ? -6.508 4.735 12.311 1.00 84.56 333 VAL A N 1
ATOM 2676 C CA . VAL A 1 333 ? -5.228 5.095 12.936 1.00 84.56 333 VAL A CA 1
ATOM 2677 C C . VAL A 1 333 ? -5.298 4.928 14.453 1.00 84.56 333 VAL A C 1
ATOM 2679 O O . VAL A 1 333 ? -4.381 4.395 15.066 1.00 84.56 333 VAL A O 1
ATOM 2682 N N . LYS A 1 334 ? -6.409 5.320 15.080 1.00 86.88 334 LYS A N 1
ATOM 2683 C CA . LYS A 1 334 ? -6.520 5.345 16.542 1.00 86.88 334 LYS A CA 1
ATOM 2684 C C . LYS A 1 334 ? -6.656 3.975 17.163 1.00 86.88 334 LYS A C 1
ATOM 2686 O O . LYS A 1 334 ? -6.078 3.734 18.216 1.00 86.88 334 LYS A O 1
ATOM 2691 N N . ARG A 1 335 ? -7.375 3.062 16.521 1.00 89.19 335 ARG A N 1
ATOM 2692 C CA . ARG A 1 335 ? -7.489 1.688 17.012 1.00 89.19 335 ARG A CA 1
ATOM 2693 C C . ARG A 1 335 ? -6.137 0.974 16.958 1.00 89.19 335 ARG A C 1
ATOM 2695 O O . ARG A 1 335 ? -5.754 0.338 17.938 1.00 89.19 335 ARG A O 1
ATOM 2702 N N . LYS A 1 336 ? -5.400 1.175 15.860 1.00 90.75 336 LYS A N 1
ATOM 2703 C CA . LYS A 1 336 ? -4.005 0.755 15.695 1.00 90.75 336 LYS A CA 1
ATOM 2704 C C . LYS A 1 336 ? -3.106 1.359 16.776 1.00 90.75 336 LYS A C 1
ATOM 2706 O O . LYS A 1 336 ? -2.344 0.645 17.423 1.00 90.75 336 LYS A O 1
ATOM 2711 N N . ASP A 1 337 ? -3.224 2.662 17.011 1.00 88.12 337 ASP A N 1
ATOM 2712 C CA . ASP A 1 337 ? -2.356 3.349 17.958 1.00 88.12 337 ASP A CA 1
ATOM 2713 C C . ASP A 1 337 ? -2.606 2.946 19.407 1.00 88.12 337 ASP A C 1
ATOM 2715 O O . ASP A 1 337 ? -1.657 2.709 20.150 1.00 88.12 337 ASP A O 1
ATOM 2719 N N . MET A 1 338 ? -3.875 2.805 19.789 1.00 91.31 338 MET A N 1
ATOM 2720 C CA . MET A 1 338 ? -4.256 2.311 21.107 1.00 91.31 338 MET A CA 1
ATOM 2721 C C . MET A 1 338 ? -3.765 0.883 21.336 1.00 91.31 338 MET A C 1
ATOM 2723 O O . MET A 1 338 ? -3.428 0.542 22.466 1.00 91.31 338 MET A O 1
ATOM 2727 N N . PHE A 1 339 ? -3.730 0.041 20.300 1.00 92.56 339 PHE A N 1
ATOM 2728 C CA . PHE A 1 339 ? -3.146 -1.292 20.419 1.00 92.56 339 PHE A CA 1
ATOM 2729 C C . PHE A 1 339 ? -1.656 -1.217 20.755 1.00 92.56 339 PHE A C 1
ATOM 2731 O O . PHE A 1 339 ? -1.232 -1.809 21.743 1.00 92.56 339 PHE A O 1
ATOM 2738 N N . ARG A 1 340 ? -0.892 -0.412 20.011 1.00 89.62 340 ARG A N 1
ATOM 2739 C CA . ARG A 1 340 ? 0.549 -0.213 20.245 1.00 89.62 340 ARG A CA 1
ATOM 2740 C C . ARG A 1 340 ? 0.871 0.421 21.594 1.00 89.62 340 ARG A C 1
ATOM 2742 O O . ARG A 1 340 ? 1.846 0.054 22.236 1.00 89.62 340 ARG A O 1
ATOM 2749 N N . ASP A 1 341 ? -0.001 1.297 22.084 1.00 88.94 341 ASP A N 1
ATOM 2750 C CA . ASP A 1 341 ? 0.113 1.871 23.430 1.00 88.94 341 ASP A CA 1
ATOM 2751 C C . ASP A 1 341 ? -0.274 0.872 24.544 1.00 88.94 341 ASP A C 1
ATOM 2753 O O . ASP A 1 341 ? -0.364 1.244 25.717 1.00 88.94 341 ASP A O 1
ATOM 2757 N N . ALA A 1 342 ? -0.560 -0.389 24.192 1.00 91.19 342 ALA A N 1
ATOM 2758 C CA . ALA A 1 342 ? -1.107 -1.420 25.073 1.00 91.19 342 ALA A CA 1
ATOM 2759 C C . ALA A 1 342 ? -2.403 -0.983 25.790 1.00 91.19 342 ALA A C 1
ATOM 2761 O O . ALA A 1 342 ? -2.760 -1.503 26.853 1.00 91.19 342 ALA A O 1
ATOM 2762 N N . VAL A 1 343 ? -3.122 -0.016 25.212 1.00 93.19 343 VAL A N 1
ATOM 2763 C CA . VAL A 1 343 ? -4.420 0.462 25.692 1.00 93.19 343 VAL A CA 1
ATOM 2764 C C . VAL A 1 343 ? -5.526 -0.460 25.202 1.00 93.19 343 VAL A C 1
ATOM 2766 O O . VAL A 1 343 ? -6.377 -0.848 25.995 1.00 93.19 343 VAL A O 1
ATOM 2769 N N . PHE A 1 344 ? -5.507 -0.835 23.924 1.00 94.19 344 PHE A N 1
ATOM 2770 C CA . PHE A 1 344 ? -6.474 -1.744 23.320 1.00 94.19 344 PHE A CA 1
ATOM 2771 C C . PHE A 1 344 ? -5.887 -3.146 23.149 1.00 94.19 344 PHE A C 1
ATOM 2773 O O . PHE A 1 344 ? -4.777 -3.296 22.652 1.00 94.19 344 PHE A O 1
ATOM 2780 N N . LYS A 1 345 ? -6.642 -4.187 23.508 1.00 94.31 345 LYS A N 1
ATOM 2781 C CA . LYS A 1 345 ? -6.255 -5.579 23.241 1.00 94.31 345 LYS A CA 1
ATOM 2782 C C . LYS A 1 345 ? -7.447 -6.525 23.270 1.00 94.31 345 LYS A C 1
ATOM 2784 O O . LYS A 1 345 ? -8.504 -6.189 23.805 1.00 94.31 345 LYS A O 1
ATOM 2789 N N . CYS A 1 346 ? -7.222 -7.739 22.784 1.00 94.38 346 CYS A N 1
ATOM 2790 C CA . CYS A 1 346 ? -8.145 -8.863 22.881 1.00 94.38 346 CYS A CA 1
ATOM 2791 C C . CYS A 1 346 ? -7.567 -9.976 23.769 1.00 94.38 346 CYS A C 1
ATOM 2793 O O . CYS A 1 346 ? -6.355 -10.191 23.810 1.00 94.38 346 CYS A O 1
ATOM 2795 N N . ARG A 1 347 ? -8.426 -10.673 24.521 1.00 91.75 347 ARG A N 1
ATOM 2796 C CA . ARG A 1 347 ? -8.068 -11.838 25.346 1.00 91.75 347 ARG A CA 1
ATOM 2797 C C . ARG A 1 347 ? -8.542 -13.122 24.674 1.00 91.75 347 ARG A C 1
ATOM 2799 O O . ARG A 1 347 ? -9.742 -13.345 24.530 1.00 91.75 347 ARG A O 1
ATOM 2806 N N . GLY A 1 348 ? -7.591 -14.003 24.371 1.00 91.31 348 GLY A N 1
ATOM 2807 C CA . GLY A 1 348 ? -7.875 -15.287 23.733 1.00 91.31 348 GLY A CA 1
ATOM 2808 C C . GLY A 1 348 ? -8.524 -15.123 22.359 1.00 91.31 348 GLY A C 1
ATOM 2809 O O . GLY A 1 348 ? -8.455 -14.054 21.759 1.00 91.31 348 GLY A O 1
ATOM 2810 N N . PHE A 1 349 ? -9.174 -16.188 21.896 1.00 93.62 349 PHE A N 1
ATOM 2811 C CA . PHE A 1 349 ? -9.850 -16.225 20.602 1.00 93.62 349 PHE A CA 1
ATOM 2812 C C . PHE A 1 349 ? -11.351 -16.445 20.779 1.00 93.62 349 PHE A C 1
ATOM 2814 O O . PHE A 1 349 ? -11.784 -17.103 21.730 1.00 93.62 349 PHE A O 1
ATOM 2821 N N . ALA A 1 350 ? -12.143 -15.870 19.884 1.00 93.62 350 ALA A N 1
ATOM 2822 C CA . ALA A 1 350 ? -13.587 -16.018 19.831 1.00 93.62 350 ALA A CA 1
ATOM 2823 C C . ALA A 1 350 ? -14.001 -17.061 18.786 1.00 93.62 350 ALA A C 1
ATOM 2825 O O . ALA A 1 350 ? -13.342 -17.246 17.764 1.00 93.62 350 ALA A O 1
ATOM 2826 N N . ASP A 1 351 ? -15.126 -17.728 19.042 1.00 92.06 351 ASP A N 1
ATOM 2827 C CA . ASP A 1 351 ? -15.807 -18.529 18.027 1.00 92.06 351 ASP A CA 1
ATOM 2828 C C . ASP A 1 351 ? -16.508 -17.602 17.021 1.00 92.06 351 ASP A C 1
ATOM 2830 O O . ASP A 1 351 ? -17.049 -16.567 17.410 1.00 92.06 351 ASP A O 1
ATOM 2834 N N . PHE A 1 352 ? -16.558 -17.983 15.742 1.00 89.81 352 PHE A N 1
ATOM 2835 C CA . PHE A 1 352 ? -17.205 -17.186 14.687 1.00 89.81 352 PHE A CA 1
ATOM 2836 C C . PHE A 1 352 ? -18.709 -16.953 14.905 1.00 89.81 352 PHE A C 1
ATOM 2838 O O . PHE A 1 352 ? -19.297 -16.105 14.241 1.00 89.81 352 PHE A O 1
ATOM 2845 N N . SER A 1 353 ? -19.358 -17.716 15.790 1.00 90.50 353 SER A N 1
ATOM 2846 C CA . SER A 1 353 ? -20.756 -17.495 16.169 1.00 90.50 353 SER A CA 1
ATOM 2847 C C . SER A 1 353 ? -20.952 -16.345 17.159 1.00 90.50 353 SER A C 1
ATOM 2849 O O . SER A 1 353 ? -22.087 -15.901 17.340 1.00 90.50 353 SER A O 1
ATOM 2851 N N . VAL A 1 354 ? -19.881 -15.866 17.800 1.00 94.19 354 VAL A N 1
ATOM 2852 C CA . VAL A 1 354 ? -19.920 -14.700 18.686 1.00 94.19 354 VAL A CA 1
ATOM 2853 C C . VAL A 1 354 ? -19.914 -13.441 17.826 1.00 94.19 354 VAL A C 1
ATOM 2855 O O . VAL A 1 354 ? -19.077 -13.300 16.939 1.00 94.19 354 VAL A O 1
ATOM 2858 N N . SER A 1 355 ? -20.862 -12.534 18.069 1.00 93.12 355 SER A N 1
ATOM 2859 C CA . SER A 1 355 ? -20.943 -11.286 17.310 1.00 93.12 355 SER A CA 1
ATOM 2860 C C . SER A 1 355 ? -19.853 -10.295 17.727 1.00 93.12 355 SER A C 1
ATOM 2862 O O . SER A 1 355 ? -19.375 -10.315 18.861 1.00 93.12 355 SER A O 1
ATOM 2864 N N . GLU A 1 356 ? -19.504 -9.375 16.829 1.00 93.38 356 GLU A N 1
ATOM 2865 C CA . GLU A 1 356 ? -18.541 -8.301 17.106 1.00 93.38 356 GLU A CA 1
ATOM 2866 C C . GLU A 1 356 ? -19.008 -7.437 18.292 1.00 93.38 356 GLU A C 1
ATOM 2868 O O . GLU A 1 356 ? -18.226 -7.144 19.195 1.00 93.38 356 GLU A O 1
ATOM 2873 N N . GLU A 1 357 ? -20.310 -7.127 18.365 1.00 91.25 357 GLU A N 1
ATOM 2874 C CA . GLU A 1 357 ? -20.928 -6.427 19.500 1.00 91.25 357 GLU A CA 1
ATOM 2875 C C . GLU A 1 357 ? -20.762 -7.212 20.817 1.00 91.25 357 GLU A C 1
ATOM 2877 O O . GLU A 1 357 ? -20.422 -6.622 21.847 1.00 91.25 357 GLU A O 1
ATOM 2882 N N . ASP A 1 358 ? -20.933 -8.537 20.807 1.00 92.94 358 ASP A N 1
ATOM 2883 C CA . ASP A 1 358 ? -20.748 -9.377 21.999 1.00 92.94 358 ASP A CA 1
ATOM 2884 C C . ASP A 1 358 ? -19.274 -9.454 22.430 1.00 92.94 358 ASP A C 1
ATOM 2886 O O . ASP A 1 358 ? -18.983 -9.397 23.627 1.00 92.94 358 ASP A O 1
ATOM 2890 N N . ILE A 1 359 ? -18.325 -9.525 21.489 1.00 94.56 359 ILE A N 1
ATOM 2891 C CA . ILE A 1 359 ? -16.882 -9.485 21.794 1.00 94.56 359 ILE A CA 1
ATOM 2892 C C . ILE A 1 359 ? -16.516 -8.188 22.516 1.00 94.56 359 ILE A C 1
ATOM 2894 O O . ILE A 1 359 ? -15.805 -8.208 23.528 1.00 94.56 359 ILE A O 1
ATOM 2898 N N . MET A 1 360 ? -17.017 -7.061 22.013 1.00 92.75 360 MET A N 1
ATOM 2899 C CA . MET A 1 360 ? -16.728 -5.752 22.585 1.00 92.75 360 MET A CA 1
ATOM 2900 C C . MET A 1 360 ? -17.425 -5.550 23.938 1.00 92.75 360 MET A C 1
ATOM 2902 O O . MET A 1 360 ? -16.814 -5.069 24.891 1.00 92.75 360 MET A O 1
ATOM 2906 N N . THR A 1 361 ? -18.697 -5.937 24.066 1.00 89.00 361 THR A N 1
ATOM 2907 C CA . THR A 1 361 ? -19.484 -5.705 25.294 1.00 89.00 361 THR A CA 1
ATOM 2908 C C . THR A 1 361 ? -19.183 -6.694 26.419 1.00 89.00 361 THR A C 1
ATOM 2910 O O . THR A 1 361 ? -19.319 -6.338 27.590 1.00 89.00 361 THR A O 1
ATOM 2913 N N . SER A 1 362 ? -18.735 -7.912 26.101 1.00 89.44 362 SER A N 1
ATOM 2914 C CA . SER A 1 362 ? -18.286 -8.893 27.100 1.00 89.44 362 SER A CA 1
ATOM 2915 C C . SER A 1 362 ? -16.930 -8.551 27.725 1.00 89.44 362 SER A C 1
ATOM 2917 O O . SER A 1 362 ? -16.544 -9.168 28.721 1.00 89.44 362 SER A O 1
ATOM 2919 N N . GLY A 1 363 ? -16.203 -7.579 27.161 1.00 88.31 363 GLY A N 1
ATOM 2920 C CA . GLY A 1 363 ? -14.834 -7.267 27.561 1.00 88.31 363 GLY A CA 1
ATOM 2921 C C . GLY A 1 363 ? -13.836 -8.342 27.124 1.00 88.31 363 GLY A C 1
ATOM 2922 O O . GLY A 1 363 ? -12.818 -8.543 27.790 1.00 88.31 363 GLY A O 1
ATOM 2923 N N . GLN A 1 364 ? -14.118 -9.059 26.031 1.00 94.19 364 GLN A N 1
ATOM 2924 C CA . GLN A 1 364 ? -13.123 -9.918 25.393 1.00 94.19 364 GLN A CA 1
ATOM 2925 C C . GLN A 1 364 ? -12.106 -9.084 24.610 1.00 94.19 364 GLN A C 1
ATOM 2927 O O . GLN A 1 364 ? -10.914 -9.377 24.675 1.00 94.19 364 GLN A O 1
ATOM 2932 N N . CYS A 1 365 ? -12.562 -8.029 23.935 1.00 95.62 365 CYS A N 1
ATOM 2933 C CA . CYS A 1 365 ? -11.718 -6.990 23.351 1.00 95.62 365 CYS A CA 1
ATOM 2934 C C . CYS A 1 365 ? -12.086 -5.622 23.923 1.00 95.62 365 CYS A C 1
ATOM 2936 O O . CYS A 1 365 ? -13.243 -5.375 24.255 1.00 95.62 365 CYS A O 1
ATOM 2938 N N . GLY A 1 366 ? -11.107 -4.729 24.044 1.00 94.88 366 GLY A N 1
ATOM 2939 C CA . GLY A 1 366 ? -11.324 -3.395 24.594 1.00 94.88 366 GLY A CA 1
ATOM 2940 C C . GLY A 1 366 ? -10.116 -2.866 25.345 1.00 94.88 366 GLY A C 1
ATOM 2941 O O . GLY A 1 366 ? -8.990 -3.335 25.176 1.00 94.88 366 GLY A O 1
ATOM 2942 N N . CYS A 1 367 ? -10.372 -1.914 26.237 1.00 94.50 367 CYS A N 1
ATOM 2943 C CA . CYS A 1 367 ? -9.370 -1.384 27.158 1.00 94.50 367 CYS A CA 1
ATOM 2944 C C . CYS A 1 367 ? -9.328 -2.204 28.450 1.00 94.50 367 CYS A C 1
ATOM 2946 O O . CYS A 1 367 ? -9.642 -1.719 29.531 1.00 94.50 367 CYS A O 1
ATOM 2948 N N . LEU A 1 368 ? -8.991 -3.490 28.321 1.00 91.94 368 LEU A N 1
ATOM 2949 C CA . LEU A 1 368 ? -9.297 -4.535 29.312 1.00 91.94 368 LEU A CA 1
ATOM 2950 C C . LEU A 1 368 ? -8.586 -4.415 30.668 1.00 91.94 368 LEU A C 1
ATOM 2952 O O . LEU A 1 368 ? -8.940 -5.132 31.608 1.00 91.94 368 LEU A O 1
ATOM 2956 N N . ASP A 1 369 ? -7.563 -3.571 30.746 1.00 90.94 369 ASP A N 1
ATOM 2957 C CA . ASP A 1 369 ? -6.769 -3.336 31.954 1.00 90.94 369 ASP A CA 1
ATOM 2958 C C . ASP A 1 369 ? -7.030 -1.944 32.561 1.00 90.94 369 ASP A C 1
ATOM 2960 O O . ASP A 1 369 ? -6.291 -1.514 33.443 1.00 90.94 369 ASP A O 1
ATOM 2964 N N . TYR A 1 370 ? -8.066 -1.243 32.091 1.00 91.88 370 TYR A N 1
ATOM 2965 C CA . TYR A 1 370 ? -8.411 0.114 32.506 1.00 91.88 370 TYR A CA 1
ATOM 2966 C C . TYR A 1 370 ? -9.800 0.125 33.147 1.00 91.88 370 TYR A C 1
ATOM 2968 O O . TYR A 1 370 ? -10.773 -0.322 32.535 1.00 91.88 370 TYR A O 1
ATOM 2976 N N . ASP A 1 371 ? -9.914 0.668 34.360 1.00 90.75 371 ASP A N 1
ATOM 2977 C CA . ASP A 1 371 ? -11.223 0.948 34.957 1.00 90.75 371 ASP A CA 1
ATOM 2978 C C . ASP A 1 371 ? -11.750 2.293 34.440 1.00 90.75 371 ASP A C 1
ATOM 2980 O O . ASP A 1 371 ? -11.266 3.366 34.798 1.00 90.75 371 ASP A O 1
ATOM 2984 N N . LEU A 1 372 ? -12.731 2.244 33.541 1.00 90.62 372 LEU A N 1
ATOM 2985 C CA . LEU A 1 372 ? -13.308 3.452 32.942 1.00 90.62 372 LEU A CA 1
ATOM 2986 C C . LEU A 1 372 ? -14.467 4.024 33.767 1.00 90.62 372 LEU A C 1
ATOM 2988 O O . LEU A 1 372 ? -14.842 5.186 33.578 1.00 90.62 372 LEU A O 1
ATOM 2992 N N . HIS A 1 373 ? -15.015 3.241 34.697 1.00 88.62 373 HIS A N 1
ATOM 2993 C CA . HIS A 1 373 ? -16.156 3.634 35.519 1.00 88.62 373 HIS A CA 1
ATOM 2994 C C . HIS A 1 373 ? -15.715 4.388 36.773 1.00 88.62 373 HIS A C 1
ATOM 2996 O O . HIS A 1 373 ? -16.359 5.362 37.161 1.00 88.62 373 HIS A O 1
ATOM 3002 N N . GLU A 1 374 ? -14.597 3.982 37.374 1.00 87.19 374 GLU A N 1
ATOM 3003 C CA . GLU A 1 374 ? -14.023 4.611 38.564 1.00 87.19 374 GLU A CA 1
ATOM 3004 C C . GLU A 1 374 ? -12.568 5.054 38.312 1.00 87.19 374 GLU A C 1
ATOM 3006 O O . GLU A 1 374 ? -12.037 4.898 37.217 1.00 87.19 374 GLU A O 1
ATOM 3011 N N . GLY A 1 375 ? -11.926 5.716 39.281 1.00 91.12 375 GLY A N 1
ATOM 3012 C CA . GLY A 1 375 ? -10.495 6.063 39.200 1.00 91.12 375 GLY A CA 1
ATOM 3013 C C . GLY A 1 375 ? -10.085 6.978 38.033 1.00 91.12 375 GLY A C 1
ATOM 3014 O O . GLY A 1 375 ? -10.910 7.637 37.421 1.00 91.12 375 GLY A O 1
ATOM 3015 N N . ASP A 1 376 ? -8.791 7.056 37.727 1.00 94.25 376 ASP A N 1
ATOM 3016 C CA . ASP A 1 376 ? -8.249 7.985 36.717 1.00 94.25 376 ASP A CA 1
ATOM 3017 C C . ASP A 1 376 ? -7.822 7.295 35.409 1.00 94.25 376 ASP A C 1
ATOM 3019 O O . ASP A 1 376 ? -7.254 7.937 34.526 1.00 94.25 376 ASP A O 1
ATOM 3023 N N . ASP A 1 377 ? -8.092 5.998 35.246 1.00 93.75 377 ASP A N 1
ATOM 3024 C CA . ASP A 1 377 ? -7.634 5.236 34.076 1.00 93.75 377 ASP A CA 1
ATOM 3025 C C . ASP A 1 377 ? -8.259 5.729 32.763 1.00 93.75 377 ASP A C 1
ATOM 3027 O O . ASP A 1 377 ? -7.587 5.729 31.727 1.00 93.75 377 ASP A O 1
ATOM 3031 N N . TYR A 1 378 ? -9.477 6.279 32.807 1.00 93.56 378 TYR A N 1
ATOM 3032 C CA . TYR A 1 378 ? -10.086 6.948 31.655 1.00 93.56 378 TYR A CA 1
ATOM 3033 C C . TYR A 1 378 ? -9.223 8.096 31.107 1.00 93.56 378 TYR A C 1
ATOM 3035 O O . TYR A 1 378 ? -9.261 8.345 29.908 1.00 93.56 378 TYR A O 1
ATOM 3043 N N . LYS A 1 379 ? -8.408 8.774 31.936 1.00 92.44 379 LYS A N 1
ATOM 3044 C CA . LYS A 1 379 ? -7.521 9.863 31.487 1.00 92.44 379 LYS A CA 1
ATOM 3045 C C . LYS A 1 379 ? -6.406 9.342 30.586 1.00 92.44 379 LYS A C 1
ATOM 3047 O O . LYS A 1 379 ? -6.011 10.035 29.652 1.00 92.44 379 LYS A O 1
ATOM 3052 N N . LYS A 1 380 ? -5.911 8.124 30.836 1.00 90.31 380 LYS A N 1
ATOM 3053 C CA . LYS A 1 380 ? -4.900 7.477 29.984 1.00 90.31 380 LYS A CA 1
ATOM 3054 C C . LYS A 1 380 ? -5.496 7.090 28.637 1.00 90.31 380 LYS A C 1
ATOM 3056 O O . LYS A 1 380 ? -4.930 7.444 27.612 1.00 90.31 380 LYS A O 1
ATOM 3061 N N . VAL A 1 381 ? -6.664 6.444 28.646 1.00 91.31 381 VAL A N 1
ATOM 3062 C CA . VAL A 1 381 ? -7.398 6.096 27.417 1.00 91.31 381 VAL A CA 1
ATOM 3063 C C . VAL A 1 381 ? -7.753 7.346 26.618 1.00 91.31 381 VAL A C 1
ATOM 3065 O O . VAL A 1 381 ? -7.533 7.393 25.412 1.00 91.31 381 VAL A O 1
ATOM 3068 N N . TRP A 1 382 ? -8.254 8.376 27.301 1.00 88.81 382 TRP A N 1
ATOM 3069 C CA . TRP A 1 382 ? -8.537 9.675 26.709 1.00 88.81 382 TRP A CA 1
ATOM 3070 C C . TRP A 1 382 ? -7.290 10.248 26.039 1.00 88.81 382 TRP A C 1
ATOM 3072 O O . TRP A 1 382 ? -7.337 10.554 24.858 1.00 88.81 382 TRP A O 1
ATOM 3082 N N . THR A 1 383 ? -6.158 10.294 26.747 1.00 86.44 383 THR A N 1
ATOM 3083 C CA . THR A 1 383 ? -4.890 10.812 26.208 1.00 86.44 383 THR A CA 1
ATOM 3084 C C . THR A 1 383 ? -4.413 10.020 24.989 1.00 86.44 383 THR A C 1
ATOM 3086 O O . THR A 1 383 ? -4.023 10.626 23.994 1.00 86.44 383 THR A O 1
ATOM 3089 N N . ALA A 1 384 ? -4.478 8.685 25.035 1.00 84.19 384 ALA A N 1
ATOM 3090 C CA . ALA A 1 384 ? -4.100 7.824 23.913 1.00 84.19 384 ALA A CA 1
ATOM 3091 C C . ALA A 1 384 ? -4.953 8.118 22.668 1.00 84.19 384 ALA A C 1
ATOM 3093 O O . ALA A 1 384 ? -4.447 8.225 21.550 1.00 84.19 384 ALA A O 1
ATOM 3094 N N . PHE A 1 385 ? -6.252 8.348 22.865 1.00 79.44 385 PHE A N 1
ATOM 3095 C CA . PHE A 1 385 ? -7.140 8.726 21.778 1.00 79.44 385 PHE A CA 1
ATOM 3096 C C . PHE A 1 385 ? -6.918 10.181 21.301 1.00 79.44 385 PHE A C 1
ATOM 3098 O O . PHE A 1 385 ? -6.836 10.424 20.096 1.00 79.44 385 PHE A O 1
ATOM 3105 N N . THR A 1 386 ? -6.749 11.159 22.193 1.00 79.50 386 THR A N 1
ATOM 3106 C CA . THR A 1 386 ? -6.659 12.591 21.837 1.00 79.50 386 THR A CA 1
ATOM 3107 C C . THR A 1 386 ? -5.254 13.080 21.485 1.00 79.50 386 THR A C 1
ATOM 3109 O O . THR A 1 386 ? -5.085 14.240 21.134 1.00 79.50 386 THR A O 1
ATOM 3112 N N . SER A 1 387 ? -4.229 12.229 21.530 1.00 68.81 387 SER A N 1
ATOM 3113 C CA . SER A 1 387 ? -2.819 12.592 21.275 1.00 68.81 387 SER A CA 1
ATOM 3114 C C . SER A 1 387 ? -2.546 13.306 19.940 1.00 68.81 387 SER A C 1
ATOM 3116 O O . SER A 1 387 ? -1.600 14.080 19.844 1.00 68.81 387 SER A O 1
ATOM 3118 N N . PHE A 1 388 ? -3.397 13.094 18.932 1.00 60.97 388 PHE A N 1
ATOM 3119 C CA . PHE A 1 388 ? -3.309 13.721 17.602 1.00 60.97 388 PHE A CA 1
ATOM 3120 C C . PHE A 1 388 ? -4.535 14.580 17.273 1.00 60.97 388 PHE A C 1
ATOM 3122 O O . PHE A 1 388 ? -4.732 14.977 16.128 1.00 60.97 388 PHE A O 1
ATOM 3129 N N . TYR A 1 389 ? -5.394 14.822 18.265 1.00 66.69 389 TYR A N 1
ATOM 3130 C CA . TYR A 1 389 ? -6.663 15.497 18.069 1.00 66.69 389 TYR A CA 1
ATOM 3131 C C . TYR A 1 389 ? -6.957 16.461 19.211 1.00 66.69 389 TYR A C 1
ATOM 3133 O O . TYR A 1 389 ? -7.147 16.058 20.358 1.00 66.69 389 TYR A O 1
ATOM 3141 N N . THR A 1 390 ? -7.048 17.745 18.890 1.00 66.06 390 THR A N 1
ATOM 3142 C CA . THR A 1 390 ? -7.479 18.762 19.844 1.00 66.06 390 THR A CA 1
ATOM 3143 C C . THR A 1 390 ? -8.965 19.016 19.676 1.00 66.06 390 THR A C 1
ATOM 3145 O O . THR A 1 390 ? -9.419 19.439 18.614 1.00 66.06 390 THR A O 1
ATOM 3148 N N . PHE A 1 391 ? -9.720 18.797 20.744 1.00 73.44 391 PHE A N 1
ATOM 3149 C CA . PHE A 1 391 ? -11.080 19.299 20.833 1.00 73.44 391 PHE A CA 1
ATOM 3150 C C . PHE A 1 391 ? -11.046 20.776 21.220 1.00 73.44 391 PHE A C 1
ATOM 3152 O O . PHE A 1 391 ? -10.343 21.156 22.154 1.00 73.44 391 PHE A O 1
ATOM 3159 N N . ASP A 1 392 ? -11.823 21.606 20.524 1.00 76.12 392 ASP A N 1
ATOM 3160 C CA . ASP A 1 392 ? -11.923 23.035 20.850 1.00 76.12 392 ASP A CA 1
ATOM 3161 C C . ASP A 1 392 ? -12.884 23.301 22.015 1.00 76.12 392 ASP A C 1
ATOM 3163 O O . ASP A 1 392 ? -12.957 24.421 22.523 1.00 76.12 392 ASP A O 1
ATOM 3167 N N . GLN A 1 393 ? -13.623 22.270 22.425 1.00 82.75 393 GLN A N 1
ATOM 3168 C CA . GLN A 1 393 ? -14.492 22.278 23.590 1.00 82.75 393 GLN A CA 1
ATOM 3169 C C . GLN A 1 393 ? -13.836 21.553 24.762 1.00 82.75 393 GLN A C 1
ATOM 3171 O O . GLN A 1 393 ? -13.157 20.538 24.596 1.00 82.75 393 GLN A O 1
ATOM 3176 N N . GLU A 1 394 ? -14.076 22.072 25.960 1.00 85.62 394 GLU A N 1
ATOM 3177 C CA . GLU A 1 394 ? -13.735 21.381 27.195 1.00 85.62 394 GLU A CA 1
ATOM 3178 C C . GLU A 1 394 ? -14.808 20.334 27.502 1.00 85.62 394 GLU A C 1
ATOM 3180 O O . GLU A 1 394 ? -16.002 20.619 27.415 1.00 85.62 394 GLU A O 1
ATOM 3185 N N . PHE A 1 395 ? -14.378 19.139 27.901 1.00 89.81 395 PHE A N 1
ATOM 3186 C CA . PHE A 1 395 ? -15.273 18.088 28.374 1.00 89.81 395 PHE A CA 1
ATOM 3187 C C . PHE A 1 395 ? -15.176 17.951 29.884 1.00 89.81 395 PHE A C 1
ATOM 3189 O O . PHE A 1 395 ? -14.094 18.012 30.475 1.00 89.81 395 PHE A O 1
ATOM 3196 N N . THR A 1 396 ? -16.317 17.704 30.512 1.00 93.62 396 THR A N 1
ATOM 3197 C CA . THR A 1 396 ? -16.369 17.270 31.905 1.00 93.62 396 THR A CA 1
ATOM 3198 C C . THR A 1 396 ? -15.716 15.895 32.069 1.00 93.62 396 THR A C 1
ATOM 3200 O O . THR A 1 396 ? -15.577 15.123 31.118 1.00 93.62 396 THR A O 1
ATOM 3203 N N . GLU A 1 397 ? -15.331 15.547 33.300 1.00 92.19 397 GLU A N 1
ATOM 3204 C CA . GLU A 1 397 ? -14.787 14.213 33.590 1.00 92.19 397 GLU A CA 1
ATOM 3205 C C . GLU A 1 397 ? -15.756 13.089 33.203 1.00 92.19 397 GLU A C 1
ATOM 3207 O O . GLU A 1 397 ? -15.325 12.065 32.680 1.00 92.19 397 GLU A O 1
ATOM 3212 N N . GLU A 1 398 ? -17.058 13.304 33.396 1.00 92.00 398 GLU A N 1
ATOM 3213 C CA . GLU A 1 398 ? -18.096 12.342 33.024 1.00 92.00 398 GLU A CA 1
ATOM 3214 C C . GLU A 1 398 ? -18.180 12.146 31.505 1.00 92.00 398 GLU A C 1
ATOM 3216 O O . GLU A 1 398 ? -18.220 11.018 31.018 1.00 92.00 398 GLU A O 1
ATOM 3221 N N . GLU A 1 399 ? -18.139 13.232 30.731 1.00 92.25 399 GLU A N 1
ATOM 3222 C CA . GLU A 1 399 ? -18.135 13.153 29.268 1.00 92.25 399 GLU A CA 1
ATOM 3223 C C . GLU A 1 399 ? -16.881 12.443 28.754 1.00 92.25 399 GLU A C 1
ATOM 3225 O O . GLU A 1 399 ? -16.991 11.538 27.929 1.00 92.25 399 GLU A O 1
ATOM 3230 N N . MET A 1 400 ? -15.699 12.768 29.291 1.00 91.94 400 MET A N 1
ATOM 3231 C CA . MET A 1 400 ? -14.455 12.080 28.929 1.00 91.94 400 MET A CA 1
ATOM 3232 C C . MET A 1 400 ? -14.521 10.575 29.215 1.00 91.94 400 MET A C 1
ATOM 3234 O O . MET A 1 400 ? -14.056 9.781 28.396 1.00 91.94 400 MET A O 1
ATOM 3238 N N . ARG A 1 401 ? -15.128 10.158 30.336 1.00 91.81 401 ARG A N 1
ATOM 3239 C CA . ARG A 1 401 ? -15.355 8.733 30.632 1.00 91.81 401 ARG A CA 1
ATOM 3240 C C . ARG A 1 401 ? -16.260 8.078 29.605 1.00 91.81 401 ARG A C 1
ATOM 3242 O O . ARG A 1 401 ? -15.926 7.005 29.107 1.00 91.81 401 ARG A O 1
ATOM 3249 N N . ILE A 1 402 ? -17.388 8.708 29.274 1.00 89.94 402 ILE A N 1
ATOM 3250 C CA . ILE A 1 402 ? -18.322 8.169 28.279 1.00 89.94 402 ILE A CA 1
ATOM 3251 C C . ILE A 1 402 ? -17.615 7.992 26.937 1.00 89.94 402 ILE A C 1
ATOM 3253 O O . ILE A 1 402 ? -17.713 6.926 26.330 1.00 89.94 402 ILE A O 1
ATOM 3257 N N . LEU A 1 403 ? -16.857 8.996 26.502 1.00 89.38 403 LEU A N 1
ATOM 3258 C CA . LEU A 1 403 ? -16.116 8.949 25.247 1.00 89.38 403 LEU A CA 1
ATOM 3259 C C . LEU A 1 403 ? -15.036 7.863 25.258 1.00 89.38 403 LEU A C 1
ATOM 3261 O O . LEU A 1 403 ? -14.971 7.074 24.316 1.00 89.38 403 LEU A O 1
ATOM 3265 N N . ALA A 1 404 ? -14.253 7.756 26.335 1.00 90.44 404 ALA A N 1
ATOM 3266 C CA . ALA A 1 404 ? -13.273 6.684 26.503 1.00 90.44 404 ALA A CA 1
ATOM 3267 C C . ALA A 1 404 ? -13.933 5.295 26.420 1.00 90.44 404 ALA A C 1
ATOM 3269 O O . ALA A 1 404 ? -13.454 4.427 25.694 1.00 90.44 404 ALA A O 1
ATOM 3270 N N . MET A 1 405 ? -15.078 5.096 27.082 1.00 88.38 405 MET A N 1
ATOM 3271 C CA . MET A 1 405 ? -15.826 3.836 27.013 1.00 88.38 405 MET A CA 1
ATOM 3272 C C . MET A 1 405 ? -16.316 3.515 25.598 1.00 88.38 405 MET A C 1
ATOM 3274 O O . MET A 1 405 ? -16.215 2.364 25.177 1.00 88.38 405 MET A O 1
ATOM 3278 N N . GLN A 1 406 ? -16.833 4.496 24.849 1.00 86.44 406 GLN A N 1
ATOM 3279 C CA . GLN A 1 406 ? -17.306 4.247 23.480 1.00 86.44 406 GLN A CA 1
ATOM 3280 C C . GLN A 1 406 ? -16.160 3.925 22.513 1.00 86.44 406 GLN A C 1
ATOM 3282 O O . GLN A 1 406 ? -16.360 3.137 21.592 1.00 86.44 406 GLN A O 1
ATOM 3287 N N . TRP A 1 407 ? -14.958 4.461 22.734 1.00 85.19 407 TRP A N 1
ATOM 3288 C CA . TRP A 1 407 ? -13.763 4.064 21.982 1.00 85.19 407 TRP A CA 1
ATOM 3289 C C . TRP A 1 407 ? -13.307 2.646 22.300 1.00 85.19 407 TRP A C 1
ATOM 3291 O O . TRP A 1 407 ? -12.994 1.865 21.401 1.00 85.19 407 TRP A O 1
ATOM 3301 N N . CYS A 1 408 ? -13.292 2.297 23.583 1.00 89.06 408 CYS A N 1
ATOM 3302 C CA . CYS A 1 408 ? -12.856 0.984 24.031 1.00 89.06 408 CYS A CA 1
ATOM 3303 C C . CYS A 1 408 ? -13.827 -0.122 23.625 1.00 89.06 408 CYS A C 1
ATOM 3305 O O . CYS A 1 408 ? -13.372 -1.183 23.218 1.00 89.06 408 CYS A O 1
ATOM 3307 N N . ASN A 1 409 ? -15.136 0.136 23.690 1.00 87.12 409 ASN A N 1
ATOM 3308 C CA . ASN A 1 409 ? -16.182 -0.874 23.497 1.00 87.12 409 ASN A CA 1
ATOM 3309 C C . ASN A 1 409 ? -16.886 -0.755 22.136 1.00 87.12 409 ASN A C 1
ATOM 3311 O O . ASN A 1 409 ? -17.888 -1.423 21.893 1.00 87.12 409 ASN A O 1
ATOM 3315 N N . GLY A 1 410 ? -16.393 0.121 21.260 1.00 85.69 410 GLY A N 1
ATOM 3316 C CA . GLY A 1 410 ? -16.950 0.317 19.932 1.00 85.69 410 GLY A CA 1
ATOM 3317 C C . GLY A 1 410 ? -16.620 -0.816 18.973 1.00 85.69 410 GLY A C 1
ATOM 3318 O O . GLY A 1 410 ? -15.457 -1.212 18.858 1.00 85.69 410 GLY A O 1
ATOM 3319 N N . GLU A 1 411 ? -17.643 -1.292 18.265 1.00 87.94 411 GLU A N 1
ATOM 3320 C CA . GLU A 1 411 ? -17.485 -2.122 17.071 1.00 87.94 411 GLU A CA 1
ATOM 3321 C C . GLU A 1 411 ? -16.850 -1.288 15.951 1.00 87.94 411 GLU A C 1
ATOM 3323 O O . GLU A 1 411 ? -17.259 -0.151 15.706 1.00 87.94 411 GLU A O 1
ATOM 3328 N N . VAL A 1 412 ? -15.807 -1.829 15.323 1.00 89.50 412 VAL A N 1
ATOM 3329 C CA . VAL A 1 412 ? -15.158 -1.259 14.138 1.00 89.50 412 VAL A CA 1
ATOM 3330 C C . VAL A 1 412 ? -14.636 -2.429 13.315 1.00 89.50 412 VAL A C 1
ATOM 3332 O O . VAL A 1 412 ? -13.700 -3.111 13.738 1.00 89.50 412 VAL A O 1
ATOM 3335 N N . GLY A 1 413 ? -15.231 -2.651 12.148 1.00 92.12 413 GLY A N 1
ATOM 3336 C CA . GLY A 1 413 ? -14.663 -3.530 11.137 1.00 92.12 413 GLY A CA 1
ATOM 3337 C C . GLY A 1 413 ? -13.750 -2.730 10.214 1.00 92.12 413 GLY A C 1
ATOM 3338 O O . GLY A 1 413 ? -14.133 -1.664 9.740 1.00 92.12 413 GLY A O 1
ATOM 3339 N N . MET A 1 414 ? -12.549 -3.233 9.942 1.00 94.44 414 MET A N 1
ATOM 3340 C CA . MET A 1 414 ? -11.668 -2.676 8.907 1.00 94.44 414 MET A CA 1
ATOM 3341 C C . MET A 1 414 ? -11.575 -3.665 7.746 1.00 94.44 414 MET A C 1
ATOM 3343 O O . MET A 1 414 ? -11.438 -4.874 7.983 1.00 94.44 414 MET A O 1
ATOM 3347 N N . GLY A 1 415 ? -11.684 -3.163 6.514 1.00 95.62 415 GLY A N 1
ATOM 3348 C CA . GLY A 1 415 ? -11.420 -3.956 5.312 1.00 95.62 415 GLY A CA 1
ATOM 3349 C C . GLY A 1 415 ? -9.928 -4.215 5.118 1.00 95.62 415 GLY A C 1
ATOM 3350 O O . GLY A 1 415 ? -9.087 -3.550 5.716 1.00 95.62 415 GLY A O 1
ATOM 3351 N N . GLU A 1 416 ? -9.580 -5.199 4.294 1.00 95.69 416 GLU A N 1
ATOM 3352 C CA . GLU A 1 416 ? -8.205 -5.708 4.217 1.00 95.69 416 GLU A CA 1
ATOM 3353 C C . GLU A 1 416 ? -7.221 -4.641 3.745 1.00 95.69 416 GLU A C 1
ATOM 3355 O O . GLU A 1 416 ? -6.165 -4.484 4.350 1.00 95.69 416 GLU A O 1
ATOM 3360 N N . SER A 1 417 ? -7.593 -3.818 2.760 1.00 95.62 417 SER A N 1
ATOM 3361 C CA . SER A 1 417 ? -6.694 -2.769 2.271 1.00 95.62 417 SER A CA 1
ATOM 3362 C C . SER A 1 417 ? -6.342 -1.713 3.328 1.00 95.62 417 SER A C 1
ATOM 3364 O O . SER A 1 417 ? -5.347 -1.024 3.141 1.00 95.62 417 SER A O 1
ATOM 3366 N N . SER A 1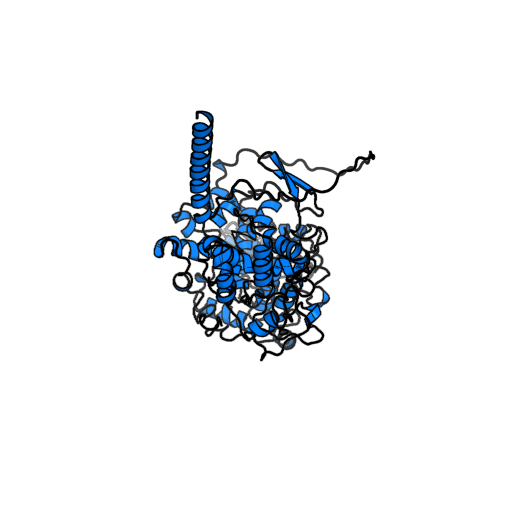 418 ? -7.095 -1.562 4.421 1.00 93.31 418 SER A N 1
ATOM 3367 C CA . SER A 1 418 ? -6.829 -0.569 5.472 1.00 93.31 418 SER A CA 1
ATOM 3368 C C . SER A 1 418 ? -6.194 -1.179 6.721 1.00 93.31 418 SER A C 1
ATOM 3370 O O . SER A 1 418 ? -6.325 -0.614 7.795 1.00 93.31 418 SER A O 1
ATOM 3372 N N . GLN A 1 419 ? -5.538 -2.337 6.643 1.00 93.69 419 GLN A N 1
ATOM 3373 C CA . GLN A 1 419 ? -4.956 -2.982 7.825 1.00 93.69 419 GLN A CA 1
ATOM 3374 C C . GLN A 1 419 ? -3.709 -3.815 7.482 1.00 93.69 419 GLN A C 1
ATOM 3376 O O . GLN A 1 419 ? -3.205 -3.757 6.363 1.00 93.69 419 GLN A O 1
ATOM 3381 N N . SER A 1 420 ? -3.142 -4.517 8.464 1.00 94.25 420 SER A N 1
ATOM 3382 C CA . SER A 1 420 ? -1.859 -5.223 8.325 1.00 94.25 420 SER A CA 1
ATOM 3383 C C . SER A 1 420 ? -1.876 -6.401 7.345 1.00 94.25 420 SER A C 1
ATOM 3385 O O . SER A 1 420 ? -0.805 -6.805 6.919 1.00 94.25 420 SER A O 1
ATOM 3387 N N . SER A 1 421 ? -3.039 -6.905 6.933 1.00 94.06 421 SER A N 1
ATOM 3388 C CA . SER A 1 421 ? -3.182 -7.927 5.882 1.00 94.06 421 SER A CA 1
ATOM 3389 C C . SER A 1 421 ? -3.593 -7.324 4.520 1.00 94.06 421 SER A C 1
ATOM 3391 O O . SER A 1 421 ? -4.403 -7.886 3.772 1.00 94.06 421 SER A O 1
ATOM 3393 N N . SER A 1 422 ? -3.156 -6.095 4.229 1.00 96.69 422 SER A N 1
ATOM 3394 C CA . SER A 1 422 ? -3.520 -5.394 2.993 1.00 96.69 422 SER A CA 1
ATOM 3395 C C . SER A 1 422 ? -3.048 -6.056 1.693 1.00 96.69 422 SER A C 1
ATOM 3397 O O . SER A 1 422 ? -3.796 -5.938 0.718 1.00 96.69 422 SER A O 1
ATOM 3399 N N . PRO A 1 423 ? -1.929 -6.813 1.641 1.00 97.06 423 PRO A N 1
ATOM 3400 C CA . PRO A 1 423 ? -1.568 -7.614 0.466 1.00 97.06 423 PRO A CA 1
ATOM 3401 C C . PRO A 1 423 ? -2.628 -8.616 -0.018 1.00 97.06 423 PRO A C 1
ATOM 3403 O O . PRO A 1 423 ? -2.597 -9.025 -1.183 1.00 97.06 423 PRO A O 1
ATOM 3406 N N . LEU A 1 424 ? -3.592 -8.998 0.828 1.00 96.12 424 LEU A N 1
ATOM 3407 C CA . LEU A 1 424 ? -4.712 -9.859 0.418 1.00 96.12 424 LEU A CA 1
ATOM 3408 C C . LEU A 1 424 ? -5.663 -9.207 -0.572 1.00 96.12 424 LEU A C 1
ATOM 3410 O O . LEU A 1 424 ? -6.323 -9.913 -1.344 1.00 96.12 424 LEU A O 1
ATOM 3414 N N . ASP A 1 425 ? -5.756 -7.880 -0.543 1.00 97.69 425 ASP A N 1
ATOM 3415 C CA . ASP A 1 425 ? -6.525 -7.136 -1.521 1.00 97.69 425 ASP A CA 1
ATOM 3416 C C . ASP A 1 425 ? -5.716 -7.034 -2.825 1.00 97.69 425 ASP A C 1
ATOM 3418 O O . ASP A 1 425 ? -4.604 -6.502 -2.823 1.00 97.69 425 ASP A O 1
ATOM 3422 N N . PRO A 1 426 ? -6.246 -7.490 -3.975 1.00 97.75 426 PRO A N 1
ATOM 3423 C CA . PRO A 1 426 ? -5.497 -7.477 -5.230 1.00 97.75 426 PRO A CA 1
ATOM 3424 C C . PRO A 1 426 ? -5.085 -6.077 -5.702 1.00 97.75 426 PRO A C 1
ATOM 3426 O O . PRO A 1 426 ? -4.153 -5.959 -6.497 1.00 97.75 426 PRO A O 1
ATOM 3429 N N . THR A 1 427 ? -5.740 -5.017 -5.214 1.00 97.38 427 THR A N 1
ATOM 3430 C CA . THR A 1 427 ? -5.373 -3.632 -5.539 1.00 97.38 427 THR A CA 1
ATOM 3431 C C . THR A 1 427 ? -4.007 -3.233 -4.969 1.00 97.38 427 THR A C 1
ATOM 3433 O O . THR A 1 427 ? -3.335 -2.385 -5.562 1.00 97.38 427 THR A O 1
ATOM 3436 N N . PHE A 1 428 ? -3.549 -3.879 -3.886 1.00 98.25 428 PHE A N 1
ATOM 3437 C CA . PHE A 1 428 ? -2.256 -3.625 -3.238 1.00 98.25 428 PHE A CA 1
ATOM 3438 C C . PHE A 1 428 ? -1.090 -3.688 -4.236 1.00 98.25 428 PHE A C 1
ATOM 3440 O O . PHE A 1 428 ? -0.204 -2.830 -4.233 1.00 98.25 428 PHE A O 1
ATOM 3447 N N . TRP A 1 429 ? -1.129 -4.671 -5.137 1.00 98.06 429 TRP A N 1
ATOM 3448 C CA . TRP A 1 429 ? -0.034 -5.004 -6.051 1.00 98.06 429 TRP A CA 1
ATOM 3449 C C . TRP A 1 429 ? 0.141 -4.019 -7.203 1.00 98.06 429 TRP A C 1
ATOM 3451 O O . TRP A 1 429 ? 1.232 -3.936 -7.757 1.00 98.06 429 TRP A O 1
ATOM 3461 N N . SER A 1 430 ? -0.896 -3.250 -7.544 1.00 97.38 430 SER A N 1
ATOM 3462 C CA . SER A 1 430 ? -0.803 -2.167 -8.535 1.00 97.38 430 SER A CA 1
ATOM 3463 C C . SER A 1 430 ? -0.707 -0.782 -7.898 1.00 97.38 430 SER A C 1
ATOM 3465 O O . SER A 1 430 ? -0.234 0.151 -8.544 1.00 97.38 430 SER A O 1
ATOM 3467 N N . MET A 1 431 ? -1.097 -0.639 -6.630 1.00 97.62 431 MET A N 1
ATOM 3468 C CA . MET A 1 431 ? -1.021 0.621 -5.887 1.00 97.62 431 MET A CA 1
ATOM 3469 C C . MET A 1 431 ? 0.426 1.049 -5.601 1.00 97.62 431 MET A C 1
ATOM 3471 O O . MET A 1 431 ? 0.808 2.182 -5.889 1.00 97.62 431 MET A O 1
ATOM 3475 N N . HIS A 1 432 ? 1.254 0.143 -5.079 1.00 97.94 432 HIS A N 1
ATOM 3476 C CA . HIS A 1 432 ? 2.630 0.458 -4.675 1.00 97.94 432 HIS A CA 1
ATOM 3477 C C . HIS A 1 432 ? 3.587 0.754 -5.843 1.00 97.94 432 HIS A C 1
ATOM 3479 O O . HIS A 1 432 ? 4.375 1.699 -5.717 1.00 97.94 432 HIS A O 1
ATOM 3485 N N . PRO A 1 433 ? 3.494 0.076 -7.011 1.00 97.94 433 PRO A N 1
ATOM 3486 C CA . PRO A 1 433 ? 4.208 0.501 -8.215 1.00 97.94 433 PRO A CA 1
ATOM 3487 C C . PRO A 1 433 ? 3.988 1.970 -8.601 1.00 97.94 433 PRO A C 1
ATOM 3489 O O . PRO A 1 433 ? 4.880 2.588 -9.170 1.00 97.94 433 PRO A O 1
ATOM 3492 N N . THR A 1 434 ? 2.843 2.576 -8.274 1.00 97.75 434 THR A N 1
ATOM 3493 C CA . THR A 1 434 ? 2.609 4.007 -8.539 1.00 97.75 434 THR A CA 1
ATOM 3494 C C . THR A 1 434 ? 3.512 4.896 -7.687 1.00 97.75 434 THR A C 1
ATOM 3496 O O . THR A 1 434 ? 4.089 5.860 -8.194 1.00 97.75 434 THR A O 1
ATOM 3499 N N . MET A 1 435 ? 3.706 4.550 -6.414 1.00 97.44 435 MET A N 1
ATOM 3500 C CA . MET A 1 435 ? 4.609 5.289 -5.527 1.00 97.44 435 MET A CA 1
ATOM 3501 C C . MET A 1 435 ? 6.076 5.073 -5.895 1.00 97.44 435 MET A C 1
ATOM 3503 O O . MET A 1 435 ? 6.870 6.015 -5.866 1.00 97.44 435 MET A O 1
ATOM 3507 N N . GLU A 1 436 ? 6.429 3.858 -6.312 1.00 97.06 436 GLU A N 1
ATOM 3508 C CA . GLU A 1 436 ? 7.755 3.567 -6.850 1.00 97.06 436 GLU A CA 1
ATOM 3509 C C . GLU A 1 436 ? 8.014 4.340 -8.152 1.00 97.06 436 GLU A C 1
ATOM 3511 O O . GLU A 1 436 ? 9.075 4.944 -8.297 1.00 97.06 436 GLU A O 1
ATOM 3516 N N . ARG A 1 437 ? 7.038 4.412 -9.069 1.00 97.25 437 ARG A N 1
ATOM 3517 C CA . ARG A 1 437 ? 7.134 5.216 -10.298 1.00 97.25 437 ARG A CA 1
ATOM 3518 C C . ARG A 1 437 ? 7.428 6.681 -9.982 1.00 97.25 437 ARG A C 1
ATOM 3520 O O . ARG A 1 437 ? 8.292 7.274 -10.622 1.00 97.25 437 ARG A O 1
ATOM 3527 N N . LEU A 1 438 ? 6.770 7.260 -8.976 1.00 97.25 438 LEU A N 1
ATOM 3528 C CA . LEU A 1 438 ? 7.053 8.627 -8.522 1.00 97.25 438 LEU A CA 1
ATOM 3529 C C . LEU A 1 438 ? 8.470 8.776 -7.947 1.00 97.25 438 LEU A C 1
ATOM 3531 O O . LEU A 1 438 ? 9.116 9.794 -8.188 1.00 97.25 438 LEU A O 1
ATOM 3535 N N . LEU A 1 439 ? 8.975 7.779 -7.210 1.00 95.69 439 LEU A N 1
ATOM 3536 C CA . LEU A 1 439 ? 10.354 7.792 -6.708 1.00 95.69 439 LEU A CA 1
ATOM 3537 C C . LEU A 1 439 ? 11.362 7.727 -7.864 1.00 95.69 439 LEU A C 1
ATOM 3539 O O . LEU A 1 439 ? 12.291 8.531 -7.912 1.00 95.69 439 LEU A O 1
ATOM 3543 N N . VAL A 1 440 ? 11.164 6.814 -8.818 1.00 95.56 440 VAL A N 1
ATOM 3544 C CA . VAL A 1 440 ? 12.020 6.685 -10.008 1.00 95.56 440 VAL A CA 1
ATOM 3545 C C . VAL A 1 440 ? 11.991 7.973 -10.836 1.00 95.56 440 VAL A C 1
ATOM 3547 O O . VAL A 1 440 ? 13.037 8.435 -11.287 1.00 95.56 440 VAL A O 1
ATOM 3550 N N . PHE A 1 441 ? 10.823 8.605 -10.976 1.00 95.94 441 PHE A N 1
ATOM 3551 C CA . PHE A 1 441 ? 10.690 9.920 -11.600 1.00 95.94 441 PHE A CA 1
ATOM 3552 C C . PHE A 1 441 ? 11.529 10.988 -10.887 1.00 95.94 441 PHE A C 1
ATOM 3554 O O . PHE A 1 441 ? 12.305 11.695 -11.531 1.00 95.94 441 PHE A O 1
ATOM 3561 N N . LYS A 1 442 ? 11.416 11.079 -9.556 1.00 95.00 442 LYS A N 1
ATOM 3562 C CA . LYS A 1 442 ? 12.168 12.035 -8.730 1.00 95.00 442 LYS A CA 1
ATOM 3563 C C . LYS A 1 442 ? 13.681 11.865 -8.904 1.00 95.00 442 LYS A C 1
ATOM 3565 O O . LYS A 1 442 ? 14.403 12.859 -9.020 1.00 95.00 442 LYS A O 1
ATOM 3570 N N . LEU A 1 443 ? 14.146 10.611 -8.959 1.00 93.12 443 LEU A N 1
ATOM 3571 C CA . LEU A 1 443 ? 15.544 10.249 -9.213 1.00 93.12 443 LEU A CA 1
ATOM 3572 C C . LEU A 1 443 ? 15.991 10.682 -10.619 1.00 93.12 443 LEU A C 1
ATOM 3574 O O . LEU A 1 443 ? 17.020 11.341 -10.746 1.00 93.12 443 LEU A O 1
ATOM 3578 N N . LEU A 1 444 ? 15.190 10.411 -11.659 1.00 92.75 444 LEU A N 1
ATOM 3579 C CA . LEU A 1 444 ? 15.469 10.838 -13.041 1.00 92.75 444 LEU A CA 1
ATOM 3580 C C . LEU A 1 444 ? 15.541 12.354 -13.194 1.00 92.75 444 LEU A C 1
ATOM 3582 O O . LEU A 1 444 ? 16.417 12.863 -13.892 1.00 92.75 444 LEU A O 1
ATOM 3586 N N . ALA A 1 445 ? 14.625 13.073 -12.549 1.00 93.69 445 ALA A N 1
ATOM 3587 C CA . ALA A 1 445 ? 14.605 14.528 -12.566 1.00 93.69 445 ALA A CA 1
ATOM 3588 C C . ALA A 1 445 ? 15.820 15.133 -11.835 1.00 93.69 445 ALA A C 1
ATOM 3590 O O . ALA A 1 445 ? 16.126 16.310 -12.011 1.00 93.69 445 ALA A O 1
ATOM 3591 N N . GLY A 1 446 ? 16.526 14.348 -11.010 1.00 92.25 446 GLY A N 1
ATOM 3592 C CA . GLY A 1 446 ? 17.716 14.798 -10.288 1.00 92.25 446 GLY A CA 1
ATOM 3593 C C . GLY A 1 446 ? 17.423 15.919 -9.288 1.00 92.25 446 GLY A C 1
ATOM 3594 O O . GLY A 1 446 ? 18.297 16.732 -8.995 1.00 92.25 446 GLY A O 1
ATOM 3595 N N . THR A 1 447 ? 16.187 15.990 -8.783 1.00 91.56 447 THR A N 1
ATOM 3596 C CA . THR A 1 447 ? 15.711 17.102 -7.939 1.00 91.56 447 THR A CA 1
ATOM 3597 C C . THR A 1 447 ? 15.965 16.881 -6.445 1.00 91.56 447 THR A C 1
ATOM 3599 O O . THR A 1 447 ? 15.781 17.802 -5.649 1.00 91.56 447 THR A O 1
ATOM 3602 N N . PHE A 1 448 ? 16.434 15.697 -6.036 1.00 90.81 448 PHE A N 1
ATOM 3603 C CA . PHE A 1 448 ? 16.929 15.494 -4.676 1.00 90.81 448 PHE A CA 1
ATOM 3604 C C . PHE A 1 448 ? 18.217 16.291 -4.433 1.00 90.81 448 PHE A C 1
ATOM 3606 O O . PHE A 1 448 ? 19.246 16.071 -5.069 1.00 90.81 448 PHE A O 1
ATOM 3613 N N . THR A 1 449 ? 18.172 17.190 -3.455 1.00 88.69 449 THR A N 1
ATOM 3614 C CA . THR A 1 449 ? 19.325 17.934 -2.936 1.00 88.69 449 THR A CA 1
ATOM 3615 C C . THR A 1 449 ? 20.023 17.218 -1.783 1.00 88.69 449 THR A C 1
ATOM 3617 O O . THR A 1 449 ? 21.167 17.539 -1.472 1.00 88.69 449 THR A O 1
ATOM 3620 N N . ASP A 1 450 ? 19.339 16.269 -1.140 1.00 86.19 450 ASP A N 1
ATOM 3621 C CA . ASP A 1 450 ? 19.854 15.508 -0.004 1.00 86.19 450 ASP A CA 1
ATOM 3622 C C . ASP A 1 450 ? 19.337 14.062 -0.030 1.00 86.19 450 ASP A C 1
ATOM 3624 O O . ASP A 1 450 ? 18.136 13.825 -0.145 1.00 86.19 450 ASP A O 1
ATOM 3628 N N . TYR A 1 451 ? 20.255 13.107 0.109 1.00 86.69 451 TYR A N 1
ATOM 3629 C CA . TYR A 1 451 ? 19.988 11.665 0.173 1.00 86.69 451 TYR A CA 1
ATOM 3630 C C . TYR A 1 451 ? 20.189 11.106 1.589 1.00 86.69 451 TYR A C 1
ATOM 3632 O O . TYR A 1 451 ? 20.405 9.903 1.763 1.00 86.69 451 TYR A O 1
ATOM 3640 N N . SER A 1 452 ? 20.197 11.969 2.609 1.00 82.56 452 SER A N 1
ATOM 3641 C CA . SER A 1 452 ? 20.353 11.548 3.993 1.00 82.56 452 SER A CA 1
ATOM 3642 C C . SER A 1 452 ? 19.286 10.516 4.372 1.00 82.56 452 SER A C 1
ATOM 3644 O O . SER A 1 452 ? 18.082 10.706 4.205 1.00 82.56 452 SER A O 1
ATOM 3646 N N . TRP A 1 453 ? 19.775 9.381 4.871 1.00 87.94 453 TRP A N 1
ATOM 3647 C CA . TRP A 1 453 ? 18.976 8.341 5.502 1.00 87.94 453 TRP A CA 1
ATOM 3648 C C . TRP A 1 453 ? 19.612 8.062 6.866 1.00 87.94 453 TRP A C 1
ATOM 3650 O O . TRP A 1 453 ? 20.659 7.396 6.917 1.00 87.94 453 TRP A O 1
ATOM 3660 N N . PRO A 1 454 ? 19.057 8.634 7.946 1.00 85.12 454 PRO A N 1
ATOM 3661 C CA . PRO A 1 454 ? 19.596 8.501 9.294 1.00 85.12 454 PRO A CA 1
ATOM 3662 C C . PRO A 1 454 ? 19.524 7.059 9.815 1.00 85.12 454 PRO A C 1
ATOM 3664 O O . PRO A 1 454 ? 18.660 6.271 9.431 1.00 85.12 454 PRO A O 1
ATOM 3667 N N . ASP A 1 455 ? 20.461 6.727 10.702 1.00 85.56 455 ASP A N 1
ATOM 3668 C CA . ASP A 1 455 ? 20.475 5.477 11.474 1.00 85.56 455 ASP A CA 1
ATOM 3669 C C . ASP A 1 455 ? 20.049 5.692 12.937 1.00 85.56 455 ASP A C 1
ATOM 3671 O O . ASP A 1 455 ? 19.735 4.737 13.643 1.00 85.56 455 ASP A O 1
ATOM 3675 N N . GLU A 1 456 ? 20.005 6.950 13.377 1.00 79.69 456 GLU A N 1
ATOM 3676 C CA . GLU A 1 456 ? 19.669 7.369 14.735 1.00 79.69 456 GLU A CA 1
ATOM 3677 C C . GLU A 1 456 ? 18.753 8.597 14.682 1.00 79.69 456 GLU A C 1
ATOM 3679 O O . GLU A 1 456 ? 18.782 9.365 13.714 1.00 79.69 456 GLU A O 1
ATOM 3684 N N . VAL A 1 457 ? 17.945 8.780 15.730 1.00 72.44 457 VAL A N 1
ATOM 3685 C CA . VAL A 1 457 ? 17.153 10.000 15.926 1.00 72.44 457 VAL A CA 1
ATOM 3686 C C . VAL A 1 457 ? 18.104 11.182 16.097 1.00 72.44 457 VAL A C 1
ATOM 3688 O O . VAL A 1 457 ? 19.133 11.080 16.764 1.00 72.44 457 VAL A O 1
ATOM 3691 N N . GLY A 1 458 ? 17.769 12.313 15.491 1.00 66.25 458 GLY A N 1
ATOM 3692 C CA . GLY A 1 458 ? 18.606 13.508 15.529 1.00 66.25 458 GLY A CA 1
ATOM 3693 C C . GLY A 1 458 ? 17.787 14.767 15.337 1.00 66.25 458 GLY A C 1
ATOM 3694 O O . GLY A 1 458 ? 16.584 14.769 15.574 1.00 66.25 458 GLY A O 1
ATOM 3695 N N . THR A 1 459 ? 18.430 15.830 14.870 1.00 61.41 459 THR A N 1
ATOM 3696 C CA . THR A 1 459 ? 17.747 17.057 14.468 1.00 61.41 459 THR A CA 1
ATOM 3697 C C . THR A 1 459 ? 18.159 17.456 13.055 1.00 61.41 459 THR A C 1
ATOM 3699 O O . THR A 1 459 ? 19.300 17.252 12.636 1.00 61.41 459 THR A O 1
ATOM 3702 N N . TRP A 1 460 ? 17.212 17.986 12.284 1.00 54.97 460 TRP A N 1
ATOM 3703 C CA . TRP A 1 460 ? 17.433 18.500 10.937 1.00 54.97 460 TRP A CA 1
ATOM 3704 C C . TRP A 1 460 ? 16.869 19.907 10.836 1.00 54.97 460 TRP A C 1
ATOM 3706 O O . TRP A 1 460 ? 15.785 20.190 11.335 1.00 54.97 460 TRP A O 1
ATOM 3716 N N . VAL A 1 461 ? 17.607 20.795 10.176 1.00 50.34 461 VAL A N 1
ATOM 3717 C CA . VAL A 1 461 ? 17.187 22.181 9.976 1.00 50.34 461 VAL A CA 1
ATOM 3718 C C . VAL A 1 461 ? 16.483 22.297 8.630 1.00 50.34 461 VAL A C 1
ATOM 3720 O O . VAL A 1 461 ? 17.092 22.092 7.579 1.00 50.34 461 VAL A O 1
ATOM 3723 N N . GLY A 1 462 ? 15.204 22.652 8.695 1.00 46.88 462 GLY A N 1
ATOM 3724 C CA . GLY A 1 462 ? 14.323 22.951 7.583 1.00 46.88 462 GLY A CA 1
ATOM 3725 C C . GLY A 1 462 ? 14.868 23.968 6.599 1.00 46.88 462 GLY A C 1
ATOM 3726 O O . GLY A 1 462 ? 15.706 24.809 6.926 1.00 46.88 462 GLY A O 1
ATOM 3727 N N . MET A 1 463 ? 14.329 23.943 5.377 1.00 39.62 463 MET A N 1
ATOM 3728 C CA . MET A 1 463 ? 14.566 25.007 4.390 1.00 39.62 463 MET A CA 1
ATOM 3729 C C . MET A 1 463 ? 14.062 26.378 4.874 1.00 39.62 463 MET A C 1
ATOM 3731 O O . MET A 1 463 ? 14.522 27.412 4.394 1.00 39.62 463 MET A O 1
ATOM 3735 N N . ASP A 1 464 ? 13.143 26.389 5.837 1.00 53.25 464 ASP A N 1
ATOM 3736 C CA . ASP A 1 464 ? 12.656 27.562 6.562 1.00 53.25 464 ASP A CA 1
ATOM 3737 C C . ASP A 1 464 ? 13.560 27.981 7.742 1.00 53.25 464 ASP A C 1
ATOM 3739 O O . ASP A 1 464 ? 13.317 29.010 8.375 1.00 53.25 464 ASP A O 1
ATOM 3743 N N . GLY A 1 465 ? 14.626 27.224 8.021 1.00 45.97 465 GLY A N 1
ATOM 3744 C CA . GLY A 1 465 ? 15.551 27.453 9.127 1.00 45.97 465 GLY A CA 1
ATOM 3745 C C . GLY A 1 465 ? 15.069 26.927 10.482 1.00 45.97 465 GLY A C 1
ATOM 3746 O O . GLY A 1 465 ? 15.713 27.226 11.489 1.00 45.97 465 GLY A O 1
ATOM 3747 N N . VAL A 1 466 ? 13.964 26.175 10.531 1.00 60.28 466 VAL A N 1
ATOM 3748 C CA . VAL A 1 466 ? 13.421 25.588 11.765 1.00 60.28 466 VAL A CA 1
ATOM 3749 C C . VAL A 1 466 ? 14.064 24.228 12.023 1.00 60.28 466 VAL A C 1
ATOM 3751 O O . VAL A 1 466 ? 14.183 23.409 11.122 1.00 60.28 466 VAL A O 1
ATOM 3754 N N . GLU A 1 467 ? 14.508 23.980 13.252 1.00 58.03 467 GLU A N 1
ATOM 3755 C CA . GLU A 1 467 ? 15.033 22.675 13.657 1.00 58.03 467 GLU A CA 1
ATOM 3756 C C . GLU A 1 467 ? 13.871 21.721 13.969 1.00 58.03 467 GLU A C 1
ATOM 3758 O O . GLU A 1 467 ? 12.995 22.040 14.772 1.00 58.03 467 GLU A O 1
ATOM 3763 N N . TYR A 1 468 ? 13.864 20.567 13.309 1.00 60.72 468 TYR A N 1
ATOM 3764 C CA . TYR A 1 468 ? 12.896 19.490 13.477 1.00 60.72 468 TYR A CA 1
ATOM 3765 C C . TYR A 1 468 ? 13.597 18.255 14.027 1.00 60.72 468 TYR A C 1
ATOM 3767 O O . TYR A 1 468 ? 14.705 17.928 13.594 1.00 60.72 468 TYR A O 1
ATOM 3775 N N . ASP A 1 469 ? 12.931 17.530 14.921 1.00 68.75 469 ASP A N 1
ATOM 3776 C CA . ASP A 1 469 ? 13.388 16.207 15.329 1.00 68.75 469 ASP A CA 1
ATOM 3777 C C . ASP A 1 469 ? 13.344 15.263 14.114 1.00 68.75 469 ASP A C 1
ATOM 3779 O O . ASP A 1 469 ? 12.305 15.059 13.480 1.00 68.75 469 ASP A O 1
ATOM 3783 N N . VAL A 1 470 ? 14.497 14.697 13.769 1.00 71.12 470 VAL A N 1
ATOM 3784 C CA . VAL A 1 470 ? 14.625 13.620 12.789 1.00 71.12 470 VAL A CA 1
ATOM 3785 C C . VAL A 1 470 ? 14.204 12.349 13.490 1.00 71.12 470 VAL A C 1
ATOM 3787 O O . VAL A 1 470 ? 14.981 11.764 14.243 1.00 71.12 470 VAL A O 1
ATOM 3790 N N . ILE A 1 471 ? 12.975 11.924 13.239 1.00 79.12 471 ILE A N 1
ATOM 3791 C CA . ILE A 1 471 ? 12.476 10.631 13.684 1.00 79.12 471 ILE A CA 1
ATOM 3792 C C . ILE A 1 471 ? 12.575 9.647 12.524 1.00 79.12 471 ILE A C 1
ATOM 3794 O O . ILE A 1 471 ? 12.221 9.947 11.389 1.00 79.12 471 ILE A O 1
ATOM 3798 N N . ILE A 1 472 ? 13.087 8.454 12.798 1.00 84.31 472 ILE A N 1
ATOM 3799 C CA . ILE A 1 472 ? 13.129 7.383 11.795 1.00 84.31 472 ILE A CA 1
ATOM 3800 C C . ILE A 1 472 ? 11.797 6.630 11.725 1.00 84.31 472 ILE A C 1
ATOM 3802 O O . ILE A 1 472 ? 11.414 6.160 10.661 1.00 84.31 472 ILE A O 1
ATOM 3806 N N . SER A 1 473 ? 11.064 6.601 12.838 1.00 85.81 473 SER A N 1
ATOM 3807 C CA . SER A 1 473 ? 9.735 6.014 12.990 1.00 85.81 473 SER A CA 1
ATOM 3808 C C . SER A 1 473 ? 8.915 6.862 13.961 1.00 85.81 473 SER A C 1
ATOM 3810 O O . SER A 1 473 ? 9.472 7.486 14.865 1.00 85.81 473 SER A O 1
ATOM 3812 N N . THR A 1 474 ? 7.590 6.854 13.818 1.00 80.69 474 THR A N 1
ATOM 3813 C CA . THR A 1 474 ? 6.672 7.507 14.770 1.00 80.69 474 THR A CA 1
ATOM 3814 C C . THR A 1 474 ? 6.666 6.876 16.167 1.00 80.69 474 THR A C 1
ATOM 3816 O O . THR A 1 474 ? 6.130 7.481 17.097 1.00 80.69 474 THR A O 1
ATOM 3819 N N . ARG A 1 475 ? 7.226 5.668 16.333 1.00 73.75 475 ARG A N 1
ATOM 3820 C CA . ARG A 1 475 ? 7.111 4.881 17.572 1.00 73.75 475 ARG A CA 1
ATOM 3821 C C . ARG A 1 475 ? 8.403 4.741 18.354 1.00 73.75 475 ARG A C 1
ATOM 3823 O O . ARG A 1 475 ? 8.428 5.063 19.539 1.00 73.75 475 ARG A O 1
ATOM 3830 N N . SER A 1 476 ? 9.453 4.239 17.715 1.00 70.19 476 SER A N 1
ATOM 3831 C CA . SER A 1 476 ? 10.700 3.926 18.405 1.00 70.19 476 SER A CA 1
ATOM 3832 C C . SER A 1 476 ? 11.904 4.110 17.497 1.00 70.19 476 SER A C 1
ATOM 3834 O O . SER A 1 476 ? 11.857 3.810 16.304 1.00 70.19 476 SER A O 1
ATOM 3836 N N . ASP A 1 477 ? 13.016 4.534 18.089 1.00 71.19 477 ASP A N 1
ATOM 3837 C CA . ASP A 1 477 ? 14.316 4.522 17.432 1.00 71.19 477 ASP A CA 1
ATOM 3838 C C . ASP A 1 477 ? 14.845 3.093 17.227 1.00 71.19 477 ASP A C 1
ATOM 3840 O O . ASP A 1 477 ? 15.702 2.885 16.374 1.00 71.19 477 ASP A O 1
ATOM 3844 N N . THR A 1 478 ? 14.328 2.095 17.950 1.00 76.81 478 THR A N 1
ATOM 3845 C CA . THR A 1 478 ? 14.673 0.666 17.811 1.00 76.81 478 THR A CA 1
ATOM 3846 C C . THR A 1 478 ? 13.899 -0.058 16.715 1.00 76.81 478 THR A C 1
ATOM 3848 O O . THR A 1 478 ? 14.054 -1.268 16.556 1.00 76.81 478 THR A O 1
ATOM 3851 N N . CYS A 1 479 ? 13.050 0.649 15.973 1.00 86.44 479 CYS A N 1
ATOM 3852 C CA . CYS A 1 479 ? 12.216 0.029 14.964 1.00 86.44 479 CYS A CA 1
ATOM 3853 C C . CYS A 1 479 ? 13.007 -0.342 13.706 1.00 86.44 479 CYS A C 1
ATOM 3855 O O . CYS A 1 479 ? 13.399 0.531 12.928 1.00 86.44 479 CYS A O 1
ATOM 3857 N N . ASN A 1 480 ? 13.203 -1.647 13.504 1.00 89.25 480 ASN A N 1
ATOM 3858 C CA . ASN A 1 480 ? 13.776 -2.178 12.270 1.00 89.25 480 ASN A CA 1
ATOM 3859 C C . ASN A 1 480 ? 12.902 -1.802 11.069 1.00 89.25 480 ASN A C 1
ATOM 3861 O O . ASN A 1 480 ? 11.683 -1.709 11.188 1.00 89.25 480 ASN A O 1
ATOM 3865 N N . GLY A 1 481 ? 13.527 -1.642 9.914 1.00 89.69 481 GLY A N 1
ATOM 3866 C CA . GLY A 1 481 ? 12.867 -1.262 8.672 1.00 89.69 481 GLY A CA 1
ATOM 3867 C C . GLY A 1 481 ? 13.072 0.195 8.303 1.00 89.69 481 GLY A C 1
ATOM 3868 O O . GLY A 1 481 ? 13.063 0.527 7.119 1.00 89.69 481 GLY A O 1
ATOM 3869 N N . HIS A 1 482 ? 13.373 1.050 9.280 1.00 91.19 482 HIS A N 1
ATOM 3870 C CA . HIS A 1 482 ? 13.413 2.495 9.086 1.00 91.19 482 HIS A CA 1
ATOM 3871 C C . HIS A 1 482 ? 14.806 3.100 9.099 1.00 91.19 482 HIS A C 1
ATOM 3873 O O . HIS A 1 482 ? 14.979 4.225 8.642 1.00 91.19 482 HIS A O 1
ATOM 3879 N N . ARG A 1 483 ? 15.834 2.401 9.574 1.00 91.00 483 ARG A N 1
ATOM 3880 C CA . ARG A 1 483 ? 17.204 2.927 9.537 1.00 91.00 483 ARG A CA 1
ATOM 3881 C C . ARG A 1 483 ? 17.812 2.710 8.163 1.00 91.00 483 ARG A C 1
ATOM 3883 O O . ARG A 1 483 ? 17.510 1.738 7.469 1.00 91.00 483 ARG A O 1
ATOM 3890 N N . GLY A 1 484 ? 18.738 3.579 7.769 1.00 90.56 484 GLY A N 1
ATOM 3891 C CA . GLY A 1 484 ? 19.440 3.421 6.492 1.00 90.56 484 GLY A CA 1
ATOM 3892 C C . GLY A 1 484 ? 20.297 2.152 6.442 1.00 90.56 484 GLY A C 1
ATOM 3893 O O . GLY A 1 484 ? 20.601 1.641 5.362 1.00 90.56 484 GLY A O 1
ATOM 3894 N N . SER A 1 485 ? 20.712 1.653 7.603 1.00 91.56 485 SER A N 1
ATOM 3895 C CA . SER A 1 485 ? 21.526 0.457 7.795 1.00 91.56 485 SER A CA 1
ATOM 3896 C C . SER A 1 485 ? 20.734 -0.824 8.025 1.00 91.56 485 SER A C 1
ATOM 3898 O O . SER A 1 485 ? 21.364 -1.886 7.993 1.00 91.56 485 SER A O 1
ATOM 3900 N N . ASP A 1 486 ? 19.410 -0.743 8.183 1.00 90.75 486 ASP A N 1
ATOM 3901 C CA . ASP A 1 486 ? 18.565 -1.924 8.339 1.00 90.75 486 ASP A CA 1
ATOM 3902 C C . ASP A 1 486 ? 18.619 -2.786 7.083 1.00 90.75 486 ASP A C 1
ATOM 3904 O O . ASP A 1 486 ? 18.671 -2.285 5.955 1.00 90.75 486 ASP A O 1
ATOM 3908 N N . ILE A 1 487 ? 18.649 -4.096 7.302 1.00 88.88 487 ILE A N 1
ATOM 3909 C CA . ILE A 1 487 ? 18.821 -5.105 6.265 1.00 88.88 487 ILE A CA 1
ATOM 3910 C C . ILE A 1 487 ? 17.476 -5.761 6.007 1.00 88.88 487 ILE A C 1
ATOM 3912 O O . ILE A 1 487 ? 16.966 -6.441 6.886 1.00 88.88 487 ILE A O 1
ATOM 3916 N N . PHE A 1 488 ? 16.931 -5.605 4.805 1.00 85.62 488 PHE A N 1
ATOM 3917 C CA . PHE A 1 488 ? 15.725 -6.319 4.380 1.00 85.62 488 PHE A CA 1
ATOM 3918 C C . PHE A 1 488 ? 16.029 -7.832 4.238 1.00 85.62 488 PHE A C 1
ATOM 3920 O O . PHE A 1 488 ? 17.092 -8.156 3.693 1.00 85.62 488 PHE A O 1
ATOM 3927 N N . PRO A 1 489 ? 15.156 -8.780 4.659 1.00 81.81 489 PRO A N 1
ATOM 3928 C CA . PRO A 1 489 ? 13.762 -8.648 5.130 1.00 81.81 489 PRO A CA 1
ATOM 3929 C C . PRO A 1 489 ? 13.575 -8.268 6.609 1.00 81.81 489 PRO A C 1
ATOM 3931 O O . PRO A 1 489 ? 12.464 -8.346 7.110 1.00 81.81 489 PRO A O 1
ATOM 3934 N N . TYR A 1 490 ? 14.630 -7.831 7.295 1.00 81.06 490 TYR A N 1
ATOM 3935 C CA . TYR A 1 490 ? 14.683 -7.553 8.733 1.00 81.06 490 TYR A CA 1
ATOM 3936 C C . TYR A 1 490 ? 14.644 -8.843 9.565 1.00 81.06 490 TYR A C 1
ATOM 3938 O O . TYR A 1 490 ? 13.895 -9.772 9.271 1.00 81.06 490 TYR A O 1
ATOM 3946 N N . ASP A 1 491 ? 15.482 -8.928 10.605 1.00 70.25 491 ASP A N 1
ATOM 3947 C CA . ASP A 1 491 ? 15.690 -10.162 11.390 1.00 70.25 491 ASP A CA 1
ATOM 3948 C C . ASP A 1 491 ? 14.378 -10.761 11.934 1.00 70.25 491 ASP A C 1
ATOM 3950 O O . ASP A 1 491 ? 14.246 -11.977 12.046 1.00 70.25 491 ASP A O 1
ATOM 3954 N N . ILE A 1 492 ? 13.379 -9.909 12.178 1.00 65.50 492 ILE A N 1
ATOM 3955 C CA . ILE A 1 492 ? 12.029 -10.254 12.645 1.00 65.50 492 ILE A CA 1
ATOM 3956 C C . ILE A 1 492 ? 11.157 -11.019 11.630 1.00 65.50 492 ILE A C 1
ATOM 3958 O O . ILE A 1 492 ? 10.111 -11.533 12.010 1.00 65.50 492 ILE A O 1
ATOM 3962 N N . MET A 1 493 ? 11.560 -11.113 10.358 1.00 70.69 493 MET A N 1
ATOM 3963 C CA . MET A 1 493 ? 10.761 -11.736 9.288 1.00 70.69 493 MET A CA 1
ATOM 3964 C C . MET A 1 493 ? 11.500 -12.880 8.566 1.00 70.69 493 MET A C 1
ATOM 3966 O O . MET A 1 493 ? 10.969 -13.474 7.626 1.00 70.69 493 MET A O 1
ATOM 3970 N N . THR A 1 494 ? 12.720 -13.213 9.008 1.00 66.75 494 THR A N 1
ATOM 3971 C CA . THR A 1 494 ? 13.579 -14.234 8.372 1.00 66.75 494 THR A CA 1
ATOM 3972 C C . THR A 1 494 ? 13.095 -15.673 8.555 1.00 66.75 494 THR A C 1
ATOM 3974 O O . THR A 1 494 ? 13.408 -16.523 7.721 1.00 66.75 494 THR A O 1
ATOM 3977 N N . ASP A 1 495 ? 12.300 -15.939 9.594 1.00 67.50 495 ASP A N 1
ATOM 3978 C CA . ASP A 1 495 ? 11.744 -17.269 9.872 1.00 67.50 495 ASP A CA 1
ATOM 3979 C C . ASP A 1 495 ? 10.506 -17.595 9.014 1.00 67.50 495 ASP A C 1
ATOM 3981 O O . ASP A 1 495 ? 10.124 -18.759 8.911 1.00 67.50 495 ASP A O 1
ATOM 3985 N N . VAL A 1 496 ? 9.896 -16.590 8.374 1.00 67.88 496 VAL A N 1
ATOM 3986 C CA . VAL A 1 496 ? 8.661 -16.751 7.579 1.00 67.88 496 VAL A CA 1
ATOM 3987 C C . VAL A 1 496 ? 8.976 -16.877 6.101 1.00 67.88 496 VAL A C 1
ATOM 3989 O O . VAL A 1 496 ? 8.471 -17.761 5.411 1.00 67.88 496 VAL A O 1
ATOM 3992 N N . ILE A 1 497 ? 9.860 -16.011 5.608 1.00 73.31 497 ILE A N 1
ATOM 3993 C CA . ILE A 1 497 ? 10.244 -15.994 4.205 1.00 73.31 497 ILE A CA 1
ATOM 3994 C C . ILE A 1 497 ? 11.750 -15.848 4.040 1.00 73.31 497 ILE A C 1
ATOM 3996 O O . ILE A 1 497 ? 12.431 -15.109 4.747 1.00 73.31 497 ILE A O 1
ATOM 4000 N N . THR A 1 498 ? 12.279 -16.504 3.014 1.00 73.50 498 THR A N 1
ATOM 4001 C CA . THR A 1 498 ? 13.595 -16.176 2.462 1.00 73.50 498 THR A CA 1
ATOM 4002 C C . THR A 1 498 ? 13.365 -15.620 1.063 1.00 73.50 498 THR A C 1
ATOM 4004 O O . THR A 1 498 ? 13.465 -16.374 0.090 1.00 73.50 498 THR A O 1
ATOM 4007 N N . PRO A 1 499 ? 12.997 -14.330 0.941 1.00 69.44 499 PRO A N 1
ATOM 4008 C CA . PRO A 1 499 ? 12.642 -13.758 -0.344 1.00 69.44 499 PRO A CA 1
ATOM 4009 C C . PRO A 1 499 ? 13.833 -13.864 -1.287 1.00 69.44 499 PRO A C 1
ATOM 4011 O O . PRO A 1 499 ? 14.986 -13.857 -0.860 1.00 69.44 499 PRO A O 1
ATOM 4014 N N . GLN A 1 500 ? 13.559 -14.015 -2.572 1.00 73.06 500 GLN A N 1
ATOM 4015 C CA . GLN A 1 500 ? 14.582 -13.964 -3.602 1.00 73.06 500 GLN A CA 1
ATOM 4016 C C . GLN A 1 500 ? 14.306 -12.736 -4.445 1.00 73.06 500 GLN A C 1
ATOM 4018 O O . GLN A 1 500 ? 13.186 -12.534 -4.908 1.00 73.06 500 GLN A O 1
ATOM 4023 N N . PHE A 1 501 ? 15.335 -11.922 -4.634 1.00 73.94 501 PHE A N 1
ATOM 4024 C CA . PHE A 1 501 ? 15.273 -10.730 -5.468 1.00 73.94 501 PHE A CA 1
ATOM 4025 C C . PHE A 1 501 ? 16.162 -10.912 -6.673 1.00 73.94 501 PHE A C 1
ATOM 4027 O O . PHE A 1 501 ? 17.204 -11.555 -6.570 1.00 73.94 501 PHE A O 1
ATOM 4034 N N . THR A 1 502 ? 15.792 -10.296 -7.788 1.00 69.81 502 THR A N 1
ATOM 4035 C CA . THR A 1 502 ? 16.649 -10.253 -8.968 1.00 69.81 502 THR A CA 1
ATOM 4036 C C . THR A 1 502 ? 17.074 -8.814 -9.222 1.00 69.81 502 THR A C 1
ATOM 4038 O O . THR A 1 502 ? 16.246 -7.985 -9.586 1.00 69.81 502 THR A O 1
ATOM 4041 N N . PHE A 1 503 ? 18.366 -8.527 -9.060 1.00 75.00 503 PHE A N 1
ATOM 4042 C CA . PHE A 1 503 ? 19.000 -7.278 -9.495 1.00 75.00 503 PHE A CA 1
ATOM 4043 C C . PHE A 1 503 ? 20.091 -7.617 -10.511 1.00 75.00 503 PHE A C 1
ATOM 4045 O O . PHE A 1 503 ? 20.793 -8.614 -10.361 1.00 75.00 503 PHE A O 1
ATOM 4052 N N . TYR A 1 504 ? 20.231 -6.822 -11.572 1.00 67.94 504 TYR A N 1
ATOM 4053 C CA . TYR A 1 504 ? 21.183 -7.071 -12.665 1.00 67.94 504 TYR A CA 1
ATOM 4054 C C . TYR A 1 504 ? 21.014 -8.447 -13.338 1.00 67.94 504 TYR A C 1
ATOM 4056 O O . TYR A 1 504 ? 21.978 -9.046 -13.814 1.00 67.94 504 TYR A O 1
ATOM 4064 N N . GLY A 1 505 ? 19.794 -8.996 -13.336 1.00 65.75 505 GLY A N 1
ATOM 4065 C CA . GLY A 1 505 ? 19.536 -10.361 -13.810 1.00 65.75 505 GLY A CA 1
ATOM 4066 C C . GLY A 1 505 ? 20.160 -11.459 -12.936 1.00 65.75 505 GLY A C 1
ATOM 4067 O O . GLY A 1 505 ? 20.277 -12.598 -13.385 1.00 65.75 505 GLY A O 1
ATOM 4068 N N . LYS A 1 506 ? 20.577 -11.138 -11.705 1.00 66.75 506 LYS A N 1
ATOM 4069 C CA . LYS A 1 506 ? 21.161 -12.068 -10.733 1.00 66.75 506 LYS A CA 1
ATOM 4070 C C . LYS A 1 506 ? 20.356 -12.082 -9.442 1.00 66.75 506 LYS A C 1
ATOM 4072 O O . LYS A 1 506 ? 19.831 -11.054 -9.020 1.00 66.75 506 LYS A O 1
ATOM 4077 N N . LYS A 1 507 ? 20.330 -13.243 -8.780 1.00 72.88 507 LYS A N 1
ATOM 4078 C CA . LYS A 1 507 ? 19.787 -13.355 -7.425 1.00 72.88 507 LYS A CA 1
ATOM 4079 C C . LYS A 1 507 ? 20.572 -12.443 -6.485 1.00 72.88 507 LYS A C 1
ATOM 4081 O O . LYS A 1 507 ? 21.796 -12.551 -6.391 1.00 72.88 507 LYS A O 1
ATOM 4086 N N . ALA A 1 508 ? 19.873 -11.541 -5.821 1.00 69.62 508 ALA A N 1
ATOM 4087 C CA . ALA A 1 508 ? 20.457 -10.621 -4.871 1.00 69.62 508 ALA A CA 1
ATOM 4088 C C . ALA A 1 508 ? 20.601 -11.279 -3.494 1.00 69.62 508 ALA A C 1
ATOM 4090 O O . ALA A 1 508 ? 19.793 -12.137 -3.135 1.00 69.62 508 ALA A O 1
ATOM 4091 N N . PRO A 1 509 ? 21.605 -10.883 -2.698 1.00 69.00 509 PRO A N 1
ATOM 4092 C CA . PRO A 1 509 ? 21.740 -11.397 -1.347 1.00 69.00 509 PRO A CA 1
ATOM 4093 C C . PRO A 1 509 ? 20.668 -10.795 -0.430 1.00 69.00 509 PRO A C 1
ATOM 4095 O O . PRO A 1 509 ? 20.417 -9.592 -0.476 1.00 69.00 509 PRO A O 1
ATOM 4098 N N . ASN A 1 510 ? 20.132 -11.591 0.497 1.00 69.12 510 ASN A N 1
ATOM 4099 C CA . ASN A 1 510 ? 19.211 -11.138 1.557 1.00 69.12 510 ASN A CA 1
ATOM 4100 C C . ASN A 1 510 ? 19.931 -10.379 2.683 1.00 69.12 510 ASN A C 1
ATOM 4102 O O . ASN A 1 510 ? 19.664 -10.569 3.863 1.00 69.12 510 ASN A O 1
ATOM 4106 N N . THR A 1 511 ? 20.922 -9.570 2.313 1.00 74.19 511 THR A N 1
ATOM 4107 C CA . THR A 1 511 ? 21.770 -8.800 3.228 1.00 74.19 511 THR A CA 1
ATOM 4108 C C . THR A 1 511 ? 21.893 -7.341 2.784 1.00 74.19 511 THR A C 1
ATOM 4110 O O . THR A 1 511 ? 22.872 -6.665 3.111 1.00 74.19 511 THR A O 1
ATOM 4113 N N . MET A 1 512 ? 20.953 -6.862 1.964 1.00 84.75 512 MET A N 1
ATOM 4114 C CA . MET A 1 512 ? 20.989 -5.509 1.417 1.00 84.75 512 MET A CA 1
ATOM 4115 C C . MET A 1 512 ? 20.423 -4.510 2.413 1.00 84.75 512 MET A C 1
ATOM 4117 O O . MET A 1 512 ? 19.311 -4.662 2.912 1.00 84.75 512 MET A O 1
ATOM 4121 N N . LYS A 1 513 ? 21.207 -3.462 2.665 1.00 90.62 513 LYS A N 1
ATOM 4122 C CA . LYS A 1 513 ? 20.785 -2.341 3.499 1.00 90.62 513 LYS A CA 1
ATOM 4123 C C . LYS A 1 513 ? 19.809 -1.451 2.740 1.00 90.62 513 LYS A C 1
ATOM 4125 O O . LYS A 1 513 ? 20.018 -1.209 1.552 1.00 90.62 513 LYS A O 1
ATOM 4130 N N . ASN A 1 514 ? 18.860 -0.852 3.443 1.00 90.38 514 ASN A N 1
ATOM 4131 C CA . ASN A 1 514 ? 17.945 0.164 2.920 1.00 90.38 514 ASN A CA 1
ATOM 4132 C C . ASN A 1 514 ? 18.646 1.230 2.046 1.00 90.38 514 ASN A C 1
ATOM 4134 O O . ASN A 1 514 ? 18.260 1.474 0.902 1.00 90.38 514 ASN A O 1
ATOM 4138 N N . ARG A 1 515 ? 19.773 1.790 2.512 1.00 89.50 515 ARG A N 1
ATOM 4139 C CA . ARG A 1 515 ? 20.562 2.778 1.744 1.00 89.50 515 ARG A CA 1
ATOM 4140 C C . ARG A 1 515 ? 21.196 2.243 0.456 1.00 89.50 515 ARG A C 1
ATOM 4142 O O . ARG A 1 515 ? 21.552 3.026 -0.421 1.00 89.50 515 ARG A O 1
ATOM 4149 N N . MET A 1 516 ? 21.431 0.934 0.370 1.00 88.88 516 MET A N 1
ATOM 4150 C CA . MET A 1 516 ? 21.921 0.298 -0.856 1.00 88.88 516 MET A CA 1
ATOM 4151 C C . MET A 1 516 ? 20.774 0.129 -1.844 1.00 88.88 516 MET A C 1
ATOM 4153 O O . MET A 1 516 ? 20.970 0.392 -3.025 1.00 88.88 516 MET A O 1
ATOM 4157 N N . LEU A 1 517 ? 19.586 -0.237 -1.354 1.00 88.88 517 LEU A N 1
ATOM 4158 C CA . LEU A 1 517 ? 18.404 -0.436 -2.184 1.00 88.88 517 LEU A CA 1
ATOM 4159 C C . LEU A 1 517 ? 18.044 0.830 -2.967 1.00 88.88 517 LEU A C 1
ATOM 4161 O O . LEU A 1 517 ? 17.911 0.720 -4.176 1.00 88.88 517 LEU A O 1
ATOM 4165 N N . ILE A 1 518 ? 18.018 2.029 -2.362 1.00 87.44 518 ILE A N 1
ATOM 4166 C CA . ILE A 1 518 ? 17.747 3.284 -3.113 1.00 87.44 518 ILE A CA 1
ATOM 4167 C C . ILE A 1 518 ? 18.617 3.401 -4.361 1.00 87.44 518 ILE A C 1
ATOM 4169 O O . ILE A 1 518 ? 18.120 3.754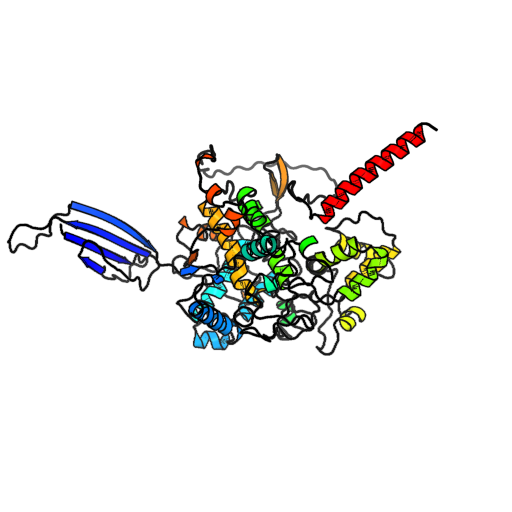 -5.424 1.00 87.44 518 ILE A O 1
ATOM 4173 N N . LYS A 1 519 ? 19.915 3.103 -4.239 1.00 86.38 519 LYS A N 1
ATOM 4174 C CA . LYS A 1 519 ? 20.837 3.195 -5.374 1.00 86.38 519 LYS A CA 1
ATOM 4175 C C . LYS A 1 519 ? 20.464 2.211 -6.477 1.00 86.38 519 LYS A C 1
ATOM 4177 O O . LYS A 1 519 ? 20.579 2.545 -7.641 1.00 86.38 519 LYS A O 1
ATOM 4182 N N . LEU A 1 520 ? 19.977 1.022 -6.126 1.00 88.38 520 LEU A N 1
ATOM 4183 C CA . LEU A 1 520 ? 19.491 0.050 -7.107 1.00 88.38 520 LEU A CA 1
ATOM 4184 C C . LEU A 1 520 ? 18.188 0.506 -7.782 1.00 88.38 520 LEU A C 1
ATOM 4186 O O . LEU A 1 520 ? 17.940 0.141 -8.927 1.00 88.38 520 LEU A O 1
ATOM 4190 N N . PHE A 1 521 ? 17.372 1.315 -7.104 1.00 88.44 521 PHE A N 1
ATOM 4191 C CA . PHE A 1 521 ? 16.182 1.931 -7.696 1.00 88.44 521 PHE A CA 1
ATOM 4192 C C . PHE A 1 521 ? 16.496 3.153 -8.570 1.00 88.44 521 PHE A C 1
ATOM 4194 O O . PHE A 1 521 ? 15.615 3.611 -9.296 1.00 88.44 521 PHE A O 1
ATOM 4201 N N . ASP A 1 522 ? 17.735 3.658 -8.557 1.00 87.94 522 ASP A N 1
ATOM 4202 C CA . ASP A 1 522 ? 18.176 4.672 -9.508 1.00 87.94 522 ASP A CA 1
ATOM 4203 C C . ASP A 1 522 ? 18.234 4.059 -10.921 1.00 87.94 522 ASP A C 1
ATOM 4205 O O . ASP A 1 522 ? 19.009 3.129 -11.177 1.00 87.94 522 ASP A O 1
ATOM 4209 N N . PRO A 1 523 ? 17.429 4.553 -11.875 1.00 83.75 523 PRO A N 1
ATOM 4210 C CA . PRO A 1 523 ? 17.390 3.988 -13.219 1.00 83.75 523 PRO A CA 1
ATOM 4211 C C . PRO A 1 523 ? 18.704 4.169 -13.994 1.00 83.75 523 PRO A C 1
ATOM 4213 O O . PRO A 1 523 ? 18.906 3.467 -14.987 1.00 83.75 523 PRO A O 1
ATOM 4216 N N . SER A 1 524 ? 19.616 5.044 -13.548 1.00 81.12 524 SER A N 1
ATOM 4217 C CA . SER A 1 524 ? 20.962 5.168 -14.122 1.00 81.12 524 SER A CA 1
ATOM 4218 C C . SER A 1 524 ? 21.882 3.988 -13.780 1.00 81.12 524 SER A C 1
ATOM 4220 O O . SER A 1 524 ? 22.800 3.692 -14.545 1.00 81.12 524 SER A O 1
ATOM 4222 N N . GLU A 1 525 ? 21.604 3.257 -12.696 1.00 81.88 525 GLU A N 1
ATOM 4223 C CA . GLU A 1 525 ? 22.415 2.122 -12.236 1.00 81.88 525 GLU A CA 1
ATOM 4224 C C . GLU A 1 525 ? 22.070 0.810 -12.956 1.00 81.88 525 GLU A C 1
ATOM 4226 O O . GLU A 1 525 ? 22.720 -0.205 -12.730 1.00 81.88 525 GLU A O 1
ATOM 4231 N N . ASN A 1 526 ? 21.057 0.792 -13.832 1.00 82.25 526 ASN A N 1
ATOM 4232 C CA . ASN A 1 526 ? 20.595 -0.394 -14.565 1.00 82.25 526 ASN A CA 1
ATOM 4233 C C . ASN A 1 526 ? 20.392 -1.660 -13.686 1.00 82.25 526 ASN A C 1
ATOM 4235 O O . ASN A 1 526 ? 20.550 -2.789 -14.151 1.00 82.25 526 ASN A O 1
ATOM 4239 N N . ALA A 1 527 ? 20.016 -1.504 -12.417 1.00 86.25 527 ALA A N 1
ATOM 4240 C CA . ALA A 1 527 ? 19.905 -2.644 -11.507 1.00 86.25 527 ALA A CA 1
ATOM 4241 C C . ALA A 1 527 ? 18.562 -3.377 -11.607 1.00 86.25 527 ALA A C 1
ATOM 4243 O O . ALA A 1 527 ? 18.515 -4.602 -11.485 1.00 86.25 527 ALA A O 1
ATOM 4244 N N . LEU A 1 528 ? 17.467 -2.646 -11.830 1.00 89.06 528 LEU A N 1
ATOM 4245 C CA . LEU A 1 528 ? 16.123 -3.226 -11.854 1.00 89.06 528 LEU A CA 1
ATOM 4246 C C . LEU A 1 528 ? 15.885 -4.074 -13.116 1.00 89.06 528 LEU A C 1
ATOM 4248 O O . LEU A 1 528 ? 16.309 -3.666 -14.207 1.00 89.06 528 LEU A O 1
ATOM 4252 N N . PRO A 1 529 ? 15.170 -5.212 -13.003 1.00 87.62 529 PRO A N 1
ATOM 4253 C CA . PRO A 1 529 ? 14.808 -6.052 -14.147 1.00 87.62 529 PRO A CA 1
ATOM 4254 C C . PRO A 1 529 ? 13.666 -5.456 -14.988 1.00 87.62 529 PRO A C 1
ATOM 4256 O O . PRO A 1 529 ? 13.343 -5.987 -16.051 1.00 87.62 529 PRO A O 1
ATOM 4259 N N . PHE A 1 530 ? 13.070 -4.355 -14.531 1.00 91.88 530 PHE A N 1
ATOM 4260 C CA . PHE A 1 530 ? 11.974 -3.657 -15.187 1.00 91.88 530 PHE A CA 1
ATOM 4261 C C . PHE A 1 530 ? 12.277 -2.161 -15.368 1.00 91.88 530 PHE A C 1
ATOM 4263 O O . PHE A 1 530 ? 13.208 -1.613 -14.773 1.00 91.88 530 PHE A O 1
ATOM 4270 N N . ILE A 1 531 ? 11.468 -1.514 -16.202 1.00 93.44 531 ILE A N 1
ATOM 4271 C CA . ILE A 1 531 ? 11.321 -0.060 -16.339 1.00 93.44 531 ILE A CA 1
ATOM 4272 C C . ILE A 1 531 ? 9.834 0.297 -16.357 1.00 93.44 531 ILE A C 1
ATOM 4274 O O . ILE A 1 531 ? 8.993 -0.567 -16.596 1.00 93.44 531 ILE A O 1
ATOM 4278 N N . TYR A 1 532 ? 9.516 1.570 -16.140 1.00 96.25 532 TYR A N 1
ATOM 4279 C CA . TYR A 1 532 ? 8.188 2.108 -16.427 1.00 96.25 532 TYR A CA 1
ATOM 4280 C C . TYR A 1 532 ? 8.100 2.503 -17.902 1.00 96.25 532 TYR A C 1
ATOM 4282 O O . TYR A 1 532 ? 9.082 2.974 -18.478 1.00 96.25 532 TYR A O 1
ATOM 4290 N N . ASP A 1 533 ? 6.942 2.284 -18.515 1.00 95.56 533 ASP A N 1
ATOM 4291 C CA . ASP A 1 533 ? 6.689 2.576 -19.929 1.00 95.56 533 ASP A CA 1
ATOM 4292 C C . ASP A 1 533 ? 6.841 4.059 -20.277 1.00 95.56 533 ASP A C 1
ATOM 4294 O O . ASP A 1 533 ? 7.381 4.402 -21.329 1.00 95.56 533 ASP A O 1
ATOM 4298 N N . ASN A 1 534 ? 6.374 4.935 -19.390 1.00 95.06 534 ASN A N 1
ATOM 4299 C CA . ASN A 1 534 ? 6.483 6.376 -19.521 1.00 95.06 534 ASN A CA 1
ATOM 4300 C C . ASN A 1 534 ? 6.435 7.073 -18.149 1.00 95.06 534 ASN A C 1
ATOM 4302 O O . ASN A 1 534 ? 6.030 6.504 -17.131 1.00 95.06 534 ASN A O 1
ATOM 4306 N N . PHE A 1 535 ? 6.786 8.355 -18.154 1.00 95.88 535 PHE A N 1
ATOM 4307 C CA . PHE A 1 535 ? 6.646 9.279 -17.028 1.00 95.88 535 PHE A CA 1
ATOM 4308 C C . PHE A 1 535 ? 5.727 10.449 -17.398 1.00 95.88 535 PHE A C 1
ATOM 4310 O O . PHE A 1 535 ? 6.040 11.615 -17.172 1.00 95.88 535 PHE A O 1
ATOM 4317 N N . GLU A 1 536 ? 4.608 10.123 -18.039 1.00 95.00 536 GLU A N 1
ATOM 4318 C CA . GLU A 1 536 ? 3.598 11.075 -18.475 1.00 95.00 536 GLU A CA 1
ATOM 4319 C C . GLU A 1 536 ? 2.380 11.016 -17.543 1.00 95.00 536 GLU A C 1
ATOM 4321 O O . GLU A 1 536 ? 1.967 9.945 -17.091 1.00 95.00 536 GLU A O 1
ATOM 4326 N N . TRP A 1 537 ? 1.808 12.190 -17.270 1.00 97.06 537 TRP A N 1
ATOM 4327 C CA . TRP A 1 537 ? 0.545 12.384 -16.554 1.00 97.06 537 TRP A CA 1
ATOM 4328 C C . TRP A 1 537 ? -0.291 13.410 -17.322 1.00 97.06 537 TRP A C 1
ATOM 4330 O O . TRP A 1 537 ? -0.537 14.520 -16.856 1.00 97.06 537 TRP A O 1
ATOM 4340 N N . SER A 1 538 ? -0.672 13.074 -18.556 1.00 96.44 538 SER A N 1
ATOM 4341 C CA . SER A 1 538 ? -1.347 14.011 -19.467 1.00 96.44 538 SER A CA 1
ATOM 4342 C C . SER A 1 538 ? -2.641 14.589 -18.882 1.00 96.44 538 SER A C 1
ATOM 4344 O O . SER A 1 538 ? -2.889 15.787 -19.019 1.00 96.44 538 SER A O 1
ATOM 4346 N N . HIS A 1 539 ? -3.412 13.784 -18.144 1.00 96.56 539 HIS A N 1
ATOM 4347 C CA . HIS A 1 539 ? -4.592 14.243 -17.402 1.00 96.56 539 HIS A CA 1
ATOM 4348 C C . HIS A 1 539 ? -4.245 15.285 -16.331 1.00 96.56 539 HIS A C 1
ATOM 4350 O O . HIS A 1 539 ? -5.032 16.197 -16.097 1.00 96.56 539 HIS A O 1
ATOM 4356 N N . CYS A 1 540 ? -3.064 15.197 -15.716 1.00 97.62 540 CYS A N 1
ATOM 4357 C CA . CYS A 1 540 ? -2.581 16.197 -14.769 1.00 97.62 540 CYS A CA 1
ATOM 4358 C C . CYS A 1 540 ? -2.100 17.472 -15.461 1.00 97.62 540 CYS A C 1
ATOM 4360 O O . CYS A 1 540 ? -2.434 18.565 -14.997 1.00 97.62 540 CYS A O 1
ATOM 4362 N N . SER A 1 541 ? -1.416 17.363 -16.605 1.00 96.75 541 SER A N 1
ATOM 4363 C CA . SER A 1 541 ? -1.030 18.528 -17.412 1.00 96.75 541 SER A CA 1
ATOM 4364 C C . SER A 1 541 ? -2.258 19.334 -17.858 1.00 96.75 541 SER A C 1
ATOM 4366 O O . SER A 1 541 ? -2.253 20.561 -17.783 1.00 96.75 541 SER A O 1
ATOM 4368 N N . GLU A 1 542 ? -3.352 18.665 -18.243 1.00 95.50 542 GLU A N 1
ATOM 4369 C CA . GLU A 1 542 ? -4.636 19.315 -18.566 1.00 95.50 542 GLU A CA 1
ATOM 4370 C C . GLU A 1 542 ? -5.242 20.084 -17.378 1.00 95.50 542 GLU A C 1
ATOM 4372 O O . GLU A 1 542 ? -5.960 21.067 -17.574 1.00 95.50 542 GLU A O 1
ATOM 4377 N N . MET A 1 543 ? -4.925 19.668 -16.150 1.00 94.69 543 MET A N 1
ATOM 4378 C CA . MET A 1 543 ? -5.334 20.318 -14.901 1.00 94.69 543 MET A CA 1
ATOM 4379 C C . MET A 1 543 ? -4.328 21.369 -14.402 1.00 94.69 543 MET A C 1
ATOM 4381 O O . MET A 1 543 ? -4.552 21.975 -13.355 1.00 94.69 543 MET A O 1
ATOM 4385 N N . GLY A 1 544 ? -3.248 21.624 -15.148 1.00 95.88 544 GLY A N 1
ATOM 4386 C CA . GLY A 1 544 ? -2.220 22.611 -14.805 1.00 95.88 544 GLY A CA 1
ATOM 4387 C C . GLY A 1 544 ? -1.073 22.080 -13.942 1.00 95.88 544 GLY A C 1
ATOM 4388 O O . GLY A 1 544 ? -0.321 22.884 -13.400 1.00 95.88 544 GLY A O 1
ATOM 4389 N N . TYR A 1 545 ? -0.932 20.759 -13.820 1.00 96.69 545 TYR A N 1
ATOM 4390 C CA . TYR A 1 545 ? 0.170 20.091 -13.124 1.00 96.69 545 TYR A CA 1
ATOM 4391 C C . TYR A 1 545 ? 1.068 19.387 -14.147 1.00 96.69 545 TYR A C 1
ATOM 4393 O O . TYR A 1 545 ? 0.869 18.210 -14.451 1.00 96.69 545 TYR A O 1
ATOM 4401 N N . ASP A 1 546 ? 2.024 20.117 -14.722 1.00 95.94 546 ASP A N 1
ATOM 4402 C CA . ASP A 1 546 ? 2.896 19.600 -15.777 1.00 95.94 546 ASP A CA 1
ATOM 4403 C C . ASP A 1 546 ? 4.194 19.020 -15.204 1.00 95.94 546 ASP A C 1
ATOM 4405 O O . ASP A 1 546 ? 5.135 19.732 -14.874 1.00 95.94 546 ASP A O 1
ATOM 4409 N N . PHE A 1 547 ? 4.276 17.693 -15.115 1.00 95.69 547 PHE A N 1
ATOM 4410 C CA . PHE A 1 547 ? 5.469 17.018 -14.597 1.00 95.69 547 PHE A CA 1
ATOM 4411 C C . PHE A 1 547 ? 6.719 17.248 -15.469 1.00 95.69 547 PHE A C 1
ATOM 4413 O O . PHE A 1 547 ? 7.836 17.039 -14.999 1.00 95.69 547 PHE A O 1
ATOM 4420 N N . SER A 1 548 ? 6.592 17.719 -16.715 1.00 93.88 548 SER A N 1
ATOM 4421 C CA . SER A 1 548 ? 7.769 18.077 -17.516 1.00 93.88 548 SER A CA 1
ATOM 4422 C C . SER A 1 548 ? 8.533 19.287 -16.961 1.00 93.88 548 SER A C 1
ATOM 4424 O O . SER A 1 548 ? 9.736 19.410 -17.221 1.00 93.88 548 SER A O 1
ATOM 4426 N N . ASP A 1 549 ? 7.896 20.095 -16.102 1.00 92.81 549 ASP A N 1
ATOM 4427 C CA . ASP A 1 549 ? 8.505 21.237 -15.411 1.00 92.81 549 ASP A CA 1
ATOM 4428 C C . ASP A 1 549 ? 9.757 20.839 -14.609 1.00 92.81 549 ASP A C 1
ATOM 4430 O O . ASP A 1 549 ? 10.680 21.639 -14.445 1.00 92.81 549 ASP A O 1
ATOM 4434 N N . PHE A 1 550 ? 9.844 19.581 -14.160 1.00 92.62 550 PHE A N 1
ATOM 4435 C CA . PHE A 1 550 ? 10.980 19.076 -13.384 1.00 92.62 550 PHE A CA 1
ATOM 4436 C C . PHE A 1 550 ? 12.219 18.730 -14.227 1.00 92.62 550 PHE A C 1
ATOM 4438 O O . PHE A 1 550 ? 13.305 18.575 -13.668 1.00 92.62 550 PHE A O 1
ATOM 4445 N N . PHE A 1 551 ? 12.095 18.639 -15.557 1.00 88.88 551 PHE A N 1
ATOM 4446 C CA . PHE A 1 551 ? 13.220 18.392 -16.471 1.00 88.88 551 PHE A CA 1
ATOM 4447 C C . PHE A 1 551 ? 13.708 19.658 -17.190 1.00 88.88 551 PHE A C 1
ATOM 4449 O O . PHE A 1 551 ? 14.795 19.656 -17.782 1.00 88.88 551 PHE A O 1
ATOM 4456 N N . ASP A 1 552 ? 12.945 20.753 -17.147 1.00 72.94 552 ASP A N 1
ATOM 4457 C CA . ASP A 1 552 ? 13.318 21.998 -17.814 1.00 72.94 552 ASP A CA 1
ATOM 4458 C C . ASP A 1 552 ? 14.362 22.780 -16.992 1.00 72.94 552 ASP A C 1
ATOM 4460 O O . ASP A 1 552 ? 14.085 23.618 -16.135 1.00 72.94 552 ASP A O 1
ATOM 4464 N N . THR A 1 553 ? 15.632 22.494 -17.283 1.00 53.75 553 THR A N 1
ATOM 4465 C CA . THR A 1 553 ? 16.828 23.076 -16.640 1.00 53.75 553 THR A CA 1
ATOM 4466 C C . THR A 1 553 ? 16.963 24.608 -16.729 1.00 53.75 553 THR A C 1
ATOM 4468 O O . THR A 1 553 ? 17.915 25.172 -16.180 1.00 53.75 553 THR A O 1
ATOM 4471 N N . SER A 1 554 ? 16.040 25.324 -17.379 1.00 48.03 554 SER A N 1
ATOM 4472 C CA . SER A 1 554 ? 16.061 26.791 -17.446 1.00 48.03 554 SER A CA 1
ATOM 4473 C C . SER A 1 554 ? 15.773 27.484 -16.098 1.00 48.03 554 SER A C 1
ATOM 4475 O O . SER A 1 554 ? 16.130 28.657 -15.926 1.00 48.03 554 SER A O 1
ATOM 4477 N N . THR A 1 555 ? 15.235 26.761 -15.108 1.00 42.94 555 THR A N 1
ATOM 4478 C CA . THR A 1 555 ? 14.955 27.247 -13.740 1.00 42.94 555 THR A CA 1
ATOM 4479 C C . THR A 1 555 ? 15.976 26.791 -12.684 1.00 42.94 555 THR A C 1
ATOM 4481 O O . THR A 1 555 ? 16.103 27.437 -11.641 1.00 42.94 555 THR A O 1
ATOM 4484 N N . MET A 1 556 ? 16.800 25.771 -12.955 1.00 42.31 556 MET A N 1
ATOM 4485 C CA . MET A 1 556 ? 17.799 25.255 -12.006 1.00 42.31 556 MET A CA 1
ATOM 4486 C C . MET A 1 556 ? 19.116 26.050 -12.025 1.00 42.31 556 MET A C 1
ATOM 4488 O O . MET A 1 556 ? 20.148 25.619 -12.546 1.00 42.31 556 MET A O 1
ATOM 4492 N N . LYS A 1 557 ? 19.120 27.244 -11.416 1.00 34.97 557 LYS A N 1
ATOM 4493 C CA . LYS A 1 557 ? 20.367 27.965 -11.110 1.00 34.97 557 LYS A CA 1
ATOM 4494 C C . LYS A 1 557 ? 21.018 27.455 -9.819 1.00 34.97 557 LYS A C 1
ATOM 4496 O O . LYS A 1 557 ? 20.581 27.766 -8.720 1.00 34.97 557 LYS A O 1
ATOM 4501 N N . SER A 1 558 ? 22.163 26.799 -10.023 1.00 37.75 558 SER A N 1
ATOM 4502 C CA . SER A 1 558 ? 23.335 26.685 -9.138 1.00 37.75 558 SER A CA 1
ATOM 4503 C C . SER A 1 558 ? 23.159 26.025 -7.762 1.00 37.75 558 SER A C 1
ATOM 4505 O O . SER A 1 558 ? 23.035 26.714 -6.753 1.00 37.75 558 SER A O 1
ATOM 4507 N N . GLY A 1 559 ? 23.341 24.701 -7.721 1.00 26.97 559 GLY A N 1
ATOM 4508 C CA . GLY A 1 559 ? 23.872 23.980 -6.556 1.00 26.97 559 GLY A CA 1
ATOM 4509 C C . GLY A 1 559 ? 25.387 23.722 -6.703 1.00 26.97 559 GLY A C 1
ATOM 4510 O O . GLY A 1 559 ? 25.874 23.622 -7.836 1.00 26.97 559 GLY A O 1
ATOM 4511 N N . PRO A 1 560 ? 26.175 23.668 -5.611 1.00 32.97 560 PRO A N 1
ATOM 4512 C CA . PRO A 1 560 ? 27.633 23.637 -5.677 1.00 32.97 560 PRO A CA 1
ATOM 4513 C C . PRO A 1 560 ? 28.154 22.256 -6.080 1.00 32.97 560 PRO A C 1
ATOM 4515 O O . PRO A 1 560 ? 27.682 21.227 -5.608 1.00 32.97 560 PRO A O 1
ATOM 4518 N N . LYS A 1 561 ? 29.194 22.250 -6.919 1.00 31.09 561 LYS A N 1
ATOM 4519 C CA . LYS A 1 561 ? 29.968 21.054 -7.271 1.00 31.09 561 LYS A CA 1
ATOM 4520 C C . LYS A 1 561 ? 30.478 20.367 -6.002 1.00 31.09 561 LYS A C 1
ATOM 4522 O O . LYS A 1 561 ? 31.221 20.981 -5.238 1.00 31.09 561 LYS A O 1
ATOM 4527 N N . GLY A 1 562 ? 30.109 19.100 -5.826 1.00 26.84 562 GLY A N 1
ATOM 4528 C CA . GLY A 1 562 ? 30.592 18.254 -4.744 1.00 26.84 562 GLY A CA 1
ATOM 4529 C C . GLY A 1 562 ? 32.118 18.195 -4.709 1.00 26.84 562 GLY A C 1
ATOM 4530 O O . GLY A 1 562 ? 32.772 17.858 -5.697 1.00 26.84 562 GLY A O 1
ATOM 4531 N N . THR A 1 563 ? 32.687 18.521 -3.554 1.00 27.62 563 THR A N 1
ATOM 4532 C CA . THR A 1 563 ? 34.043 18.117 -3.189 1.00 27.62 563 THR A CA 1
ATOM 4533 C C . THR A 1 563 ? 33.940 16.870 -2.328 1.00 27.62 563 THR A C 1
ATOM 4535 O O . THR A 1 563 ? 33.303 16.896 -1.278 1.00 27.62 563 THR A O 1
ATOM 4538 N N . ALA A 1 564 ? 34.570 15.794 -2.796 1.00 29.31 564 ALA A N 1
ATOM 4539 C CA . ALA A 1 564 ? 34.783 14.563 -2.053 1.00 29.31 564 ALA A CA 1
ATOM 4540 C C . ALA A 1 564 ? 35.355 14.863 -0.657 1.00 29.31 564 ALA A C 1
ATOM 4542 O O . ALA A 1 564 ? 36.379 15.540 -0.543 1.00 29.31 564 ALA A O 1
ATOM 4543 N N . ALA A 1 565 ? 34.695 14.365 0.388 1.00 27.64 565 ALA A N 1
ATOM 4544 C CA . ALA A 1 565 ? 35.213 14.393 1.748 1.00 27.64 565 ALA A CA 1
ATOM 4545 C C . ALA A 1 565 ? 35.918 13.062 2.030 1.00 27.64 565 ALA A C 1
ATOM 4547 O O . ALA A 1 565 ? 35.299 12.002 2.039 1.00 27.64 565 ALA A O 1
ATOM 4548 N N . SER A 1 566 ? 37.234 13.153 2.190 1.00 25.31 566 SER A N 1
ATOM 4549 C CA . SER A 1 566 ? 38.111 12.127 2.737 1.00 25.31 566 SER A CA 1
ATOM 4550 C C . SER A 1 566 ? 37.923 12.003 4.247 1.00 25.31 566 SER A C 1
ATOM 4552 O O . SER A 1 566 ? 37.787 13.018 4.932 1.00 25.31 566 SER A O 1
ATOM 4554 N N . ASP A 1 567 ? 38.005 10.770 4.738 1.00 28.12 567 ASP A N 1
ATOM 4555 C CA . ASP A 1 567 ? 38.144 10.410 6.147 1.00 28.12 567 ASP A CA 1
ATOM 4556 C C . ASP A 1 567 ? 39.254 11.209 6.851 1.00 28.12 567 ASP A C 1
ATOM 4558 O O . ASP A 1 567 ? 40.381 11.262 6.361 1.00 28.12 567 ASP A O 1
ATOM 4562 N N . GLU A 1 568 ? 38.965 11.755 8.036 1.00 25.25 568 GLU A N 1
ATOM 4563 C CA . GLU A 1 568 ? 39.899 11.700 9.166 1.00 25.25 568 GLU A CA 1
ATOM 4564 C C . GLU A 1 568 ? 39.194 11.988 10.504 1.00 25.25 568 GLU A C 1
ATOM 4566 O O . GLU A 1 568 ? 38.547 13.009 10.728 1.00 25.25 568 GLU A O 1
ATOM 4571 N N . GLU A 1 569 ? 39.359 11.020 11.392 1.00 27.41 569 GLU A N 1
ATOM 4572 C CA . GLU A 1 569 ? 38.948 10.933 12.785 1.00 27.41 569 GLU A CA 1
ATOM 4573 C C . GLU A 1 569 ? 39.709 11.946 13.666 1.00 27.41 569 GLU A C 1
ATOM 4575 O O . GLU A 1 569 ? 40.934 12.059 13.558 1.00 27.41 569 GLU A O 1
ATOM 4580 N N . LYS A 1 570 ? 39.025 12.627 14.603 1.00 24.27 570 LYS A N 1
ATOM 4581 C CA . LYS A 1 570 ? 39.601 12.986 15.916 1.00 24.27 570 LYS A CA 1
ATOM 4582 C C . LYS A 1 570 ? 38.565 13.459 16.935 1.00 24.27 570 LYS A C 1
ATOM 4584 O O . LYS A 1 570 ? 37.851 14.436 16.745 1.00 24.27 570 LYS A O 1
ATOM 4589 N N . SER A 1 571 ? 38.585 12.749 18.056 1.00 25.20 571 SER A N 1
ATOM 4590 C CA . SER A 1 571 ? 37.949 13.039 19.335 1.00 25.20 571 SER A CA 1
ATOM 4591 C C . SER A 1 571 ? 38.278 14.426 19.895 1.00 25.20 571 SER A C 1
ATOM 4593 O O . SER A 1 571 ? 39.450 14.798 19.899 1.00 25.20 571 SER A O 1
ATOM 4595 N N . GLU A 1 572 ? 37.323 15.058 20.579 1.00 23.30 572 GLU A N 1
ATOM 4596 C CA . GLU A 1 572 ? 37.573 15.529 21.947 1.00 23.30 572 GLU A CA 1
ATOM 4597 C C . GLU A 1 572 ? 36.280 15.757 22.739 1.00 23.30 572 GLU A C 1
ATOM 4599 O O . GLU A 1 572 ? 35.275 16.251 22.239 1.00 23.30 572 GLU A O 1
ATOM 4604 N N . SER A 1 573 ? 36.327 15.330 23.999 1.00 23.39 573 SER A N 1
ATOM 4605 C CA . SER A 1 573 ? 35.228 15.334 24.954 1.00 23.39 573 SER A CA 1
ATOM 4606 C C . SER A 1 573 ? 34.981 16.713 25.553 1.00 23.39 573 SER A C 1
ATOM 4608 O O . SER A 1 573 ? 35.933 17.406 25.916 1.00 23.39 573 SER A O 1
ATOM 4610 N N . THR A 1 574 ? 33.732 17.027 25.888 1.00 23.89 574 THR A N 1
ATOM 4611 C CA . THR A 1 574 ? 33.459 17.773 27.124 1.00 23.89 574 THR A CA 1
ATOM 4612 C C . THR A 1 574 ? 32.110 17.370 27.707 1.00 23.89 574 THR A C 1
ATOM 4614 O O . THR A 1 574 ? 31.082 17.375 27.042 1.00 23.89 574 THR A O 1
ATOM 4617 N N . ARG A 1 575 ? 32.159 16.960 28.974 1.00 20.41 575 ARG A N 1
ATOM 4618 C CA . ARG A 1 575 ? 31.048 16.558 29.838 1.00 20.41 575 ARG A CA 1
ATOM 4619 C C . ARG A 1 575 ? 30.758 17.710 30.808 1.00 20.41 575 ARG A C 1
ATOM 4621 O O . ARG A 1 575 ? 31.708 18.400 31.172 1.00 20.41 575 ARG A O 1
ATOM 4628 N N . VAL A 1 576 ? 29.505 17.785 31.282 1.00 22.11 576 VAL A N 1
ATOM 4629 C CA . VAL A 1 576 ? 28.995 18.247 32.607 1.00 22.11 576 VAL A CA 1
ATOM 4630 C C . VAL A 1 576 ? 27.831 19.244 32.431 1.00 22.11 576 VAL A C 1
ATOM 4632 O O . VAL A 1 576 ? 28.046 20.360 31.980 1.00 22.11 576 VAL A O 1
ATOM 4635 N N . GLU A 1 577 ? 26.571 18.785 32.495 1.00 20.55 577 GLU A N 1
ATOM 4636 C CA . GLU A 1 577 ? 25.639 18.615 33.650 1.00 20.55 577 GLU A CA 1
ATOM 4637 C C . GLU A 1 577 ? 24.607 19.758 33.761 1.00 20.55 577 GLU A C 1
ATOM 4639 O O . GLU A 1 577 ? 24.968 20.926 33.868 1.00 20.55 577 GLU A O 1
ATOM 4644 N N . GLY A 1 578 ? 23.314 19.399 33.825 1.00 19.70 578 GLY A N 1
ATOM 4645 C CA . GLY A 1 578 ? 22.227 20.316 34.192 1.00 19.70 578 GLY A CA 1
ATOM 4646 C C . GLY A 1 578 ? 20.821 19.814 33.832 1.00 19.70 578 GLY A C 1
ATOM 4647 O O . GLY A 1 578 ? 20.379 19.982 32.708 1.00 19.70 578 GLY A O 1
ATOM 4648 N N . PHE A 1 579 ? 20.141 19.208 34.808 1.00 20.53 579 PHE A N 1
ATOM 4649 C CA . PHE A 1 579 ? 18.759 18.693 34.831 1.00 20.53 579 PHE A CA 1
ATOM 4650 C C . PHE A 1 579 ? 17.657 19.554 34.174 1.00 20.53 579 PHE A C 1
ATOM 4652 O O . PHE A 1 579 ? 17.633 20.768 34.365 1.00 20.53 579 PHE A O 1
ATOM 4659 N N . GLY A 1 580 ? 16.617 18.893 33.633 1.00 20.00 580 GLY A N 1
ATOM 4660 C CA . GLY A 1 580 ? 15.269 19.478 33.543 1.00 20.00 580 GLY A CA 1
ATOM 4661 C C . GLY A 1 580 ? 14.267 18.761 32.627 1.00 20.00 580 GLY A C 1
ATOM 4662 O O . GLY A 1 580 ? 14.149 19.126 31.472 1.00 20.00 580 GLY A O 1
ATOM 4663 N N . LEU A 1 581 ? 13.552 17.773 33.179 1.00 21.48 581 LEU A N 1
ATOM 4664 C CA . LEU A 1 581 ? 12.215 17.250 32.821 1.00 21.48 581 LEU A CA 1
ATOM 4665 C C . LEU A 1 581 ? 11.589 17.617 31.453 1.00 21.48 581 LEU A C 1
ATOM 4667 O O . LEU A 1 581 ? 11.219 18.761 31.196 1.00 21.48 581 LEU A O 1
ATOM 4671 N N . PHE A 1 582 ? 11.340 16.554 30.683 1.00 23.25 582 PHE A N 1
ATOM 4672 C CA . PHE A 1 582 ? 10.490 16.429 29.500 1.00 23.25 582 PHE A CA 1
ATOM 4673 C C . PHE A 1 582 ? 9.242 17.328 29.493 1.00 23.25 582 PHE A C 1
ATOM 4675 O O . PHE A 1 582 ? 8.409 17.281 30.402 1.00 23.25 582 PHE A O 1
ATOM 4682 N N . LYS A 1 583 ? 9.065 18.056 28.389 1.00 21.31 583 LYS A N 1
ATOM 4683 C CA . LYS A 1 583 ? 7.752 18.427 27.863 1.00 21.31 583 LYS A CA 1
ATOM 4684 C C . LYS A 1 583 ? 7.658 17.878 26.449 1.00 21.31 583 LYS A C 1
ATOM 4686 O O . LYS A 1 583 ? 8.403 18.290 25.573 1.00 21.31 583 LYS A O 1
ATOM 4691 N N . GLN A 1 584 ? 6.771 16.908 26.296 1.00 26.05 584 GLN A N 1
ATOM 4692 C CA . GLN A 1 584 ? 6.375 16.306 25.038 1.00 26.05 584 GLN A CA 1
ATOM 4693 C C . GLN A 1 584 ? 5.104 17.031 24.597 1.00 26.05 584 GLN A C 1
ATOM 4695 O O . GLN A 1 584 ? 4.148 17.131 25.368 1.00 26.05 584 GLN A O 1
ATOM 4700 N N . GLY A 1 585 ? 5.138 17.603 23.404 1.00 26.27 585 GLY A N 1
ATOM 4701 C CA . GLY A 1 585 ? 4.076 18.441 22.872 1.00 26.27 585 GLY A CA 1
ATOM 4702 C C . GLY A 1 585 ? 4.706 19.478 21.972 1.00 26.27 585 GLY A C 1
ATOM 4703 O O . GLY A 1 585 ? 5.081 20.525 22.474 1.00 26.27 585 GLY A O 1
ATOM 4704 N N . ASP A 1 586 ? 4.936 19.082 20.720 1.00 23.00 586 ASP A N 1
ATOM 4705 C CA . ASP A 1 586 ? 4.935 19.914 19.508 1.00 23.00 586 ASP A CA 1
ATOM 4706 C C . ASP A 1 586 ? 5.487 19.067 18.346 1.00 23.00 586 ASP A C 1
ATOM 4708 O O . ASP A 1 586 ? 6.591 19.275 17.854 1.00 23.00 586 ASP A O 1
ATOM 4712 N N . ILE A 1 587 ? 4.704 18.085 17.877 1.00 24.25 587 ILE A N 1
ATOM 4713 C CA . ILE A 1 587 ? 4.848 17.638 16.484 1.00 24.25 587 ILE A CA 1
ATOM 4714 C C . ILE A 1 587 ? 4.143 18.712 15.656 1.00 24.25 587 ILE A C 1
ATOM 4716 O O . ILE A 1 587 ? 2.936 18.654 15.418 1.00 24.25 587 ILE A O 1
ATOM 4720 N N . HIS A 1 588 ? 4.884 19.751 15.279 1.00 23.64 588 HIS A N 1
ATOM 4721 C CA . HIS A 1 588 ? 4.428 20.689 14.267 1.00 23.64 588 HIS A CA 1
ATOM 4722 C C . HIS A 1 588 ? 4.357 19.954 12.925 1.00 23.64 588 HIS A C 1
ATOM 4724 O O . HIS A 1 588 ? 5.377 19.697 12.288 1.00 23.64 588 HIS A O 1
ATOM 4730 N N . LEU A 1 589 ? 3.137 19.630 12.482 1.00 26.45 589 LEU A N 1
ATOM 4731 C CA . LEU A 1 589 ? 2.867 19.412 11.062 1.00 26.45 589 LEU A CA 1
ATOM 4732 C C . LEU A 1 589 ? 3.370 20.648 10.304 1.00 26.45 589 LEU A C 1
ATOM 4734 O O . LEU A 1 589 ? 3.090 21.780 10.707 1.00 26.45 589 LEU A O 1
ATOM 4738 N N . GLN A 1 590 ? 4.168 20.420 9.262 1.00 28.69 590 GLN A N 1
ATOM 4739 C CA . GLN A 1 590 ? 4.903 21.470 8.562 1.00 28.69 590 GLN A CA 1
ATOM 4740 C C . GLN A 1 590 ? 4.008 22.638 8.096 1.00 28.69 590 GLN A C 1
ATOM 4742 O O . GLN A 1 590 ? 2.844 22.430 7.730 1.00 28.69 590 GLN A O 1
ATOM 4747 N N . PRO A 1 591 ? 4.548 23.872 8.047 1.00 22.12 591 PRO A N 1
ATOM 4748 C CA . PRO A 1 591 ? 3.860 25.008 7.447 1.00 22.12 591 PRO A CA 1
ATOM 4749 C C . PRO A 1 591 ? 3.690 24.750 5.943 1.00 22.12 591 PRO A C 1
ATOM 4751 O O . PRO A 1 591 ? 4.650 24.745 5.179 1.00 22.12 591 PRO A O 1
ATOM 4754 N N . GLY A 1 592 ? 2.453 24.490 5.526 1.00 27.22 592 GLY A N 1
ATOM 4755 C CA . GLY A 1 592 ? 2.116 24.023 4.176 1.00 27.22 592 GLY A CA 1
ATOM 4756 C C . GLY A 1 592 ? 0.891 23.108 4.143 1.00 27.22 592 GLY A C 1
ATOM 4757 O O . GLY A 1 592 ? 0.340 22.862 3.073 1.00 27.22 592 GLY A O 1
ATOM 4758 N N . PHE A 1 593 ? 0.432 22.657 5.314 1.00 32.12 593 PHE A N 1
ATOM 4759 C CA . PHE A 1 593 ? -0.884 22.056 5.488 1.00 32.12 593 PHE A CA 1
ATOM 4760 C C . PHE A 1 593 ? -1.969 23.092 5.179 1.00 32.12 593 PHE A C 1
ATOM 4762 O O . PHE A 1 593 ? -2.201 24.017 5.958 1.00 32.12 593 PHE A O 1
ATOM 4769 N N . ASP A 1 594 ? -2.620 22.945 4.030 1.00 29.19 594 ASP A N 1
ATOM 4770 C CA . ASP A 1 594 ? -3.900 23.584 3.777 1.00 29.19 594 ASP A CA 1
ATOM 4771 C C . ASP A 1 594 ? -4.953 22.624 4.346 1.00 29.19 594 ASP A C 1
ATOM 4773 O O . ASP A 1 594 ? -5.179 21.558 3.767 1.00 29.19 594 ASP A O 1
ATOM 4777 N N . PRO A 1 595 ? -5.510 22.891 5.540 1.00 27.95 595 PRO A N 1
ATOM 4778 C CA . PRO A 1 595 ? -6.376 21.925 6.186 1.00 27.95 595 PRO A CA 1
ATOM 4779 C C . PRO A 1 595 ? -7.656 21.741 5.346 1.00 27.95 595 PRO A C 1
ATOM 4781 O O . PRO A 1 595 ? -8.019 22.657 4.594 1.00 27.95 595 PRO A O 1
ATOM 4784 N N . PRO A 1 596 ? -8.354 20.591 5.462 1.00 33.81 596 PRO A N 1
ATOM 4785 C CA . PRO A 1 596 ? -9.555 20.307 4.678 1.00 33.81 596 PRO A CA 1
ATOM 4786 C C . PRO A 1 596 ? -10.537 21.484 4.687 1.00 33.81 596 PRO A C 1
ATOM 4788 O O . PRO A 1 596 ? -10.620 22.223 5.669 1.00 33.81 596 PRO A O 1
ATOM 4791 N N . VAL A 1 597 ? -11.303 21.680 3.610 1.00 30.28 597 VAL A N 1
ATOM 4792 C CA . VAL A 1 597 ? -12.203 22.842 3.417 1.00 30.28 597 VAL A CA 1
ATOM 4793 C C . VAL A 1 597 ? -13.129 23.097 4.624 1.00 30.28 597 VAL A C 1
ATOM 4795 O O . VAL A 1 597 ? -13.418 24.254 4.943 1.00 30.28 597 VAL A O 1
ATOM 4798 N N . ALA A 1 598 ? -13.519 22.046 5.354 1.00 30.86 598 ALA A N 1
ATOM 4799 C CA . ALA A 1 598 ? -14.253 22.142 6.617 1.00 30.86 598 ALA A CA 1
ATOM 4800 C C . ALA A 1 598 ? -13.483 22.928 7.703 1.00 30.86 598 ALA A C 1
ATOM 4802 O O . ALA A 1 598 ? -14.030 23.841 8.320 1.00 30.86 598 ALA A O 1
ATOM 4803 N N . VAL A 1 599 ? -12.184 22.671 7.865 1.00 33.94 599 VAL A N 1
ATOM 4804 C CA . VAL A 1 599 ? -11.297 23.335 8.833 1.00 33.94 599 VAL A CA 1
ATOM 4805 C C . VAL A 1 599 ? -11.033 24.794 8.458 1.00 33.94 599 VAL A C 1
ATOM 4807 O O . VAL A 1 599 ? -11.007 25.653 9.337 1.00 33.94 599 VAL A O 1
ATOM 4810 N N . LYS A 1 600 ? -10.920 25.132 7.165 1.00 34.34 600 LYS A N 1
ATOM 4811 C CA . LYS A 1 600 ? -10.833 26.542 6.730 1.00 34.34 600 LYS A CA 1
ATOM 4812 C C . LYS A 1 600 ? -12.050 27.352 7.156 1.00 34.34 600 LYS A C 1
ATOM 4814 O O . LYS A 1 600 ? -11.905 28.474 7.637 1.00 34.34 600 LYS A O 1
ATOM 4819 N N . LYS A 1 601 ? -13.246 26.784 6.994 1.00 35.03 601 LYS A N 1
ATOM 4820 C CA . LYS A 1 601 ? -14.494 27.432 7.406 1.00 35.03 601 LYS A CA 1
ATOM 4821 C C . LYS A 1 601 ? -14.518 27.659 8.921 1.00 35.03 601 LYS A C 1
ATOM 4823 O O . LYS A 1 601 ? -14.837 28.757 9.366 1.00 35.03 601 LYS A O 1
ATOM 4828 N N . ILE A 1 602 ? -14.065 26.674 9.696 1.00 38.38 602 ILE A N 1
ATOM 4829 C CA . ILE A 1 602 ? -13.959 26.753 11.160 1.00 38.38 602 ILE A CA 1
ATOM 4830 C C . ILE A 1 602 ? -12.934 27.809 11.603 1.00 38.38 602 ILE A C 1
ATOM 4832 O O . ILE A 1 602 ? -13.205 28.576 12.526 1.00 38.38 602 ILE A O 1
ATOM 4836 N N . LEU A 1 603 ? -11.782 27.911 10.934 1.00 35.25 603 LEU A N 1
ATOM 4837 C CA . LEU A 1 603 ? -10.747 28.906 11.245 1.00 35.25 603 LEU A CA 1
ATOM 4838 C C . LEU A 1 603 ? -11.204 30.341 10.938 1.00 35.25 603 LEU A C 1
ATOM 4840 O O . LEU A 1 603 ? -10.969 31.243 11.745 1.00 35.25 603 LEU A O 1
ATOM 4844 N N . VAL A 1 604 ? -11.922 30.551 9.830 1.00 47.69 604 VAL A N 1
ATOM 4845 C CA . VAL A 1 604 ? -12.535 31.851 9.501 1.00 47.69 604 VAL A CA 1
ATOM 4846 C C . VAL A 1 604 ? -13.609 32.219 10.531 1.00 47.69 604 VAL A C 1
ATOM 4848 O O . VAL A 1 604 ? -13.600 33.328 11.065 1.00 47.69 604 VAL A O 1
ATOM 4851 N N . GLU A 1 605 ? -14.481 31.277 10.899 1.00 49.88 605 GLU A N 1
ATOM 4852 C CA . GLU A 1 605 ? -15.501 31.505 11.930 1.00 49.88 605 GLU A CA 1
ATOM 4853 C C . GLU A 1 605 ? -14.900 31.697 13.341 1.00 49.88 605 GLU A C 1
ATOM 4855 O O . GLU A 1 605 ? -15.509 32.346 14.199 1.00 49.88 605 GLU A O 1
ATOM 4860 N N . ARG A 1 606 ? -13.710 31.145 13.615 1.00 44.88 606 ARG A N 1
ATOM 4861 C CA . ARG A 1 606 ? -12.942 31.382 14.851 1.00 44.88 606 ARG A CA 1
ATOM 4862 C C . ARG A 1 606 ? -12.356 32.785 14.894 1.00 44.88 606 ARG A C 1
ATOM 4864 O O . ARG A 1 606 ? -12.477 33.445 15.925 1.00 44.88 606 ARG A O 1
ATOM 4871 N N . GLU A 1 607 ? -11.778 33.268 13.795 1.00 51.41 607 GLU A N 1
ATOM 4872 C CA . GLU A 1 607 ? -11.307 34.653 13.710 1.00 51.41 607 GLU A CA 1
ATOM 4873 C C . GLU A 1 607 ? -12.450 35.657 13.891 1.00 51.41 607 GLU A C 1
ATOM 4875 O O . GLU A 1 607 ? -12.289 36.660 14.590 1.00 51.41 607 GLU A O 1
ATOM 4880 N N . GLU A 1 608 ? -13.611 35.402 13.287 1.00 63.38 608 GLU A N 1
ATOM 4881 C CA . GLU A 1 608 ? -14.778 36.275 13.428 1.00 63.38 608 GLU A CA 1
ATOM 4882 C C . GLU A 1 608 ? -15.324 36.282 14.864 1.00 63.38 608 GLU A C 1
ATOM 4884 O O . GLU A 1 608 ? -15.631 37.352 15.398 1.00 63.38 608 GLU A O 1
ATOM 4889 N N . ARG A 1 609 ? -15.366 35.125 15.539 1.00 61.38 609 ARG A N 1
ATOM 4890 C CA . ARG A 1 609 ? -15.771 35.027 16.954 1.00 61.38 609 ARG A CA 1
ATOM 4891 C C . ARG A 1 609 ? -14.764 35.671 17.907 1.00 61.38 609 ARG A C 1
ATOM 4893 O O . ARG A 1 609 ? -15.178 36.353 18.844 1.00 61.38 609 ARG A O 1
ATOM 4900 N N . ALA A 1 610 ? -13.464 35.526 17.654 1.00 51.19 610 ALA A N 1
ATOM 4901 C CA . ALA A 1 610 ? -12.420 36.189 18.435 1.00 51.19 610 ALA A CA 1
ATOM 4902 C C . ALA A 1 610 ? -12.507 37.720 18.302 1.00 51.19 610 ALA A C 1
ATOM 4904 O O . ALA A 1 610 ? -12.444 38.431 19.306 1.00 51.19 610 ALA A O 1
ATOM 4905 N N . LYS A 1 611 ? -12.758 38.228 17.085 1.00 71.12 611 LYS A N 1
ATOM 4906 C CA . LYS A 1 611 ? -13.001 39.660 16.834 1.00 71.12 611 LYS A CA 1
ATOM 4907 C C . LYS A 1 611 ? -14.244 40.161 17.583 1.00 71.12 611 LYS A C 1
ATOM 4909 O O . LYS A 1 611 ? -14.185 41.216 18.210 1.00 71.12 611 LYS A O 1
ATOM 4914 N N . GLN A 1 612 ? -15.337 39.391 17.605 1.00 74.06 612 GLN A N 1
ATOM 4915 C CA . GLN A 1 612 ? -16.557 39.745 18.350 1.00 74.06 612 GLN A CA 1
ATOM 4916 C C . GLN A 1 612 ? -16.358 39.744 19.876 1.00 74.06 612 GLN A C 1
ATOM 4918 O O . GLN A 1 612 ? -16.850 40.643 20.560 1.00 74.06 612 GLN A O 1
ATOM 4923 N N . GLN A 1 613 ? -15.615 38.777 20.424 1.00 61.94 613 GLN A N 1
ATOM 4924 C CA . GLN A 1 613 ? -15.307 38.728 21.859 1.00 61.94 613 GLN A CA 1
ATOM 4925 C C . GLN A 1 613 ? -14.377 39.865 22.290 1.00 61.94 613 GLN A C 1
ATOM 4927 O O . GLN A 1 613 ? -14.578 40.455 23.353 1.00 61.94 613 GLN A O 1
ATOM 4932 N N . GLN A 1 614 ? -13.392 40.216 21.461 1.00 63.53 614 GLN A N 1
ATOM 4933 C CA . GLN A 1 614 ? -12.509 41.352 21.719 1.00 63.53 614 GLN A CA 1
ATOM 4934 C C . GLN A 1 614 ? -13.292 42.673 21.710 1.00 63.53 614 GLN A C 1
ATOM 4936 O O . GLN A 1 614 ? -13.114 43.501 22.602 1.00 63.53 614 GLN A O 1
ATOM 4941 N N . GLN A 1 615 ? -14.240 42.821 20.780 1.00 73.44 615 GLN A N 1
ATOM 4942 C CA . GLN A 1 615 ? -15.122 43.984 20.704 1.00 73.44 615 GLN A CA 1
ATOM 4943 C C . GLN A 1 615 ? -16.058 44.089 21.925 1.00 73.44 615 GLN A C 1
ATOM 4945 O O . GLN A 1 615 ? -16.187 45.165 22.506 1.00 73.44 615 GLN A O 1
ATOM 4950 N N . GLN A 1 616 ? -16.621 42.973 22.406 1.00 67.25 616 GLN A N 1
ATOM 4951 C CA . GLN A 1 616 ? -17.394 42.950 23.658 1.00 67.25 616 GLN A CA 1
ATOM 4952 C C . GLN A 1 616 ? -16.543 43.305 24.887 1.00 67.25 616 GLN A C 1
ATOM 4954 O O . GLN A 1 616 ? -16.999 44.032 25.771 1.00 67.25 616 GLN A O 1
ATOM 4959 N N . GLN A 1 617 ? -15.297 42.832 24.964 1.00 60.00 617 GLN A N 1
ATOM 4960 C CA . GLN A 1 617 ? -14.398 43.165 26.075 1.00 60.00 617 GLN A CA 1
ATOM 4961 C C . GLN A 1 617 ? -13.985 44.644 26.086 1.00 60.00 617 GLN A C 1
ATOM 4963 O O . GLN A 1 617 ? -13.795 45.215 27.162 1.00 60.00 617 GLN A O 1
ATOM 4968 N N . GLU A 1 618 ? -13.864 45.277 24.919 1.00 68.19 618 GLU A N 1
ATOM 4969 C CA . GLU A 1 618 ? -13.593 46.713 24.806 1.00 68.19 618 GLU A CA 1
ATOM 4970 C C . GLU A 1 618 ? -14.812 47.564 25.186 1.00 68.19 618 GLU A C 1
ATOM 4972 O O . GLU A 1 618 ? -14.664 48.545 25.917 1.00 68.19 618 GLU A O 1
ATOM 4977 N N . GLU A 1 619 ? -16.023 47.147 24.808 1.00 65.31 619 GLU A N 1
ATOM 4978 C CA . GLU A 1 619 ? -17.265 47.819 25.216 1.00 65.31 619 GLU A CA 1
ATOM 4979 C C . GLU A 1 619 ? -17.517 47.710 26.729 1.00 65.31 619 GLU A C 1
ATOM 4981 O O . GLU A 1 619 ? -17.966 48.670 27.356 1.00 65.31 619 GLU A O 1
ATOM 4986 N N . THR A 1 620 ? -17.136 46.591 27.355 1.00 59.06 620 THR A N 1
ATOM 4987 C CA . THR A 1 620 ? -17.297 46.389 28.809 1.00 59.06 620 THR A CA 1
ATOM 4988 C C . THR A 1 620 ? -16.290 47.202 29.640 1.00 59.06 620 THR A C 1
ATOM 4990 O O . THR A 1 620 ? -16.521 47.453 30.820 1.00 59.06 620 THR A O 1
ATOM 4993 N N . LYS A 1 621 ? -15.178 47.661 29.046 1.00 55.50 621 LYS A N 1
ATOM 4994 C CA . LYS A 1 621 ? -14.183 48.526 29.716 1.00 55.50 621 LYS A CA 1
ATOM 4995 C C . LYS A 1 621 ? -14.571 50.009 29.745 1.00 55.50 621 LYS A C 1
ATOM 4997 O O . LYS A 1 621 ? -13.894 50.793 30.412 1.00 55.50 621 LYS A O 1
ATOM 5002 N N . HIS A 1 622 ? -15.637 50.398 29.046 1.00 51.47 622 HIS A N 1
ATOM 5003 C CA . HIS A 1 622 ? -16.117 51.780 28.968 1.00 51.47 622 HIS A CA 1
ATOM 5004 C C . HIS A 1 622 ? -17.479 52.022 29.642 1.00 51.47 622 HIS A C 1
ATOM 5006 O O . HIS A 1 622 ? -18.062 53.091 29.446 1.00 51.47 622 HIS A O 1
ATOM 5012 N N . VAL A 1 623 ? -17.946 51.082 30.475 1.00 44.00 623 VAL A N 1
ATOM 5013 C CA . VAL A 1 623 ? -19.163 51.213 31.302 1.00 44.00 623 VAL A CA 1
ATOM 5014 C C . VAL A 1 623 ? -18.823 51.380 32.776 1.00 44.00 623 VAL A C 1
ATOM 5016 O O . VAL A 1 623 ? -17.978 50.608 33.282 1.00 44.00 623 VAL A O 1
#

Radius of gyration: 28.53 Å; chains: 1; bounding box: 68×80×97 Å

Secondary structure (DSSP, 8-state):
-EEEEEEEE--SSTT--PPPEEEESS-------S-SEEEEEEEEE-------S--PPPPEEEEEEEEEE--EEE-BGGGS-HHHHHHHHHHHHHHHHS-HHHHHHHT-TT---HHHHHHHHHHHHH-SS--SSSSBTTHHHHHHHHHHHHHHHHHHH-TT--PPB--THHHHHHHHHHSTT-GGGHHHH-GGGSTTTT--EETTTTEE-SSTTTTPBPPBPPTTTTTTTT--TTSBSS-TT-----SB-B--TT-BTT--HHHHSPPP-HHHHHHHHHH--BHHHHHHHHTTTTTHHHHHHHH-EESTHHHHHHHHHHH-HHHHHHHHHHHHHHHHHHHHTTSSEE-S---TTS-HHHHHHTTSEESTT--SSSSSHHHHHHHHHHTT---SS---HHHHHHHHHHHHS---EE-GGGSTTGGGSTTHHHHHHHHHHHHHHHHHHT--SB----SS-EEEE-TTS-EEEE-SBSS-TT-TTSSTT-BTT-GGGTTT----EEETTEEEPTT-BHHHHHHHHSGGGT-SSEEES----HHHHHTT--GGGGT-TTS---PPPPPP--------------------------TT----HHHHHHHHHHHHHHHHHHHHHHHHTT-

InterPro domains:
  IPR002227 Tyrosinase copper-binding domain [PF00264] (122-306)
  IPR008922 Di-copper centre-containing domain superfamily [G3DSA:1.10.1280.10] (62-440)
  IPR008922 Di-copper centre-containing domain superfamily [SSF48056] (72-305)
  IPR050316 Tyrosinase and Hemocyanin [PTHR11474] (69-304)

Foldseek 3Di:
DKKKKWKAADDPDPPDPDPTDMDIDPDDDDDDPDAFKIKMKMWDFDDDPDDDPDPDDGHTPDMDIDMDGDFAAAAALVVDDLVLNLLLVVLLLCLLVAAQVRLCVVLHVQAHRLVLLLLLLLLQCQDLQANQQDQFLLPQLLLVQSLQLSQVNSCSSPVNDDFYAHPQQQLVLQCCPPVVLQQLCSVVSDPCQPQSHLAHADQVLQARCHHSQHFRFFDADDPVCLVLSCADQQNTNFHVLALRLDGGFGWNQQALLPARLCQQQNGAHLCLLLCLLVVDQASRRSSNSCCGNVALSVLCNGFDKPPQNVLLVVLCVPQNPVVSNNLSSCLLVLSSQCSSVVQWGAAHHDHSVQDSLNCLVVLRIFSNVADLPDDCSLVVLLCSRCVPPDRPDDDDSVSSSSVSSSSGSTHIHTGCSSTSSNSSRVNSSNRSVVSLLSLLLSLVLVSRPYHDFALAWDWDQDPVRDIDISDRRPRDSPRASRGQFHFPVGPSSVVSDDRWGAWSNDTDDSGDGNVNSSVSSHVVVRTDSYDYPDPDDPSSVVVVSGSCVSNPCPPDPDDDDDDDDDDDDDDDDDDDDDDDDDDDDDPDPDDPDPRRPVVVVVVVVVVVVVVVVVVVVVVVVVD

Sequence (623 aa):
MVYSWTVRPVTEVEEQDETPAEYGGPSVDVVFERAPKYQVVLEERASGTGGGDTGEEAPLIRSSDVEVFSKYVRREIRSLFDDERDQMFDAMKVLWDVDIDEGKVLYGPDYLDVWTIDQFHQIGASDLECDHLHDGIGFGITHSMVTMMFENSLQLVNPMLSLPYWDFTIEGAVIDREFGGDYTRLTEASPLWTADWFGGVDKKDYQVKDGRWGSVPVPIVDEDERNFLGADVYGRMRSPWNVNSRPYLTRGLGEMCGLDSTEFYSWPGCSSHYDLQDKFNSYYGYTWWSQYGPHGPVHVWVGGNVDCKKNLDKVMAIVGEEYRLSMSGYLFVKRKDMFRDAVFKCRGFADFSVSEEDIMTSGQCGCLDYDLHEGDDYKKVWTAFTSFYTFDQEFTEEEMRILAMQWCNGEVGMGESSQSSSPLDPTFWSMHPTMERLLVFKLLAGTFTDYSWPDEVGTWVGMDGVEYDVIISTRSDTCNGHRGSDIFPYDIMTDVITPQFTFYGKKAPNTMKNRMLIKLFDPSENALPFIYDNFEWSHCSEMGYDFSDFFDTSTMKSGPKGTAASDEEKSESTRVEGFGLFKQGDIHLQPGFDPPVAVKKILVEREERAKQQQQQQEETKHV

pLDDT: mean 82.22, std 19.78, range [19.7, 98.56]

Organism: Ectocarpus siliculosus (NCBI:txid2880)